Protein 4FS7 (pdb70)

Sequence (379 aa):
YDFVIDEITYNFTKEHGTVEEVSGLREEFLNPLVVNIPPVVTYKDDNKKYDVVSIGYAAFQGCCRKVTEIKKIPSTVREEIGEFAFEENCSKLEIIINIIPDSSVKIGRRCTFSGCYALKSILLPLLKSSIGVEAFKGCDFKEITIIPEEGVTVVIGDEAFATCESLEYVSLPDSETLHNNGLFSSGCGKKLKSIKLPRRNNLKKIIRDYCFAEECILLEENEFPNSLYYLGDFALSKTGVKNIIIPDSFTELGKSVFYGCTDLESISIQNNKKLRRIGGSLFYNCSGLKKKKVIYGSSVIVPEKTFYGCSSLTEVKLLDSVKFIGEEAFESCTSLVSIDLPYLVEEEIGKRSSFRGCTTSLSSNINFPLSLRKIGANAFQGCINLKKVVELPKRLEQYRYDFEDTTKFKWIK

B-factor: mean 18.38, std 8.74, range [7.23, 72.6]

CATH classification: 3.80.10.10

Radius of gyration: 28.49 Å; Cα contacts (8 Å, |Δi|>4): 1359; chains: 1; bounding box: 46×100×39 Å

Secondary structure (DSSP, 8-state):
--EEETTEEEEE-SSTTEEEEEEE------EEEE--SEEEETTEEEEEEEE-TTTTTT-TTEEEEE--TT--EE-TTTTTT-TT--EE---TT----TTTTTT-TT----------EE-TTTTTT---SEEE--TT--EE-TTTTTT-TT--EEE-----EEPTTTTTT-TT-------TT--EE-TTTTTT-TT------TT--EE-TTTTTT----EEEE-TT--EE-SSTTTT-SS--EEEE--TT-EE-S-TTTT-TT--EEEE-SSEE-TTTTTT-TT--EEEE-TT--EE-TTTTTT-TT--EE---TT--EE-TTTTTT-TT--EE---TT--EE-TTTBTT-TT--EEEEEGGGGGGGGGB-TT-EEEEE-

Solvent-accessible surface area: 18037 Å² total

Foldseek 3Di:
DPDDDDFWDWDDDDPPQAIATQETDDDPVCAEAEDDQWDDDPHGIHGHAAHDALRHQQVCNHAEYEDDQNHQYYHANPNAQNQNHAYYADHQNHLFEHRVQQNNQNHADYADHCHAEAYALRNHNYQYQEYEDRQNHDYHYACVHELNQNHAYYHDRLPEEQYHLPHANNQNHQEYDHRQQYAYYEHRPHHLVQNHAYDDHLNHAEYYHCRCANYQHAEDEDDPSHAEYYEQPHPQNARHAEYEDAHQRHHYYYQPHANNCNHAEYHHHHQELEANPCAQNCNHAYYHYDLSHAYQYHCSQANNQNYAEDEDHQQHAEAEALSHAQNQNHAYYADHPNYDYYYALVAHNPNNPAEYEEEPNHVVCVNSHPPNHDYDYDD

Structure (mmCIF, N/CA/C/O backbone):
data_4FS7
#
_entry.id   4FS7
#
_cell.length_a   36.199
_cell.length_b   84.416
_cell.length_c   121.937
_cell.angle_alpha   90.00
_cell.angle_beta   90.00
_cell.angle_gamma   90.00
#
_symmetry.space_group_name_H-M   'P 21 21 21'
#
loop_
_entity.id
_entity.type
_entity.pdbx_description
1 polymer 'Uncharacterized protein'
2 non-polymer 1,2-ETHANEDIOL
3 water water
#
loop_
_atom_site.group_PDB
_atom_site.id
_atom_site.type_symbol
_atom_site.label_atom_id
_atom_site.label_alt_id
_atom_site.label_comp_id
_atom_site.label_asym_id
_atom_site.label_entity_id
_atom_site.label_seq_id
_atom_site.pdbx_PDB_ins_code
_atom_site.Cartn_x
_atom_site.Cartn_y
_atom_site.Cartn_z
_atom_site.occupancy
_atom_site.B_iso_or_equiv
_atom_site.auth_seq_id
_atom_site.auth_comp_id
_atom_site.auth_asym_id
_atom_site.auth_atom_id
_atom_site.pdbx_PDB_model_num
ATOM 1 N N . TYR A 1 2 ? 0.695 -38.270 6.668 1.00 26.63 22 TYR A N 1
ATOM 2 C CA . TYR A 1 2 ? 0.784 -38.841 8.072 1.00 24.99 22 TYR A CA 1
ATOM 3 C C . TYR A 1 2 ? 1.053 -40.348 8.094 1.00 23.73 22 TYR A C 1
ATOM 4 O O . TYR A 1 2 ? 0.904 -41.026 7.077 1.00 26.32 22 TYR A O 1
ATOM 13 N N . ASP A 1 3 ? 1.455 -40.876 9.252 1.00 23.46 23 ASP A N 1
ATOM 14 C CA . ASP A 1 3 ? 1.719 -42.321 9.419 1.00 21.66 23 ASP A CA 1
ATOM 15 C C . ASP A 1 3 ? 0.489 -43.103 9.890 1.00 22.04 23 ASP A C 1
ATOM 16 O O . ASP A 1 3 ? 0.226 -44.221 9.396 1.00 26.30 23 ASP A O 1
ATOM 21 N N . PHE A 1 4 ? -0.265 -42.566 10.840 1.00 20.63 24 PHE A N 1
ATOM 22 C CA . PHE A 1 4 ? -1.539 -43.170 11.251 1.00 19.69 24 PHE A CA 1
ATOM 23 C C . PHE A 1 4 ? -2.451 -42.147 11.906 1.00 18.22 24 PHE A C 1
ATOM 24 O O . PHE A 1 4 ? -2.018 -41.019 12.162 1.00 19.85 24 PHE A O 1
ATOM 32 N N . VAL A 1 5 ? -3.703 -42.548 12.143 1.00 17.79 25 VAL A N 1
ATOM 33 C CA . VAL A 1 5 ? -4.779 -41.719 12.693 1.00 19.33 25 VAL A CA 1
ATOM 34 C C . VAL A 1 5 ? -5.373 -42.422 13.901 1.00 20.61 25 VAL A C 1
ATOM 35 O O . VAL A 1 5 ? -5.583 -43.642 13.863 1.00 23.68 25 VAL A O 1
ATOM 39 N N . ILE A 1 6 ? -5.606 -41.676 14.979 1.00 18.83 26 ILE A N 1
ATOM 40 C CA . ILE A 1 6 ? -6.376 -42.156 16.135 1.00 18.09 26 ILE A CA 1
ATOM 41 C C . ILE A 1 6 ? -7.449 -41.114 16.431 1.00 19.85 26 ILE A C 1
ATOM 42 O O . ILE A 1 6 ? -7.107 -39.942 16.616 1.00 19.29 26 ILE A O 1
ATOM 47 N N . ASP A 1 7 ? -8.719 -41.522 16.453 1.00 20.86 27 ASP A N 1
ATOM 48 C CA . ASP A 1 7 ? -9.838 -40.604 16.599 1.00 23.55 27 ASP A CA 1
ATOM 49 C C . ASP A 1 7 ? -9.681 -39.471 15.564 1.00 24.09 27 ASP A C 1
ATOM 50 O O . ASP A 1 7 ? -9.567 -39.750 14.348 1.00 24.83 27 ASP A O 1
ATOM 55 N N . GLU A 1 8 ? -9.670 -38.215 16.011 1.00 23.19 28 GLU A N 1
ATOM 56 C CA . GLU A 1 8 ? -9.656 -37.088 15.083 1.00 22.70 28 GLU A CA 1
ATOM 57 C C . GLU A 1 8 ? -8.252 -36.611 14.706 1.00 20.64 28 GLU A C 1
ATOM 58 O O . GLU A 1 8 ? -8.119 -35.662 13.950 1.00 22.66 28 GLU A O 1
ATOM 64 N N . ILE A 1 9 ? -7.204 -37.282 15.169 1.00 19.45 29 ILE A N 1
ATOM 65 C CA . ILE A 1 9 ? -5.839 -36.727 15.122 1.00 18.47 29 ILE A CA 1
ATOM 66 C C . ILE A 1 9 ? -4.903 -37.625 14.328 1.00 16.24 29 ILE A C 1
ATOM 67 O O . ILE A 1 9 ? -4.986 -38.868 14.427 1.00 17.56 29 ILE A O 1
ATOM 72 N N . THR A 1 10 ? -4.027 -37.020 13.531 1.00 16.04 30 THR A N 1
ATOM 73 C CA . THR A 1 10 ? -3.027 -37.751 12.778 1.00 15.82 30 THR A CA 1
ATOM 74 C C . THR A 1 10 ? -1.644 -37.620 13.423 1.00 16.70 30 THR A C 1
ATOM 75 O O . THR A 1 10 ? -1.340 -36.598 14.048 1.00 15.26 30 THR A O 1
ATOM 79 N N . TYR A 1 11 ? -0.818 -38.652 13.242 1.00 14.93 31 TYR A N 1
ATOM 80 C CA . TYR A 1 11 ? 0.454 -38.816 13.898 1.00 14.63 31 TYR A CA 1
ATOM 81 C C . TYR A 1 11 ? 1.512 -39.224 12.913 1.00 15.40 31 TYR A C 1
ATOM 82 O O . TYR A 1 11 ? 1.238 -39.996 11.962 1.00 18.03 31 TYR A O 1
ATOM 91 N N . ASN A 1 12 ? 2.722 -38.764 13.174 1.00 16.05 32 ASN A N 1
ATOM 92 C CA . ASN A 1 12 ? 3.917 -39.222 12.502 1.00 16.74 32 ASN A CA 1
ATOM 93 C C . ASN A 1 12 ? 4.906 -39.807 13.515 1.00 17.13 32 ASN A C 1
ATOM 94 O O . ASN A 1 12 ? 5.094 -39.252 14.593 1.00 17.33 32 ASN A O 1
ATOM 99 N N . PHE A 1 13 ? 5.545 -40.912 13.165 1.00 19.74 33 PHE A N 1
ATOM 100 C CA . PHE A 1 13 ? 6.637 -41.426 13.987 1.00 20.59 33 PHE A CA 1
ATOM 101 C C . PHE A 1 13 ? 7.801 -40.439 14.017 1.00 22.90 33 PHE A C 1
ATOM 102 O O . PHE A 1 13 ? 8.112 -39.782 12.995 1.00 25.52 33 PHE A O 1
ATOM 110 N N . THR A 1 14 ? 8.406 -40.308 15.192 1.00 23.28 34 THR A N 1
ATOM 111 C CA . THR A 1 14 ? 9.587 -39.467 15.412 1.00 24.06 34 THR A CA 1
ATOM 112 C C . THR A 1 14 ? 10.782 -40.326 15.825 1.00 28.82 34 THR A C 1
ATOM 113 O O . THR A 1 14 ? 10.621 -41.505 16.179 1.00 30.83 34 THR A O 1
ATOM 117 N N . LYS A 1 15 ? 11.986 -39.760 15.733 1.00 30.63 35 LYS A N 1
ATOM 118 C CA . LYS A 1 15 ? 13.212 -40.563 15.829 1.00 34.63 35 LYS A CA 1
ATOM 119 C C . LYS A 1 15 ? 13.375 -41.246 17.191 1.00 34.53 35 LYS A C 1
ATOM 120 O O . LYS A 1 15 ? 13.885 -42.371 17.261 1.00 39.44 35 LYS A O 1
ATOM 123 N N . GLU A 1 16 ? 12.983 -40.571 18.269 1.00 33.79 36 GLU A N 1
ATOM 124 C CA . GLU A 1 16 ? 13.098 -41.143 19.602 1.00 32.54 36 GLU A CA 1
ATOM 125 C C . GLU A 1 16 ? 12.237 -42.404 19.725 1.00 31.46 36 GLU A C 1
ATOM 126 O O . GLU A 1 16 ? 11.050 -42.419 19.328 1.00 30.70 36 GLU A O 1
ATOM 132 N N . HIS A 1 17 ? 12.843 -43.463 20.278 1.00 30.50 37 HIS A N 1
ATOM 133 C CA . HIS A 1 17 ? 12.173 -44.749 20.439 1.00 29.13 37 HIS A CA 1
ATOM 134 C C . HIS A 1 17 ? 10.855 -44.587 21.163 1.00 25.83 37 HIS A C 1
ATOM 135 O O . HIS A 1 17 ? 10.777 -43.966 22.264 1.00 25.47 37 HIS A O 1
ATOM 142 N N . GLY A 1 18 ? 9.825 -45.141 20.538 1.00 22.69 38 GLY A N 1
ATOM 143 C CA . GLY A 1 18 ? 8.483 -45.192 21.112 1.00 21.86 38 GLY A CA 1
ATOM 144 C C . GLY A 1 18 ? 7.760 -43.872 21.196 1.00 19.77 38 GLY A C 1
ATOM 145 O O . GLY A 1 18 ? 6.920 -43.714 22.063 1.00 19.49 38 GLY A O 1
ATOM 146 N N . THR A 1 19 ? 8.049 -42.958 20.266 1.00 18.90 39 THR A N 1
ATOM 147 C CA . THR A 1 19 ? 7.439 -41.618 20.259 1.00 17.82 39 THR A CA 1
ATOM 148 C C . THR A 1 19 ? 6.781 -41.259 18.927 1.00 16.17 39 THR A C 1
ATOM 149 O O . THR A 1 19 ? 7.144 -41.759 17.843 1.00 18.98 39 THR A O 1
ATOM 153 N N . VAL A 1 20 ? 5.798 -40.378 19.023 1.00 15.55 40 VAL A N 1
ATOM 154 C CA . VAL A 1 20 ? 5.137 -39.790 17.875 1.00 14.58 40 VAL A CA 1
ATOM 155 C C . VAL A 1 20 ? 4.958 -38.287 18.071 1.00 14.29 40 VAL A C 1
ATOM 156 O O . VAL A 1 20 ? 5.001 -37.768 19.215 1.00 13.98 40 VAL A O 1
ATOM 160 N N . GLU A 1 21 ? 4.788 -37.627 16.934 1.00 14.79 41 GLU A N 1
ATOM 161 C CA A GLU A 1 21 ? 4.407 -36.207 16.878 0.50 13.52 41 GLU A CA 1
ATOM 162 C CA B GLU A 1 21 ? 4.429 -36.225 16.836 0.50 14.95 41 GLU A CA 1
ATOM 163 C C . GLU A 1 21 ? 2.991 -36.117 16.325 1.00 13.52 41 GLU A C 1
ATOM 164 O O . GLU A 1 21 ? 2.583 -36.870 15.434 1.00 15.53 41 GLU A O 1
ATOM 175 N N . VAL A 1 22 ? 2.212 -35.178 16.833 1.00 12.98 42 VAL A N 1
ATOM 176 C CA . VAL A 1 22 ? 0.942 -34.817 16.218 1.00 13.17 42 VAL A CA 1
ATOM 177 C C . VAL A 1 22 ? 1.232 -34.119 14.897 1.00 14.33 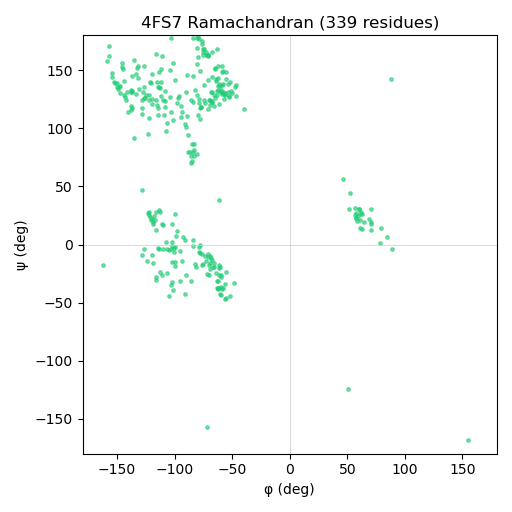42 VAL A C 1
ATOM 178 O O . VAL A 1 22 ? 1.991 -33.159 14.842 1.00 15.31 42 VAL A O 1
ATOM 182 N N . SER A 1 23 ? 0.673 -34.641 13.818 1.00 15.03 43 SER A N 1
ATOM 183 C CA . SER A 1 23 ? 0.921 -34.093 12.502 1.00 15.99 43 SER A CA 1
ATOM 184 C C . SER A 1 23 ? -0.273 -33.383 11.894 1.00 16.41 43 SER A C 1
ATOM 185 O O . SER A 1 23 ? -0.125 -32.762 10.833 1.00 22.12 43 SER A O 1
ATOM 188 N N . GLY A 1 24 ? -1.418 -33.390 12.542 1.00 16.96 44 GLY A N 1
ATOM 189 C CA . GLY A 1 24 ? -2.586 -32.731 11.986 1.00 20.72 44 GLY A CA 1
ATOM 190 C C . GLY A 1 24 ? -3.874 -33.317 12.509 1.00 17.76 44 GLY A C 1
ATOM 191 O O . GLY A 1 24 ? -3.887 -34.111 13.458 1.00 18.13 44 GLY A O 1
ATOM 192 N N . LEU A 1 25 ? -4.962 -32.923 11.861 1.00 19.85 45 LEU A N 1
ATOM 193 C CA . LEU A 1 25 ? -6.290 -33.443 12.098 1.00 20.95 45 LEU A CA 1
ATOM 194 C C . LEU A 1 25 ? -6.761 -34.251 10.906 1.00 22.90 45 LEU A C 1
ATOM 195 O O . LEU A 1 25 ? -6.359 -34.013 9.785 1.00 24.22 45 LEU A O 1
ATOM 200 N N . ARG A 1 26 ? -7.615 -35.219 11.203 1.00 25.48 46 ARG A N 1
ATOM 201 C CA . ARG A 1 26 ? -8.401 -35.904 10.202 1.00 28.18 46 ARG A CA 1
ATOM 202 C C . ARG A 1 26 ? -9.128 -34.874 9.321 1.00 29.26 46 ARG A C 1
ATOM 203 O O . ARG A 1 26 ? -9.752 -33.932 9.823 1.00 29.15 46 ARG A O 1
ATOM 211 N N . GLU A 1 27 ? -9.025 -35.072 8.014 1.00 29.89 47 GLU A N 1
ATOM 212 C CA A GLU A 1 27 ? -9.620 -34.165 7.045 0.50 29.15 47 GLU A CA 1
ATOM 213 C CA B GLU A 1 27 ? -9.581 -34.158 7.003 0.50 29.45 47 GLU A CA 1
ATOM 214 C C . GLU A 1 27 ? -10.579 -34.908 6.133 1.00 30.43 47 GLU A C 1
ATOM 215 O O . GLU A 1 27 ? -10.268 -35.997 5.649 1.00 30.93 47 GLU A O 1
ATOM 226 N N . PHE A 1 28 ? -11.755 -34.326 5.933 1.00 29.31 48 PHE A N 1
ATOM 227 C CA . PHE A 1 28 ? -12.669 -34.844 4.895 1.00 31.07 48 PHE A CA 1
ATOM 228 C C . PHE A 1 28 ? -12.387 -34.149 3.555 1.00 34.04 48 PHE A C 1
ATOM 229 O O . PHE A 1 28 ? -12.243 -32.902 3.494 1.00 35.88 48 PHE A O 1
ATOM 244 N N . LEU A 1 29 ? -12.258 -34.948 2.492 1.00 34.89 49 LEU A N 1
ATOM 245 C CA . LEU A 1 29 ? -11.968 -34.426 1.148 1.00 37.55 49 LEU A CA 1
ATOM 246 C C . LEU A 1 29 ? -13.163 -33.700 0.556 1.00 40.06 49 LEU A C 1
ATOM 247 O O . LEU A 1 29 ? -12.999 -32.804 -0.285 1.00 42.80 49 LEU A O 1
ATOM 252 N N . ASN A 1 30 ? -14.355 -34.069 1.010 1.00 41.51 50 ASN A N 1
ATOM 253 C CA . ASN A 1 30 ? -15.588 -33.430 0.576 1.00 42.92 50 ASN A CA 1
ATOM 254 C C . ASN A 1 30 ? -16.389 -33.008 1.802 1.00 44.75 50 ASN A C 1
ATOM 255 O O . ASN A 1 30 ? -17.586 -32.728 1.707 1.00 48.13 50 ASN A O 1
ATOM 260 N N . PRO A 1 41 ? -18.418 -25.468 17.852 1.00 38.31 61 PRO A N 1
ATOM 261 C CA . PRO A 1 41 ? -17.190 -25.530 18.678 1.00 38.56 61 PRO A CA 1
ATOM 262 C C . PRO A 1 41 ? -16.457 -26.849 18.539 1.00 37.99 61 PRO A C 1
ATOM 263 O O . PRO A 1 41 ? -16.968 -27.908 18.922 1.00 40.48 61 PRO A O 1
ATOM 267 N N . LEU A 1 42 ? -15.245 -26.765 18.023 1.00 32.54 62 LEU A N 1
ATOM 268 C CA . LEU A 1 42 ? -14.500 -27.927 17.656 1.00 26.80 62 LEU A CA 1
ATOM 269 C C . LEU A 1 42 ? -13.298 -28.010 18.557 1.00 22.44 62 LEU A C 1
ATOM 270 O O . LEU A 1 42 ? -12.409 -27.156 18.501 1.00 22.80 62 LEU A O 1
ATOM 275 N N . VAL A 1 43 ? -13.295 -29.008 19.428 1.00 22.16 63 VAL A N 1
ATOM 276 C CA . VAL A 1 43 ? -12.253 -29.215 20.407 1.00 21.67 63 VAL A CA 1
ATOM 277 C C . VAL A 1 43 ? -11.335 -30.365 19.991 1.00 20.75 63 VAL A C 1
ATOM 278 O O . VAL A 1 43 ? -11.791 -31.490 19.702 1.00 25.04 63 VAL A O 1
ATOM 282 N N . VAL A 1 44 ? -10.036 -30.085 19.972 1.00 19.66 64 VAL A N 1
ATOM 283 C CA . VAL A 1 44 ? -9.028 -31.097 19.648 1.00 18.22 64 VAL A CA 1
ATOM 284 C C . VAL A 1 44 ? -8.383 -31.522 20.943 1.00 18.10 64 VAL A C 1
ATOM 285 O O . VAL A 1 44 ? -7.708 -30.739 21.613 1.00 18.24 64 VAL A O 1
ATOM 289 N N . ASN A 1 45 ? -8.601 -32.779 21.319 1.00 18.62 65 ASN A N 1
ATOM 290 C CA . ASN A 1 45 ? -8.146 -33.289 22.576 1.00 16.44 65 ASN A CA 1
ATOM 291 C C . ASN A 1 45 ? -6.962 -34.233 22.364 1.00 15.26 65 ASN A C 1
ATOM 292 O O . ASN A 1 45 ? -7.168 -35.405 22.002 1.00 18.18 65 ASN A O 1
ATOM 297 N N . ILE A 1 46 ? -5.724 -33.754 22.520 1.00 13.88 66 ILE A N 1
ATOM 298 C CA . ILE A 1 46 ? -4.577 -34.552 22.169 1.00 12.68 66 ILE A CA 1
ATOM 299 C C . ILE A 1 46 ? -4.223 -35.474 23.353 1.00 12.73 66 ILE A C 1
ATOM 300 O O . ILE A 1 46 ? -3.950 -34.992 24.449 1.00 13.65 66 ILE A O 1
ATOM 305 N N . PRO A 1 47 ? -4.191 -36.793 23.129 1.00 12.79 67 PRO A N 1
ATOM 306 C CA . PRO A 1 47 ? -3.855 -37.703 24.234 1.00 12.40 67 PRO A CA 1
ATOM 307 C C . PRO A 1 47 ? -2.340 -37.758 24.463 1.00 12.63 67 PRO A C 1
ATOM 308 O O . PRO A 1 47 ? -1.534 -37.462 23.553 1.00 12.75 67 PRO A O 1
ATOM 312 N N . PRO A 1 48 ? -1.915 -38.224 25.651 1.00 12.14 68 PRO A N 1
ATOM 313 C CA . PRO A 1 48 ? -0.484 -38.354 25.946 1.00 12.32 68 PRO A CA 1
ATOM 314 C C . PRO A 1 48 ? 0.154 -39.617 25.383 1.00 12.62 68 PRO A C 1
ATOM 315 O O . PRO A 1 48 ? 1.388 -39.690 25.250 1.00 13.13 68 PRO A O 1
ATOM 319 N N . VAL A 1 49 ? -0.694 -40.601 25.075 1.00 13.36 69 VAL A N 1
ATOM 320 C CA . VAL A 1 49 ? -0.282 -41.935 24.601 1.00 13.23 69 VAL A CA 1
ATOM 321 C C . VAL A 1 49 ? -1.301 -42.409 23.588 1.00 13.29 69 VAL A C 1
ATOM 322 O O . VAL A 1 49 ? -2.507 -42.189 23.770 1.00 15.04 69 VAL A O 1
ATOM 326 N N . VAL A 1 50 ? -0.799 -43.059 22.528 1.00 13.06 70 VAL A N 1
ATOM 327 C CA . VAL A 1 50 ? -1.654 -43.737 21.598 1.00 14.00 70 VAL A CA 1
ATOM 328 C C . VAL A 1 50 ? -1.075 -45.154 21.366 1.00 13.08 70 VAL A C 1
ATOM 329 O O . VAL A 1 50 ? 0.136 -45.394 21.515 1.00 14.93 70 VAL A O 1
ATOM 333 N N . THR A 1 51 ? -1.969 -46.057 21.003 1.00 15.71 71 THR A N 1
ATOM 334 C CA . THR A 1 51 ? -1.535 -47.414 20.660 1.00 15.30 71 THR A CA 1
ATOM 335 C C . THR A 1 51 ? -1.795 -47.625 19.184 1.00 15.48 71 THR A C 1
ATOM 336 O O . THR A 1 51 ? -2.844 -47.247 18.658 1.00 15.37 71 THR A O 1
ATOM 340 N N . TYR A 1 52 ? -0.816 -48.211 18.509 1.00 14.15 72 TYR A N 1
ATOM 341 C CA . TYR A 1 52 ? -0.957 -48.517 17.094 1.00 14.30 72 TYR A CA 1
ATOM 342 C C . TYR A 1 52 ? -0.276 -49.851 16.871 1.00 13.22 72 TYR A C 1
ATOM 343 O O . TYR A 1 52 ? 0.907 -50.017 17.210 1.00 14.34 72 TYR A O 1
ATOM 360 N N . LYS A 1 53 ? -1.034 -50.796 16.309 1.00 14.82 73 LYS A N 1
ATOM 361 C CA . LYS A 1 53 ? -0.518 -52.138 16.011 1.00 15.00 73 LYS A CA 1
ATOM 362 C C . LYS A 1 53 ? 0.277 -52.717 17.189 1.00 14.34 73 LYS A C 1
ATOM 363 O O . LYS A 1 53 ? 1.435 -53.121 17.068 1.00 15.17 73 LYS A O 1
ATOM 374 N N . ASP A 1 54 ? -0.419 -52.766 18.345 1.00 15.47 74 ASP A N 1
ATOM 375 C CA A ASP A 1 54 ? 0.035 -53.397 19.579 0.50 17.11 74 ASP A CA 1
ATOM 376 C CA B ASP A 1 54 ? 0.102 -53.406 19.571 0.50 17.19 74 ASP A CA 1
ATOM 377 C C . ASP A 1 54 ? 1.165 -52.710 20.340 1.00 19.95 74 ASP A C 1
ATOM 378 O O . ASP A 1 54 ? 1.637 -53.252 21.342 1.00 27.50 74 ASP A O 1
ATOM 387 N N . ASN A 1 55 ? 1.607 -51.546 19.884 1.00 15.98 75 ASN A N 1
ATOM 388 C CA . ASN A 1 55 ? 2.628 -50.837 20.608 1.00 16.84 75 ASN A CA 1
ATOM 389 C C . ASN A 1 55 ? 2.133 -49.483 21.045 1.00 16.67 75 ASN A C 1
ATOM 390 O O . ASN A 1 55 ? 1.341 -48.882 20.357 1.00 18.14 75 ASN A O 1
ATOM 395 N N . LYS A 1 56 ? 2.617 -49.057 22.201 1.00 16.05 76 LYS A N 1
ATOM 396 C CA A LYS A 1 56 ? 2.258 -47.743 22.699 0.50 15.07 76 LYS A CA 1
ATOM 397 C CA B LYS A 1 56 ? 2.333 -47.742 22.786 0.50 16.39 76 LYS A CA 1
ATOM 398 C C . LYS A 1 56 ? 3.333 -46.739 22.305 1.00 15.91 76 LYS A C 1
ATOM 399 O O . LYS A 1 56 ? 4.522 -47.030 22.299 1.00 18.02 76 LYS A O 1
ATOM 410 N N . TYR A 1 57 ? 2.871 -45.539 21.976 1.00 14.57 77 TYR A N 1
ATOM 411 C CA . TYR A 1 57 ? 3.695 -44.439 21.564 1.00 15.87 77 TYR A CA 1
ATOM 412 C C . TYR A 1 57 ? 3.344 -43.230 22.421 1.00 12.64 77 TYR A C 1
ATOM 413 O O . TYR A 1 57 ? 2.203 -42.874 22.575 1.00 14.63 77 TYR A O 1
ATOM 422 N N . ASP A 1 58 ? 4.373 -42.600 22.943 1.00 14.70 78 ASP A N 1
ATOM 423 C CA . ASP A 1 58 ? 4.230 -41.368 23.712 1.00 13.82 78 ASP A CA 1
ATOM 424 C C . ASP A 1 58 ? 4.137 -40.191 22.755 1.00 12.85 78 ASP A C 1
ATOM 425 O O . ASP A 1 58 ? 4.938 -40.099 21.835 1.00 14.47 78 ASP A O 1
ATOM 430 N N . VAL A 1 59 ? 3.164 -39.321 23.001 1.00 12.21 79 VAL A N 1
ATOM 431 C CA . VAL A 1 59 ? 2.934 -38.137 22.188 1.00 12.16 79 VAL A CA 1
ATOM 432 C C . VAL A 1 59 ? 3.775 -36.997 22.794 1.00 12.49 79 VAL A C 1
ATOM 433 O O . VAL A 1 59 ? 3.379 -36.408 23.799 1.00 13.39 79 VAL A O 1
ATOM 437 N N . VAL A 1 60 ? 4.922 -36.714 22.174 1.00 12.32 80 VAL A N 1
ATOM 438 C CA . VAL A 1 60 ? 5.919 -35.846 22.766 1.00 13.20 80 VAL A CA 1
ATOM 439 C C . VAL A 1 60 ? 6.146 -34.524 22.051 1.00 12.97 80 VAL A C 1
ATOM 440 O O . VAL A 1 60 ? 6.885 -33.690 22.544 1.00 13.54 80 VAL A O 1
ATOM 444 N N . SER A 1 61 ? 5.487 -34.319 20.918 1.00 13.02 81 SER A N 1
ATOM 445 C CA . SER A 1 61 ? 5.680 -33.088 20.172 1.00 12.25 81 SER A CA 1
ATOM 446 C C . SER A 1 61 ? 4.469 -32.838 19.289 1.00 12.05 81 SER A C 1
ATOM 447 O O . SER A 1 61 ? 3.686 -33.742 18.965 1.00 12.94 81 SER A O 1
ATOM 450 N N . ILE A 1 62 ? 4.358 -31.578 18.860 1.00 12.40 82 ILE A N 1
ATOM 451 C CA . ILE A 1 62 ? 3.438 -31.161 17.805 1.00 12.37 82 ILE A CA 1
ATOM 452 C C . ILE A 1 62 ? 4.307 -30.758 16.632 1.00 12.87 82 ILE A C 1
ATOM 453 O O . ILE A 1 62 ? 5.249 -29.971 16.781 1.00 13.67 82 ILE A O 1
ATOM 458 N N . GLY A 1 63 ? 4.008 -31.329 15.473 1.00 14.12 83 GLY A N 1
ATOM 459 C CA . GLY A 1 63 ? 4.848 -31.135 14.317 1.00 14.83 83 GLY A CA 1
ATOM 460 C C . GLY A 1 63 ? 4.772 -29.750 13.673 1.00 14.90 83 GLY A C 1
ATOM 461 O O . GLY A 1 63 ? 3.833 -28.995 13.873 1.00 15.43 83 GLY A O 1
ATOM 462 N N . TYR A 1 64 ? 5.782 -29.495 12.859 1.00 15.91 84 TYR A N 1
ATOM 463 C CA . TYR A 1 64 ? 5.811 -28.341 11.988 1.00 15.65 84 TYR A CA 1
ATOM 464 C C . TYR A 1 64 ? 4.483 -28.177 11.233 1.00 15.98 84 TYR A C 1
ATOM 465 O O . TYR A 1 64 ? 4.013 -29.105 10.567 1.00 17.04 84 TYR A O 1
ATOM 474 N N . ALA A 1 65 ? 3.905 -26.984 11.321 1.00 14.73 85 ALA A N 1
ATOM 475 C CA . ALA A 1 65 ? 2.672 -26.652 10.622 1.00 15.74 85 ALA A CA 1
ATOM 476 C C . ALA A 1 65 ? 1.527 -27.652 10.838 1.00 16.48 85 ALA A C 1
ATOM 477 O O . ALA A 1 65 ? 0.634 -27.748 10.011 1.00 17.00 85 ALA A O 1
ATOM 479 N N . ALA A 1 66 ? 1.484 -28.306 12.006 1.00 15.01 86 ALA A N 1
ATOM 480 C CA . ALA A 1 66 ? 0.540 -29.409 12.163 1.00 14.79 86 ALA A CA 1
ATOM 481 C C . ALA A 1 66 ? -0.916 -28.972 11.997 1.00 15.61 86 ALA A C 1
ATOM 482 O O . ALA A 1 66 ? -1.710 -29.639 11.304 1.00 17.59 86 ALA A O 1
ATOM 484 N N . PHE A 1 67 ? -1.264 -27.819 12.577 1.00 15.43 87 PHE A N 1
ATOM 485 C CA . PHE A 1 67 ? -2.632 -27.304 12.520 1.00 15.56 87 PHE A CA 1
ATOM 486 C C . PHE A 1 67 ? -2.750 -26.032 11.651 1.00 16.04 87 PHE A C 1
ATOM 487 O O . PHE A 1 67 ? -3.733 -25.301 11.742 1.00 18.02 87 PHE A O 1
ATOM 495 N N . GLN A 1 68 ? -1.754 -25.795 10.810 1.00 16.08 88 GLN A N 1
ATOM 496 C CA . GLN A 1 68 ? -1.730 -24.596 9.965 1.00 17.53 88 GLN A CA 1
ATOM 497 C C . GLN A 1 68 ? -2.990 -24.527 9.098 1.00 17.28 88 GLN A C 1
ATOM 498 O O . GLN A 1 68 ? -3.341 -25.503 8.397 1.00 20.43 88 GLN A O 1
ATOM 504 N N . GLY A 1 69 ? -3.705 -23.403 9.180 1.00 18.47 89 GLY A N 1
ATOM 505 C CA . GLY A 1 69 ? -4.910 -23.191 8.387 1.00 19.71 89 GLY A CA 1
ATOM 506 C C . GLY A 1 69 ? -6.155 -23.894 8.868 1.00 21.20 89 GLY A C 1
ATOM 507 O O . GLY A 1 69 ? -7.141 -23.927 8.148 1.00 23.05 89 GLY A O 1
ATOM 508 N N A CYS A 1 70 ? -6.133 -24.449 10.071 0.80 19.67 90 CYS A N 1
ATOM 509 N N B CYS A 1 70 ? -6.123 -24.465 10.069 0.20 21.60 90 CYS A N 1
ATOM 510 C CA A CYS A 1 70 ? -7.304 -25.135 10.632 0.80 20.90 90 CYS A CA 1
ATOM 511 C CA B CYS A 1 70 ? -7.300 -25.126 10.620 0.20 22.50 90 CYS A CA 1
ATOM 512 C C A CYS A 1 70 ? -8.248 -24.109 11.242 0.80 22.90 90 CYS A C 1
ATOM 513 C C B CYS A 1 70 ? -8.219 -24.083 11.232 0.20 22.80 90 CYS A C 1
ATOM 514 O O A CYS A 1 70 ? -8.351 -23.970 12.452 0.80 22.86 90 CYS A O 1
ATOM 515 O O B CYS A 1 70 ? -8.250 -23.892 12.445 0.20 23.29 90 CYS A O 1
ATOM 520 N N . ARG A 1 71 ? -8.981 -23.422 10.367 1.00 22.58 91 ARG A N 1
ATOM 521 C CA . ARG A 1 71 ? -9.780 -22.271 10.750 1.00 24.25 91 ARG A CA 1
ATOM 522 C C . ARG A 1 71 ? -11.065 -22.577 11.481 1.00 23.58 91 ARG A C 1
ATOM 523 O O . ARG A 1 71 ? -11.753 -21.643 11.900 1.00 26.06 91 ARG A O 1
ATOM 531 N N . LYS A 1 72 ? -11.399 -23.859 11.668 1.00 24.29 92 LYS A N 1
ATOM 532 C CA . LYS A 1 72 ? -12.587 -24.217 12.424 1.00 25.88 92 LYS A CA 1
ATOM 533 C C . LYS A 1 72 ? -12.317 -24.631 13.875 1.00 22.95 92 LYS A C 1
ATOM 534 O O . LYS A 1 72 ? -13.232 -24.638 14.692 1.00 23.01 92 LYS A O 1
ATOM 537 N N . VAL A 1 73 ? -11.059 -24.915 14.221 1.00 21.14 93 VAL A N 1
ATOM 538 C CA . VAL A 1 73 ? -10.741 -25.368 15.584 1.00 17.46 93 VAL A CA 1
ATOM 539 C C . VAL A 1 73 ? -10.938 -24.242 16.621 1.00 16.31 93 VAL A C 1
ATOM 540 O O . VAL A 1 73 ? -10.425 -23.138 16.413 1.00 17.51 93 VAL A O 1
ATOM 544 N N . THR A 1 74 ? -11.641 -24.516 17.732 1.00 16.28 94 THR A N 1
ATOM 545 C CA . THR A 1 74 ? -11.854 -23.510 18.746 1.00 17.88 94 THR A CA 1
ATOM 546 C C . THR A 1 74 ? -11.042 -23.722 20.021 1.00 16.96 94 THR A C 1
ATOM 547 O O . THR A 1 74 ? -10.799 -22.775 20.752 1.00 17.43 94 THR A O 1
ATOM 551 N N . GLU A 1 75 ? -10.654 -24.964 20.293 1.00 17.00 95 GLU A N 1
ATOM 552 C CA . GLU A 1 75 ? -9.888 -25.300 21.491 1.00 16.32 95 GLU A CA 1
ATOM 553 C C . GLU A 1 75 ? -8.941 -26.455 21.172 1.00 15.34 95 GLU A C 1
ATOM 554 O O . GLU A 1 75 ? -9.372 -27.425 20.520 1.00 15.95 95 GLU A O 1
ATOM 560 N N . ILE A 1 76 ? -7.688 -26.359 21.642 1.00 14.50 96 ILE A N 1
ATOM 561 C CA . ILE A 1 76 ? -6.758 -27.482 21.593 1.00 14.00 96 ILE A CA 1
ATOM 562 C C . ILE A 1 76 ? -6.262 -27.722 23.008 1.00 12.85 96 ILE A C 1
ATOM 563 O O . ILE A 1 76 ? -5.867 -26.793 23.716 1.00 13.79 96 ILE A O 1
ATOM 568 N N . LYS A 1 77 ? -6.364 -28.979 23.422 1.00 13.84 97 LYS A N 1
ATOM 569 C CA A LYS A 1 77 ? -5.895 -29.451 24.712 0.50 13.44 97 LYS A CA 1
ATOM 570 C CA B LYS A 1 77 ? -5.885 -29.431 24.713 0.50 14.83 97 LYS A CA 1
ATOM 571 C C . LYS A 1 77 ? -4.605 -30.232 24.487 1.00 13.14 97 LYS A C 1
ATOM 572 O O . LYS A 1 77 ? -4.610 -31.263 23.797 1.00 13.49 97 LYS A O 1
ATOM 583 N N . ILE A 1 78 ? -3.516 -29.761 25.066 1.00 12.79 98 ILE A N 1
ATOM 584 C CA . ILE A 1 78 ? -2.213 -30.340 24.865 1.00 11.74 98 ILE A CA 1
ATOM 585 C C . ILE A 1 78 ? -1.755 -31.043 26.146 1.00 11.94 98 ILE A C 1
ATOM 586 O O . ILE A 1 78 ? -1.726 -30.424 27.192 1.00 12.99 98 ILE A O 1
ATOM 591 N N . PRO A 1 79 ? -1.409 -32.338 26.079 1.00 11.84 99 PRO A N 1
ATOM 592 C CA . PRO A 1 79 ? -1.030 -33.051 27.284 1.00 11.98 99 PRO A CA 1
ATOM 593 C C . PRO A 1 79 ? 0.381 -32.675 27.752 1.00 11.25 99 PRO A C 1
ATOM 594 O O . PRO A 1 79 ? 1.186 -32.158 26.988 1.00 11.83 99 PRO A O 1
ATOM 598 N N . SER A 1 80 ? 0.699 -32.984 29.003 1.00 11.90 100 SER A N 1
ATOM 599 C CA . SER A 1 80 ? 1.957 -32.584 29.613 1.00 12.40 100 SER A CA 1
ATOM 600 C C . SER A 1 80 ? 3.172 -33.217 28.992 1.00 12.54 100 SER A C 1
ATOM 601 O O . SER A 1 80 ? 4.305 -32.782 29.215 1.00 14.06 100 SER A O 1
ATOM 604 N N . THR A 1 81 ? 2.929 -34.279 28.227 1.00 12.48 101 THR A N 1
ATOM 605 C CA . THR A 1 81 ? 3.978 -35.016 27.574 1.00 12.56 101 THR A CA 1
ATOM 606 C C . THR A 1 81 ? 4.571 -34.320 26.353 1.00 12.50 101 THR A C 1
ATOM 607 O O . THR A 1 81 ? 5.675 -34.669 25.916 1.00 13.43 101 THR A O 1
ATOM 611 N N . VAL A 1 82 ? 3.856 -33.324 25.827 1.00 11.27 102 VAL A N 1
ATOM 612 C CA . VAL A 1 82 ? 4.350 -32.560 24.699 1.00 12.77 102 VAL A CA 1
ATOM 613 C C . VAL A 1 82 ? 5.390 -31.580 25.189 1.00 12.91 102 VAL A C 1
ATOM 614 O O . VAL A 1 82 ? 5.104 -30.699 25.981 1.00 16.06 102 VAL A O 1
ATOM 618 N N . ARG A 1 83 ? 6.606 -31.737 24.681 1.00 12.07 103 ARG A N 1
ATOM 619 C CA . ARG A 1 83 ? 7.755 -30.925 25.095 1.00 14.61 103 ARG A CA 1
ATOM 620 C C . ARG A 1 83 ? 8.309 -30.030 24.009 1.00 14.01 103 ARG A C 1
ATOM 621 O O . ARG A 1 83 ? 9.181 -29.194 24.304 1.00 14.71 103 ARG A O 1
ATOM 629 N N . GLU A 1 84 ? 7.752 -30.120 22.810 1.00 13.17 104 GLU A N 1
ATOM 630 C CA A GLU A 1 84 ? 8.210 -29.331 21.669 0.50 14.09 104 GLU A CA 1
ATOM 631 C CA B GLU A 1 84 ? 8.221 -29.339 21.651 0.50 13.57 104 GLU A CA 1
ATOM 632 C C . GLU A 1 84 ? 7.026 -29.069 20.766 1.00 13.04 104 GLU A C 1
ATOM 633 O O . GLU A 1 84 ? 6.209 -29.948 20.544 1.00 13.35 104 GLU A O 1
ATOM 644 N N . ILE A 1 85 ? 6.920 -27.843 20.261 1.00 12.02 105 ILE A N 1
ATOM 645 C CA . ILE A 1 85 ? 5.846 -27.424 19.356 1.00 12.00 105 ILE A CA 1
ATOM 646 C C . ILE A 1 85 ? 6.553 -26.821 18.131 1.00 13.18 105 ILE A C 1
ATOM 647 O O . ILE A 1 85 ? 7.377 -25.920 18.264 1.00 13.67 105 ILE A O 1
ATOM 652 N N . GLY A 1 86 ? 6.227 -27.321 16.952 1.00 14.72 106 GLY A N 1
ATOM 653 C CA . GLY A 1 86 ? 6.925 -26.897 15.729 1.00 13.89 106 GLY A CA 1
ATOM 654 C C . GLY A 1 86 ? 6.566 -25.472 15.334 1.00 13.12 106 GLY A C 1
ATOM 655 O O . GLY A 1 86 ? 5.521 -24.939 15.720 1.00 12.92 106 GLY A O 1
ATOM 656 N N . GLU A 1 87 ? 7.417 -24.938 14.472 1.00 14.86 107 GLU A N 1
ATOM 657 C CA . GLU A 1 87 ? 7.112 -23.645 13.820 1.00 13.23 107 GLU A CA 1
ATOM 658 C C . GLU A 1 87 ? 5.785 -23.763 13.067 1.00 13.70 107 GLU A C 1
ATOM 659 O O . GLU A 1 87 ? 5.424 -24.857 12.569 1.00 14.32 107 GLU A O 1
ATOM 670 N N . PHE A 1 88 ? 5.069 -22.655 12.970 1.00 13.21 108 PHE A N 1
ATOM 671 C CA . PHE A 1 88 ? 3.810 -22.599 12.236 1.00 14.30 108 PHE A CA 1
ATOM 672 C C . PHE A 1 88 ? 2.702 -23.529 12.770 1.00 13.18 108 PHE A C 1
ATOM 673 O O . PHE A 1 88 ? 1.691 -23.692 12.105 1.00 13.76 108 PHE A O 1
ATOM 688 N N . ALA A 1 89 ? 2.858 -24.073 13.985 1.00 12.95 109 ALA A N 1
ATOM 689 C CA . ALA A 1 89 ? 1.963 -25.169 14.370 1.00 13.16 109 ALA A CA 1
ATOM 690 C C . ALA A 1 89 ? 0.476 -24.804 14.366 1.00 13.09 109 ALA A C 1
ATOM 691 O O . ALA A 1 89 ? -0.361 -25.643 14.024 1.00 14.41 109 ALA A O 1
ATOM 693 N N . PHE A 1 90 ? 0.132 -23.572 14.759 1.00 12.54 110 PHE A N 1
ATOM 694 C CA . PHE A 1 90 ? -1.252 -23.139 14.830 1.00 13.52 110 PHE A CA 1
ATOM 695 C C . PHE A 1 90 ? -1.448 -21.896 13.947 1.00 13.79 110 PHE A C 1
ATOM 696 O O . PHE A 1 90 ? -2.359 -21.127 14.180 1.00 15.19 110 PHE A O 1
ATOM 704 N N . GLU A 1 91 ? -0.607 -21.727 12.926 1.00 14.52 111 GLU A N 1
ATOM 705 C CA A GLU A 1 91 ? -0.677 -20.543 12.077 0.50 14.72 111 GLU A CA 1
ATOM 706 C CA B GLU A 1 91 ? -0.698 -20.531 12.098 0.50 14.67 111 GLU A CA 1
ATOM 707 C C . GLU A 1 91 ? -2.058 -20.484 11.424 1.00 15.44 111 GLU A C 1
ATOM 708 O O . GLU A 1 91 ? -2.534 -21.489 10.869 1.00 17.21 111 GLU A O 1
ATOM 719 N N . ASN A 1 92 ? -2.685 -19.316 11.476 1.00 15.65 112 ASN A N 1
ATOM 720 C CA . ASN A 1 92 ? -3.986 -19.121 10.845 1.00 16.77 112 ASN A CA 1
ATOM 721 C C . ASN A 1 92 ? -5.114 -19.998 11.363 1.00 16.93 112 ASN A C 1
ATOM 722 O O . ASN A 1 92 ? -6.081 -20.239 10.657 1.00 19.10 112 ASN A O 1
ATOM 727 N N . CYS A 1 93 ? -4.998 -20.434 12.605 1.00 16.81 113 CYS A N 1
ATOM 728 C CA . CYS A 1 93 ? -6.131 -21.008 13.323 1.00 16.92 113 CYS A CA 1
ATOM 729 C C . CYS A 1 93 ? -6.989 -19.876 13.852 1.00 17.92 113 CYS A C 1
ATOM 730 O O . CYS A 1 93 ? -6.975 -19.546 15.039 1.00 17.07 113 CYS A O 1
ATOM 733 N N . SER A 1 94 ? -7.778 -19.296 12.938 1.00 18.56 114 SER A N 1
ATOM 734 C CA . SER A 1 94 ? -8.464 -18.026 13.220 1.00 19.71 114 SER A CA 1
ATOM 735 C C . SER A 1 94 ? -9.669 -18.088 14.115 1.00 18.14 114 SER A C 1
ATOM 736 O O . SER A 1 94 ? -10.164 -17.040 14.516 1.00 21.51 114 SER A O 1
ATOM 739 N N . LYS A 1 95 ? -10.135 -19.293 14.466 1.00 18.24 115 LYS A N 1
ATOM 740 C CA . LYS A 1 95 ? -11.182 -19.448 15.454 1.00 19.49 115 LYS A CA 1
ATOM 741 C C . LYS A 1 95 ? -10.672 -20.013 16.783 1.00 16.22 115 LYS A C 1
ATOM 742 O O . LYS A 1 95 ? -11.447 -20.153 17.718 1.00 18.28 115 LYS A O 1
ATOM 753 N N . LEU A 1 96 ? -9.363 -20.247 16.889 1.00 16.83 116 LEU A N 1
ATOM 754 C CA . LEU A 1 96 ? -8.792 -20.831 18.098 1.00 14.68 116 LEU A CA 1
ATOM 755 C C . LEU A 1 96 ? -8.925 -19.833 19.269 1.00 16.09 116 LEU A C 1
ATOM 756 O O . LEU A 1 96 ? -8.388 -18.726 19.178 1.00 17.29 116 LEU A O 1
ATOM 761 N N . GLU A 1 97 ? -9.587 -20.246 20.362 1.00 15.86 117 GLU A N 1
ATOM 762 C CA . GLU A 1 97 ? -9.849 -19.395 21.516 1.00 17.24 117 GLU A CA 1
ATOM 763 C C . GLU A 1 97 ? -9.159 -19.883 22.791 1.00 18.03 117 GLU A C 1
ATOM 764 O O . GLU A 1 97 ? -8.805 -19.091 23.633 1.00 21.43 117 GLU A O 1
ATOM 770 N N . ILE A 1 98 ? -8.976 -21.198 22.897 1.00 18.24 118 ILE A N 1
ATOM 771 C CA A ILE A 1 98 ? -8.534 -21.879 24.114 0.50 18.04 118 ILE A CA 1
ATOM 772 C CA B ILE A 1 98 ? -8.464 -21.796 24.113 0.50 18.40 118 ILE A CA 1
ATOM 773 C C . ILE A 1 98 ? -7.337 -22.798 23.774 1.00 16.59 118 ILE A C 1
ATOM 774 O O . ILE A 1 98 ? -7.518 -23.742 22.980 1.00 16.59 118 ILE A O 1
ATOM 783 N N . ILE A 1 99 ? -6.155 -22.567 24.360 1.00 14.95 119 ILE A N 1
ATOM 784 C CA . ILE A 1 99 ? -5.003 -23.484 24.192 1.00 13.58 119 ILE A CA 1
ATOM 785 C C . ILE A 1 99 ? -4.094 -23.339 25.381 1.00 12.78 119 ILE A C 1
ATOM 786 O O . ILE A 1 99 ? -3.987 -22.256 25.954 1.00 15.15 119 ILE A O 1
ATOM 791 N N . ASN A 1 100 ? -3.503 -24.451 25.801 1.00 11.76 120 ASN A N 1
ATOM 792 C CA . ASN A 1 100 ? -2.499 -24.465 26.858 1.00 11.88 120 ASN A CA 1
ATOM 793 C C . ASN A 1 100 ? -1.136 -24.869 26.307 1.00 11.47 120 ASN A C 1
ATOM 794 O O . ASN A 1 100 ? -1.052 -25.680 25.383 1.00 14.58 120 ASN A O 1
ATOM 799 N N . ILE A 1 101 ? -0.082 -24.341 26.899 1.00 11.74 121 ILE A N 1
ATOM 800 C CA A ILE A 1 101 ? 1.282 -24.711 26.538 0.50 12.33 121 ILE A CA 1
ATOM 801 C CA B ILE A 1 101 ? 1.288 -24.689 26.535 0.50 11.99 121 ILE A CA 1
ATOM 802 C C . ILE A 1 101 ? 1.893 -25.436 27.725 1.00 12.02 121 ILE A C 1
ATOM 803 O O . ILE A 1 101 ? 2.063 -24.872 28.795 1.00 13.13 121 ILE A O 1
ATOM 812 N N . PRO A 1 102 ? 2.240 -26.725 27.560 1.00 12.16 122 PRO A N 1
ATOM 813 C CA . PRO A 1 102 ? 2.825 -27.472 28.669 1.00 12.74 122 PRO A CA 1
ATOM 814 C C . PRO A 1 102 ? 4.114 -26.871 29.218 1.00 11.58 122 PRO A C 1
ATOM 815 O O . PRO A 1 102 ? 4.884 -26.223 28.502 1.00 11.81 122 PRO A O 1
ATOM 819 N N . ASP A 1 103 ? 4.360 -27.168 30.485 1.00 12.89 123 ASP A N 1
ATOM 820 C CA . ASP A 1 103 ? 5.482 -26.640 31.243 1.00 13.26 123 ASP A CA 1
ATOM 821 C C . ASP A 1 103 ? 6.820 -26.986 30.663 1.00 13.38 123 ASP A C 1
ATOM 822 O O . ASP A 1 103 ? 7.794 -26.261 30.896 1.00 15.31 123 ASP A O 1
ATOM 827 N N . SER A 1 104 ? 6.931 -28.105 29.945 1.00 12.15 124 SER A N 1
ATOM 828 C CA A SER A 1 104 ? 8.194 -28.559 29.374 0.50 12.89 124 SER A CA 1
ATOM 829 C CA B SER A 1 104 ? 8.236 -28.492 29.413 0.50 13.33 124 SER A CA 1
ATOM 830 C C . SER A 1 104 ? 8.588 -27.860 28.067 1.00 12.75 124 SER A C 1
ATOM 831 O O . SER A 1 104 ? 9.697 -28.055 27.570 1.00 15.08 124 SER A O 1
ATOM 836 N N . VAL A 1 105 ? 7.664 -27.074 27.476 1.00 11.42 125 VAL A N 1
ATOM 837 C CA . VAL A 1 105 ? 7.967 -26.394 26.206 1.00 11.63 125 VAL A CA 1
ATOM 838 C C . VAL A 1 105 ? 8.911 -25.204 26.477 1.00 11.53 125 VAL A C 1
ATOM 839 O O . VAL A 1 105 ? 8.591 -24.341 27.299 1.00 12.66 125 VAL A O 1
ATOM 843 N N . LYS A 1 106 ? 10.071 -25.190 25.795 1.00 12.31 126 LYS A N 1
ATOM 844 C CA . LYS A 1 106 ? 11.112 -24.198 26.032 1.00 13.83 126 LYS A CA 1
ATOM 845 C C . LYS A 1 106 ? 11.148 -23.084 24.977 1.00 13.17 126 LYS A C 1
ATOM 846 O O . LYS A 1 106 ? 11.747 -22.011 25.221 1.00 15.10 126 LYS A O 1
ATOM 860 N N . ILE A 1 108 ? 8.788 -21.102 21.715 1.00 12.46 128 ILE A N 1
ATOM 861 C CA . ILE A 1 108 ? 7.690 -20.917 20.798 1.00 13.13 128 ILE A CA 1
ATOM 862 C C . ILE A 1 108 ? 8.326 -20.447 19.498 1.00 13.51 128 ILE A C 1
ATOM 863 O O . ILE A 1 108 ? 8.976 -19.414 19.443 1.00 16.79 128 ILE A O 1
ATOM 868 N N . GLY A 1 109 ? 8.232 -21.275 18.479 1.00 14.18 129 GLY A N 1
ATOM 869 C CA . GLY A 1 109 ? 8.873 -20.984 17.221 1.00 14.77 129 GLY A CA 1
ATOM 870 C C . GLY A 1 109 ? 8.190 -19.944 16.348 1.00 13.46 129 GLY A C 1
ATOM 871 O O . GLY A 1 109 ? 7.065 -19.492 16.586 1.00 12.98 129 GLY A O 1
ATOM 872 N N . ARG A 1 110 ? 8.880 -19.658 15.255 1.00 13.78 130 ARG A N 1
ATOM 873 C CA A ARG A 1 110 ? 8.389 -18.802 14.165 0.50 13.24 130 ARG A CA 1
ATOM 874 C CA B ARG A 1 110 ? 8.360 -18.746 14.233 0.50 13.25 130 ARG A CA 1
ATOM 875 C C . ARG A 1 110 ? 6.912 -19.038 13.844 1.00 12.50 130 ARG A C 1
ATOM 876 O O . ARG A 1 110 ? 6.541 -20.175 13.536 1.00 14.05 130 ARG A O 1
ATOM 891 N N . CYS A 1 111 ? 6.104 -17.976 13.861 1.00 12.62 131 CYS A N 1
ATOM 892 C CA . CYS A 1 111 ? 4.739 -17.977 13.359 1.00 13.00 131 CYS A CA 1
ATOM 893 C C . CYS A 1 111 ? 3.825 -19.028 14.020 1.00 12.74 131 CYS A C 1
ATOM 894 O O . CYS A 1 111 ? 2.766 -19.333 13.462 1.00 13.57 131 CYS A O 1
ATOM 897 N N . THR A 1 112 ? 4.148 -19.495 15.234 1.00 12.26 132 THR A N 1
ATOM 898 C CA . THR A 1 112 ? 3.361 -20.596 15.794 1.00 12.45 132 THR A CA 1
ATOM 899 C C . THR A 1 112 ? 1.895 -20.232 15.996 1.00 12.98 132 THR A C 1
ATOM 900 O O . THR A 1 112 ? 1.020 -21.077 15.773 1.00 13.46 132 THR A O 1
ATOM 904 N N . PHE A 1 113 ? 1.618 -18.984 16.419 1.00 11.64 133 PHE A N 1
ATOM 905 C CA . PHE A 1 113 ? 0.287 -18.505 16.623 1.00 13.43 133 PHE A CA 1
ATOM 906 C C . PHE A 1 113 ? -0.042 -17.318 15.731 1.00 12.76 133 PHE A C 1
ATOM 907 O O . PHE A 1 113 ? -0.983 -16.580 16.004 1.00 14.28 133 PHE A O 1
ATOM 915 N N . SER A 1 114 ? 0.748 -17.117 14.685 1.00 13.01 134 SER A N 1
ATOM 916 C CA . SER A 1 114 ? 0.490 -16.022 13.776 1.00 13.78 134 SER A CA 1
ATOM 917 C C . SER A 1 114 ? -0.907 -16.198 13.156 1.00 14.44 134 SER A C 1
ATOM 918 O O . SER A 1 114 ? -1.262 -17.288 12.672 1.00 16.44 134 SER A O 1
ATOM 921 N N . GLY A 1 115 ? -1.708 -15.150 13.164 1.00 14.51 135 GLY A N 1
ATOM 922 C CA . GLY A 1 115 ? -3.021 -15.240 12.579 1.00 14.74 135 GLY A CA 1
ATOM 923 C C . GLY A 1 115 ? -4.146 -15.795 13.438 1.00 15.71 135 GLY A C 1
ATOM 924 O O . GLY A 1 115 ? -5.262 -16.012 12.962 1.00 17.31 135 GLY A O 1
ATOM 925 N N . CYS A 1 116 ? -3.866 -16.042 14.710 1.00 15.60 136 CYS A N 1
ATOM 926 C CA . CYS A 1 116 ? -4.866 -16.566 15.646 1.00 15.75 136 CYS A CA 1
ATOM 927 C C . CYS A 1 116 ? -5.654 -15.402 16.216 1.00 16.20 136 CYS A C 1
ATOM 928 O O . CYS A 1 116 ? -5.532 -15.038 17.383 1.00 15.22 136 CYS A O 1
ATOM 931 N N . TYR A 1 117 ? -6.463 -14.811 15.340 1.00 16.69 137 TYR A N 1
ATOM 932 C CA . TYR A 1 117 ? -7.189 -13.593 15.656 1.00 17.48 137 TYR A CA 1
ATOM 933 C C . TYR A 1 117 ? -8.285 -13.701 16.714 1.00 16.70 137 TYR A C 1
ATOM 934 O O . TYR A 1 117 ? -8.783 -12.686 17.200 1.00 19.22 137 TYR A O 1
ATOM 943 N N . ALA A 1 118 ? -8.681 -14.917 17.079 1.00 16.87 138 ALA A N 1
ATOM 944 C CA . ALA A 1 118 ? -9.685 -15.138 18.094 1.00 17.65 138 ALA A CA 1
ATOM 945 C C . ALA A 1 118 ? -9.065 -15.561 19.438 1.00 17.10 138 ALA A C 1
ATOM 946 O O . ALA A 1 118 ? -9.775 -15.734 20.421 1.00 19.75 138 ALA A O 1
ATOM 948 N N . LEU A 1 119 ? -7.746 -15.691 19.490 1.00 16.11 139 LEU A N 1
ATOM 949 C CA . LEU A 1 119 ? -7.086 -16.181 20.719 1.00 16.31 139 LEU A CA 1
ATOM 950 C C . LEU A 1 119 ? -6.977 -15.029 21.722 1.00 17.01 139 LEU A C 1
ATOM 951 O O . LEU A 1 119 ? -6.255 -14.080 21.477 1.00 16.52 139 LEU A O 1
ATOM 956 N N . LYS A 1 120 ? -7.724 -15.086 22.829 1.00 17.51 140 LYS A N 1
ATOM 957 C CA . LYS A 1 120 ? -7.784 -13.924 23.719 1.00 19.96 140 LYS A CA 1
ATOM 958 C C . LYS A 1 120 ? -6.891 -14.037 24.950 1.00 17.71 140 LYS A C 1
ATOM 959 O O . LYS A 1 120 ? -6.761 -13.065 25.654 1.00 20.26 140 LYS A O 1
ATOM 963 N N . SER A 1 121 ? -6.244 -15.188 25.184 1.00 15.26 141 SER A N 1
ATOM 964 C CA . SER A 1 121 ? -5.303 -15.283 26.292 1.00 14.55 141 SER A CA 1
ATOM 965 C C . SER A 1 121 ? -4.344 -16.434 26.066 1.00 14.01 141 SER A C 1
ATOM 966 O O . SER A 1 121 ? -4.633 -17.392 25.328 1.00 16.28 141 SER A O 1
ATOM 969 N N . ILE A 1 122 ? -3.208 -16.347 26.714 1.00 14.38 142 ILE A N 1
ATOM 970 C CA . ILE A 1 122 ? -2.264 -17.454 26.795 1.00 15.38 142 ILE A CA 1
ATOM 971 C C . ILE A 1 122 ? -1.430 -17.294 28.036 1.00 14.73 142 ILE A C 1
ATOM 972 O O . ILE A 1 122 ? -1.148 -16.168 28.453 1.00 16.07 142 ILE A O 1
ATOM 977 N N . LEU A 1 123 ? -1.049 -18.425 28.616 1.00 13.36 143 LEU A N 1
ATOM 978 C CA . LEU A 1 123 ? -0.111 -18.464 29.705 1.00 13.25 143 LEU A CA 1
ATOM 979 C C . LEU A 1 123 ? 1.154 -19.193 29.250 1.00 12.67 143 LEU A C 1
ATOM 980 O O . LEU A 1 123 ? 1.132 -20.369 28.870 1.00 16.11 143 LEU A O 1
ATOM 985 N N . LEU A 1 124 ? 2.266 -18.522 29.288 1.00 11.88 144 LEU A N 1
ATOM 986 C CA . LEU A 1 124 ? 3.526 -19.084 28.845 1.00 12.29 144 LEU A CA 1
ATOM 987 C C . LEU A 1 124 ? 4.171 -19.899 29.967 1.00 13.51 144 LEU A C 1
ATOM 988 O O . LEU A 1 124 ? 4.051 -19.556 31.141 1.00 14.46 144 LEU A O 1
ATOM 993 N N . PRO A 1 125 ? 4.850 -21.001 29.610 1.00 13.38 145 PRO A N 1
ATOM 994 C CA . PRO A 1 125 ? 5.568 -21.795 30.617 1.00 13.99 145 PRO A CA 1
ATOM 995 C C . PRO A 1 125 ? 6.612 -20.985 31.338 1.00 13.20 145 PRO A C 1
ATOM 996 O O . PRO A 1 125 ? 7.346 -20.232 30.706 1.00 14.01 145 PRO A O 1
ATOM 1000 N N . LEU A 1 126 ? 6.695 -21.151 32.657 1.00 14.22 146 LEU A N 1
ATOM 1001 C CA . LEU A 1 126 ? 7.646 -20.361 33.421 1.00 14.68 146 LEU A CA 1
ATOM 1002 C C . LEU A 1 126 ? 9.077 -20.583 33.025 1.00 14.24 146 LEU A C 1
ATOM 1003 O O . LEU A 1 126 ? 9.894 -19.688 33.256 1.00 17.28 146 LEU A O 1
ATOM 1016 N N . LEU A 1 128 ? 10.151 -21.046 29.924 1.00 13.81 148 LEU A N 1
ATOM 1017 C CA . LEU A 1 128 ? 10.347 -20.664 28.510 1.00 13.11 148 LEU A CA 1
ATOM 1018 C C . LEU A 1 128 ? 11.625 -19.861 28.305 1.00 13.11 148 LEU A C 1
ATOM 1019 O O . LEU A 1 128 ? 11.957 -19.000 29.124 1.00 13.96 148 LEU A O 1
ATOM 1024 N N . LYS A 1 129 ? 12.297 -20.113 27.189 1.00 12.28 149 LYS A N 1
ATOM 1025 C CA . LYS A 1 129 ? 13.578 -19.493 26.882 1.00 12.21 149 LYS A CA 1
ATOM 1026 C C . LYS A 1 129 ? 13.557 -18.594 25.643 1.00 12.46 149 LYS A C 1
ATOM 1027 O O . LYS A 1 129 ? 14.328 -17.659 25.574 1.00 13.47 149 LYS A O 1
ATOM 1033 N N . SER A 1 130 ? 12.682 -18.852 24.686 1.00 12.70 150 SER A N 1
ATOM 1034 C CA A SER A 1 130 ? 12.661 -18.022 23.484 0.50 11.11 150 SER A CA 1
ATOM 1035 C CA B SER A 1 130 ? 12.706 -18.137 23.406 0.50 12.07 150 SER A CA 1
ATOM 1036 C C . SER A 1 130 ? 11.313 -17.997 22.817 1.00 11.37 150 SER A C 1
ATOM 1037 O O . SER A 1 130 ? 10.512 -18.932 22.910 1.00 11.83 150 SER A O 1
ATOM 1042 N N . ILE A 1 131 ? 11.060 -16.867 22.168 1.00 11.03 151 ILE A N 1
ATOM 1043 C CA . ILE A 1 131 ? 9.855 -16.620 21.385 1.00 10.57 151 ILE A CA 1
ATOM 1044 C C . ILE A 1 131 ? 10.305 -16.198 19.992 1.00 10.82 151 ILE A C 1
ATOM 1045 O O . ILE A 1 131 ? 11.101 -15.268 19.862 1.00 12.23 151 ILE A O 1
ATOM 1050 N N . GLY A 1 132 ? 9.809 -16.872 18.956 1.00 11.80 152 GLY A N 1
ATOM 1051 C CA . GLY A 1 132 ? 10.308 -16.667 17.616 1.00 12.10 152 GLY A CA 1
ATOM 1052 C C . GLY A 1 132 ? 9.696 -15.499 16.875 1.00 10.95 152 GLY A C 1
ATOM 1053 O O . GLY A 1 132 ? 8.792 -14.836 17.356 1.00 11.67 152 GLY A O 1
ATOM 1054 N N . VAL A 1 133 ? 10.207 -15.316 15.660 1.00 11.67 153 VAL A N 1
ATOM 1055 C CA . VAL A 1 133 ? 9.725 -14.282 14.740 1.00 11.30 153 VAL A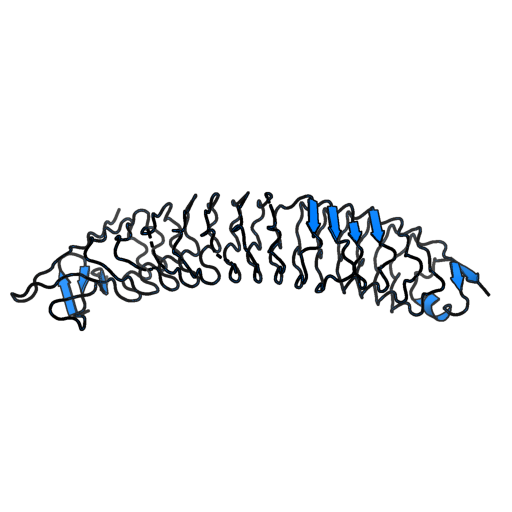 CA 1
ATOM 1056 C C . VAL A 1 133 ? 8.217 -14.453 14.504 1.00 10.90 153 VAL A C 1
ATOM 1057 O O . VAL A 1 133 ? 7.733 -15.552 14.207 1.00 12.27 153 VAL A O 1
ATOM 1061 N N . GLU A 1 134 ? 7.460 -13.380 14.685 1.00 11.28 154 GLU A N 1
ATOM 1062 C CA . GLU A 1 134 ? 6.050 -13.376 14.378 1.00 10.94 154 GLU A CA 1
ATOM 1063 C C . GLU A 1 134 ? 5.266 -14.428 15.168 1.00 11.57 154 GLU A C 1
ATOM 1064 O O . GLU A 1 134 ? 4.205 -14.854 14.768 1.00 12.29 154 GLU A O 1
ATOM 1070 N N . ALA A 1 135 ? 5.780 -14.836 16.327 1.00 10.85 155 ALA A N 1
ATOM 1071 C CA . ALA A 1 135 ? 5.180 -15.978 17.039 1.00 10.94 155 ALA A CA 1
ATOM 1072 C C . ALA A 1 135 ? 3.721 -15.780 17.401 1.00 10.99 155 ALA A C 1
ATOM 1073 O O . ALA A 1 135 ? 2.947 -16.734 17.406 1.00 12.06 155 ALA A O 1
ATOM 1075 N N . PHE A 1 136 ? 3.365 -14.548 17.792 1.00 10.63 156 PHE A N 1
ATOM 1076 C CA . PHE A 1 136 ? 2.017 -14.229 18.248 1.00 11.60 156 PHE A CA 1
ATOM 1077 C C . PHE A 1 136 ? 1.369 -13.126 17.388 1.00 11.80 156 PHE A C 1
ATOM 1078 O O . PHE A 1 136 ? 0.444 -12.467 17.837 1.00 12.84 156 PHE A O 1
ATOM 1086 N N . LYS A 1 137 ? 1.833 -12.980 16.151 1.00 11.97 157 LYS A N 1
ATOM 1087 C CA . LYS A 1 137 ? 1.375 -11.880 15.311 1.00 11.79 157 LYS A CA 1
ATOM 1088 C C . LYS A 1 137 ? -0.131 -11.981 15.074 1.00 12.43 157 LYS A C 1
ATOM 1089 O O . LYS A 1 137 ? -0.650 -12.994 14.563 1.00 15.64 157 LYS A O 1
ATOM 1095 N N . GLY A 1 138 ? -0.872 -10.965 15.470 1.00 13.58 158 GLY A N 1
ATOM 1096 C CA . GLY A 1 138 ? -2.317 -10.949 15.265 1.00 13.99 158 GLY A CA 1
ATOM 1097 C C . GLY A 1 138 ? -3.136 -11.569 16.360 1.00 14.62 158 GLY A C 1
ATOM 1098 O O . GLY A 1 138 ? -4.351 -11.505 16.312 1.00 18.46 158 GLY A O 1
ATOM 1099 N N . CYS A 1 139 ? -2.519 -12.137 17.371 1.00 13.16 159 CYS A N 1
ATOM 1100 C CA . CYS A 1 139 ? -3.308 -12.705 18.468 1.00 14.02 159 CYS A CA 1
ATOM 1101 C C . CYS A 1 139 ? -4.075 -11.632 19.206 1.00 14.30 159 CYS A C 1
ATOM 1102 O O . CYS A 1 139 ? -3.658 -10.489 19.254 1.00 17.39 159 CYS A O 1
ATOM 1105 N N . ASP A 1 140 ? -5.218 -12.004 19.775 1.00 14.13 160 ASP A N 1
ATOM 1106 C CA . ASP A 1 140 ? -6.164 -11.048 20.370 1.00 15.39 160 ASP A CA 1
ATOM 1107 C C . ASP A 1 140 ? -6.064 -10.936 21.903 1.00 14.41 160 ASP A C 1
ATOM 1108 O O . ASP A 1 140 ? -7.019 -10.533 22.554 1.00 17.49 160 ASP A O 1
ATOM 1113 N N . PHE A 1 141 ? -4.878 -11.231 22.453 1.00 14.62 161 PHE A N 1
ATOM 1114 C CA . PHE A 1 141 ? -4.552 -11.044 23.872 1.00 16.15 161 PHE A CA 1
ATOM 1115 C C . PHE A 1 141 ? -4.820 -9.640 24.368 1.00 13.84 161 PHE A C 1
ATOM 1116 O O . PHE A 1 141 ? -4.397 -8.686 23.705 1.00 14.96 161 PHE A O 1
ATOM 1124 N N . LYS A 1 142 ? -5.376 -9.511 25.561 1.00 13.06 162 LYS A N 1
ATOM 1125 C CA . LYS A 1 142 ? -5.376 -8.231 26.272 1.00 12.96 162 LYS A CA 1
ATOM 1126 C C . LYS A 1 142 ? -4.087 -8.029 27.080 1.00 13.25 162 LYS A C 1
ATOM 1127 O O . LYS A 1 142 ? -3.685 -6.887 27.309 1.00 14.00 162 LYS A O 1
ATOM 1133 N N . GLU A 1 143 ? -3.499 -9.121 27.567 1.00 12.96 163 GLU A N 1
ATOM 1134 C CA . GLU A 1 143 ? -2.331 -9.029 28.391 1.00 13.79 163 GLU A CA 1
ATOM 1135 C C . GLU A 1 143 ? -1.473 -10.209 28.095 1.00 13.02 163 GLU A C 1
ATOM 1136 O O . GLU A 1 143 ? -1.943 -11.276 27.686 1.00 14.59 163 GLU A O 1
ATOM 1142 N N . ILE A 1 144 ? -0.191 -10.038 28.295 1.00 12.21 164 ILE A N 1
ATOM 1143 C CA . ILE A 1 144 ? 0.752 -11.164 28.294 1.00 13.88 164 ILE A CA 1
ATOM 1144 C C . ILE A 1 144 ? 1.943 -10.878 29.216 1.00 12.65 164 ILE A C 1
ATOM 1145 O O . ILE A 1 144 ? 2.464 -9.742 29.252 1.00 13.42 164 ILE A O 1
ATOM 1150 N N . THR A 1 145 ? 2.300 -11.892 30.007 1.00 13.15 165 THR A N 1
ATOM 1151 C CA . THR A 1 145 ? 3.498 -11.845 30.828 1.00 14.53 165 THR A CA 1
ATOM 1152 C C . THR A 1 145 ? 4.560 -12.777 30.280 1.00 13.82 165 THR A C 1
ATOM 1153 O O . THR A 1 145 ? 4.306 -13.982 30.037 1.00 15.40 165 THR A O 1
ATOM 1160 N N . ILE A 1 146 ? 5.721 -12.214 30.001 1.00 13.25 166 ILE A N 1
ATOM 1161 C CA A ILE A 1 146 ? 6.856 -12.972 29.438 0.50 12.40 166 ILE A CA 1
ATOM 1162 C CA B ILE A 1 146 ? 6.803 -13.011 29.454 0.50 12.95 166 ILE A CA 1
ATOM 1163 C C . ILE A 1 146 ? 7.733 -13.438 30.583 1.00 13.22 166 ILE A C 1
ATOM 1164 O O . ILE A 1 146 ? 8.205 -12.623 31.345 1.00 14.37 166 ILE A O 1
ATOM 1173 N N . PRO A 1 147 ? 7.939 -14.764 30.731 1.00 13.45 167 PRO A N 1
ATOM 1174 C CA . PRO A 1 147 ? 8.753 -15.288 31.813 1.00 14.68 167 PRO A CA 1
ATOM 1175 C C . PRO A 1 147 ? 10.171 -14.690 31.855 1.00 13.80 167 PRO A C 1
ATOM 1176 O O . PRO A 1 147 ? 10.753 -14.355 30.802 1.00 13.78 167 PRO A O 1
ATOM 1180 N N . GLU A 1 148 ? 10.720 -14.581 33.060 1.00 15.32 168 GLU A N 1
ATOM 1181 C CA A GLU A 1 148 ? 11.993 -13.896 33.305 0.67 15.42 168 GLU A CA 1
ATOM 1182 C CA B GLU A 1 148 ? 11.938 -13.803 33.166 0.33 16.01 168 GLU A CA 1
ATOM 1183 C C . GLU A 1 148 ? 13.151 -14.478 32.531 1.00 14.88 168 GLU A C 1
ATOM 1184 O O . GLU A 1 148 ? 14.110 -13.801 32.236 1.00 16.75 168 GLU A O 1
ATOM 1195 N N . GLY A 1 149 ? 13.088 -15.780 32.260 1.00 13.09 169 GLY A N 1
ATOM 1196 C CA . GLY A 1 149 ? 14.142 -16.459 31.561 1.00 14.26 169 GLY A CA 1
ATOM 1197 C C . GLY A 1 149 ? 14.137 -16.410 30.062 1.00 12.87 169 GLY A C 1
ATOM 1198 O O . GLY A 1 149 ? 15.014 -17.006 29.454 1.00 14.45 169 GLY A O 1
ATOM 1199 N N . VAL A 1 150 ? 13.137 -15.751 29.470 1.00 12.43 170 VAL A N 1
ATOM 1200 C CA . VAL A 1 150 ? 13.119 -15.600 28.032 1.00 11.72 170 VAL A CA 1
ATOM 1201 C C . VAL A 1 150 ? 14.240 -14.663 27.626 1.00 12.06 170 VAL A C 1
ATOM 1202 O O . VAL A 1 150 ? 14.261 -13.504 28.090 1.00 14.93 170 VAL A O 1
ATOM 1206 N N . THR A 1 151 ? 15.172 -15.128 26.796 1.00 12.41 171 THR A N 1
ATOM 1207 C CA . THR A 1 151 ? 16.344 -14.363 26.397 1.00 13.97 171 THR A CA 1
ATOM 1208 C C . THR A 1 151 ? 16.251 -13.763 25.003 1.00 13.82 171 THR A C 1
ATOM 1209 O O . THR A 1 151 ? 17.055 -12.896 24.661 1.00 16.15 171 THR A O 1
ATOM 1213 N N . VAL A 1 152 ? 15.308 -14.233 24.198 1.00 13.29 172 VAL A N 1
ATOM 1214 C CA A VAL A 1 152 ? 15.096 -13.741 22.830 0.50 14.75 172 VAL A CA 1
ATOM 1215 C CA B VAL A 1 152 ? 15.088 -13.617 22.906 0.50 15.27 172 VAL A CA 1
ATOM 1216 C C . VAL A 1 152 ? 13.619 -13.651 22.533 1.00 13.26 172 VAL A C 1
ATOM 1217 O O . VAL A 1 152 ? 12.895 -14.622 22.784 1.00 12.26 172 VAL A O 1
ATOM 1224 N N . ILE A 1 153 ? 13.192 -12.526 21.956 1.00 11.39 173 ILE A N 1
ATOM 1225 C CA . ILE A 1 153 ? 11.882 -12.379 21.399 1.00 10.77 173 ILE A CA 1
ATOM 1226 C C . ILE A 1 153 ? 12.060 -11.860 20.003 1.00 10.79 173 ILE A C 1
ATOM 1227 O O . ILE A 1 153 ? 12.627 -10.772 19.803 1.00 12.08 173 ILE A O 1
ATOM 1232 N N . GLY A 1 154 ? 11.633 -12.624 19.003 1.00 10.35 174 GLY A N 1
ATOM 1233 C CA . GLY A 1 154 ? 11.925 -12.295 17.626 1.00 11.14 174 GLY A CA 1
ATOM 1234 C C . GLY A 1 154 ? 11.130 -11.131 17.050 1.00 10.11 174 GLY A C 1
ATOM 1235 O O . GLY A 1 154 ? 10.123 -10.679 17.587 1.00 10.38 174 GLY A O 1
ATOM 1236 N N . ASP A 1 155 ? 11.589 -10.683 15.874 1.00 10.53 175 ASP A N 1
ATOM 1237 C CA . ASP A 1 155 ? 10.962 -9.613 15.142 1.00 10.79 175 ASP A CA 1
ATOM 1238 C C . ASP A 1 155 ? 9.461 -9.816 15.053 1.00 10.44 175 ASP A C 1
ATOM 1239 O O . ASP A 1 155 ? 8.980 -10.925 14.751 1.00 10.64 175 ASP A O 1
ATOM 1244 N N . GLU A 1 156 ? 8.708 -8.740 15.283 1.00 10.33 176 GLU A N 1
ATOM 1245 C CA . GLU A 1 156 ? 7.267 -8.737 15.038 1.00 10.41 176 GLU A CA 1
ATOM 1246 C C . GLU A 1 156 ? 6.523 -9.830 15.829 1.00 9.70 176 GLU A C 1
ATOM 1247 O O . GLU A 1 156 ? 5.393 -10.190 15.466 1.00 10.08 176 GLU A O 1
ATOM 1253 N N . ALA A 1 157 ? 7.058 -10.244 16.973 1.00 9.71 177 ALA A N 1
ATOM 1254 C CA . ALA A 1 157 ? 6.415 -11.338 17.717 1.00 10.87 177 ALA A CA 1
ATOM 1255 C C . ALA A 1 157 ? 5.012 -10.996 18.189 1.00 10.33 177 ALA A C 1
ATOM 1256 O O . ALA A 1 157 ? 4.175 -11.889 18.276 1.00 11.18 177 ALA A O 1
ATOM 1258 N N . PHE A 1 158 ? 4.750 -9.712 18.483 1.00 9.34 178 PHE A N 1
ATOM 1259 C CA . PHE A 1 158 ? 3.459 -9.242 18.945 1.00 10.41 178 PHE A CA 1
ATOM 1260 C C . PHE A 1 158 ? 2.886 -8.201 17.995 1.00 10.76 178 PHE A C 1
ATOM 1261 O O . PHE A 1 158 ? 2.038 -7.390 18.377 1.00 13.19 178 PHE A O 1
ATOM 1269 N N . ALA A 1 159 ? 3.345 -8.186 16.753 1.00 10.61 179 ALA A N 1
ATOM 1270 C CA . ALA A 1 159 ? 2.811 -7.194 15.799 1.00 10.08 179 ALA A CA 1
ATOM 1271 C C . ALA A 1 159 ? 1.321 -7.440 15.554 1.00 11.83 179 ALA A C 1
ATOM 1272 O O . ALA A 1 159 ? 0.875 -8.608 15.496 1.00 12.95 179 ALA A O 1
ATOM 1274 N N . THR A 1 160 ? 0.553 -6.355 15.408 1.00 12.02 180 THR A N 1
ATOM 1275 C CA . THR A 1 160 ? -0.870 -6.400 15.089 1.00 13.25 180 THR A CA 1
ATOM 1276 C C . THR A 1 160 ? -1.653 -7.115 16.167 1.00 12.21 180 THR A C 1
ATOM 1277 O O . THR A 1 160 ? -2.756 -7.585 15.899 1.00 14.09 180 THR A O 1
ATOM 1281 N N . CYS A 1 161 ? -1.185 -7.104 17.405 1.00 11.71 181 CYS A N 1
ATOM 1282 C CA . CYS A 1 161 ? -1.971 -7.573 18.539 1.00 12.57 181 CYS A CA 1
ATOM 1283 C C . CYS A 1 161 ? -2.842 -6.386 18.993 1.00 12.54 181 CYS A C 1
ATOM 1284 O O . CYS A 1 161 ? -2.469 -5.572 19.856 1.00 12.85 181 CYS A O 1
ATOM 1287 N N . GLU A 1 162 ? -4.006 -6.277 18.351 1.00 14.02 182 GLU A N 1
ATOM 1288 C CA . GLU A 1 162 ? -4.803 -5.045 18.401 1.00 14.88 182 GLU A CA 1
ATOM 1289 C C . GLU A 1 162 ? -5.621 -4.862 19.674 1.00 14.00 182 GLU A C 1
ATOM 1290 O O . GLU A 1 162 ? -6.169 -3.783 19.878 1.00 17.25 182 GLU A O 1
ATOM 1296 N N . SER A 1 163 ? -5.643 -5.876 20.549 1.00 13.86 183 SER A N 1
ATOM 1297 C CA . SER A 1 163 ? -6.300 -5.761 21.842 1.00 14.01 183 SER A CA 1
ATOM 1298 C C . SER A 1 163 ? -5.292 -5.655 22.990 1.00 11.95 183 SER A C 1
ATOM 1299 O O . SER A 1 163 ? -5.713 -5.519 24.139 1.00 13.87 183 SER A O 1
ATOM 1302 N N . LEU A 1 164 ? -3.991 -5.750 22.706 1.00 11.27 184 LEU A N 1
ATOM 1303 C CA . LEU A 1 164 ? -2.983 -5.810 23.773 1.00 11.49 184 LEU A CA 1
ATOM 1304 C C . LEU A 1 164 ? -2.897 -4.480 24.534 1.00 11.97 184 LEU A C 1
ATOM 1305 O O . LEU A 1 164 ? -2.650 -3.425 23.926 1.00 12.44 184 LEU A O 1
ATOM 1310 N N . GLU A 1 165 ? -3.113 -4.539 25.843 1.00 11.47 185 GLU A N 1
ATOM 1311 C CA . GLU A 1 165 ? -3.067 -3.413 26.730 1.00 12.45 185 GLU A CA 1
ATOM 1312 C C . GLU A 1 165 ? -2.016 -3.521 27.809 1.00 11.98 185 GLU A C 1
ATOM 1313 O O . GLU A 1 165 ? -1.687 -2.528 28.455 1.00 15.44 185 GLU A O 1
ATOM 1319 N N . TYR A 1 166 ? -1.477 -4.716 28.042 1.00 12.50 186 TYR A N 1
ATOM 1320 C CA . TYR A 1 166 ? -0.495 -4.890 29.088 1.00 12.02 186 TYR A CA 1
ATOM 1321 C C . TYR A 1 166 ? 0.508 -5.909 28.610 1.00 12.43 186 TYR A C 1
ATOM 1322 O O . TYR A 1 166 ? 0.118 -7.020 28.205 1.00 13.03 186 TYR A O 1
ATOM 1331 N N . VAL A 1 167 ? 1.801 -5.584 28.675 1.00 11.50 187 VAL A N 1
ATOM 1332 C CA . VAL A 1 167 ? 2.863 -6.566 28.439 1.00 12.20 187 VAL A CA 1
ATOM 1333 C C . VAL A 1 167 ? 3.977 -6.406 29.455 1.00 12.20 187 VAL A C 1
ATOM 1334 O O . VAL A 1 167 ? 4.401 -5.299 29.713 1.00 14.38 187 VAL A O 1
ATOM 1338 N N . SER A 1 168 ? 4.390 -7.512 30.066 1.00 11.46 188 SER A N 1
ATOM 1339 C CA . SER A 1 168 ? 5.533 -7.560 30.959 1.00 11.81 188 SER A CA 1
ATOM 1340 C C . SER A 1 168 ? 6.690 -8.263 30.273 1.00 11.40 188 SER A C 1
ATOM 1341 O O . SER A 1 168 ? 6.666 -9.485 30.133 1.00 12.91 188 SER A O 1
ATOM 1344 N N . LEU A 1 169 ? 7.687 -7.516 29.833 1.00 12.69 189 LEU A N 1
ATOM 1345 C CA . LEU A 1 169 ? 8.896 -8.013 29.189 1.00 11.96 189 LEU A CA 1
ATOM 1346 C C . LEU A 1 169 ? 9.871 -8.517 30.239 1.00 13.22 189 LEU A C 1
ATOM 1347 O O . LEU A 1 169 ? 9.828 -8.070 31.374 1.00 15.66 189 LEU A O 1
ATOM 1352 N N . PRO A 1 170 ? 10.779 -9.441 29.882 1.00 12.55 190 PRO A N 1
ATOM 1353 C CA . PRO A 1 170 ? 11.786 -9.868 30.846 1.00 14.03 190 PRO A CA 1
ATOM 1354 C C . PRO A 1 170 ? 12.668 -8.678 31.211 1.00 13.15 190 PRO A C 1
ATOM 1355 O O . PRO A 1 170 ? 13.175 -7.960 30.338 1.00 14.00 190 PRO A O 1
ATOM 1359 N N . ASP A 1 171 ? 12.867 -8.492 32.504 1.00 13.66 191 ASP A N 1
ATOM 1360 C CA . ASP A 1 171 ? 13.632 -7.356 32.954 1.00 14.80 191 ASP A CA 1
ATOM 1361 C C . ASP A 1 171 ? 15.094 -7.360 32.556 1.00 14.37 191 ASP A C 1
ATOM 1362 O O . ASP A 1 171 ? 15.724 -6.298 32.537 1.00 17.16 191 ASP A O 1
ATOM 1367 N N . SER A 1 172 ? 15.651 -8.508 32.205 1.00 13.96 192 SER A N 1
ATOM 1368 C CA . SER A 1 172 ? 17.016 -8.596 31.769 1.00 14.20 192 SER A CA 1
ATOM 1369 C C . SER A 1 172 ? 17.236 -8.276 30.309 1.00 14.37 192 SER A C 1
ATOM 1370 O O . SER A 1 172 ? 18.389 -8.215 29.843 1.00 15.23 192 SER A O 1
ATOM 1381 N N . GLU A 1 174 ? 17.865 -6.624 26.790 1.00 12.60 194 GLU A N 1
ATOM 1382 C CA . GLU A 1 174 ? 18.609 -5.414 26.441 1.00 12.55 194 GLU A CA 1
ATOM 1383 C C . GLU A 1 174 ? 18.299 -4.859 25.058 1.00 11.56 194 GLU A C 1
ATOM 1384 O O . GLU A 1 174 ? 18.645 -3.722 24.802 1.00 12.03 194 GLU A O 1
ATOM 1390 N N . THR A 1 175 ? 17.699 -5.658 24.192 1.00 11.32 195 THR A N 1
ATOM 1391 C CA . THR A 1 175 ? 17.361 -5.229 22.837 1.00 10.95 195 THR A CA 1
ATOM 1392 C C . THR A 1 175 ? 15.921 -5.637 22.503 1.00 11.87 195 THR A C 1
ATOM 1393 O O . THR A 1 175 ? 15.540 -6.790 22.723 1.00 12.81 195 THR A O 1
ATOM 1397 N N . LEU A 1 176 ? 15.119 -4.694 22.022 1.00 9.88 196 LEU A N 1
ATOM 1398 C CA . LEU A 1 176 ? 13.795 -4.977 21.482 1.00 9.66 196 LEU A CA 1
ATOM 1399 C C . LEU A 1 176 ? 13.891 -5.063 19.965 1.00 10.35 196 LEU A C 1
ATOM 1400 O O . LEU A 1 176 ? 14.359 -4.126 19.310 1.00 10.93 196 LEU A O 1
ATOM 1405 N N . HIS A 1 177 ? 13.498 -6.203 19.424 1.00 10.01 197 HIS A N 1
ATOM 1406 C CA . HIS A 1 177 ? 13.644 -6.489 18.008 1.00 10.75 197 HIS A CA 1
ATOM 1407 C C . HIS A 1 177 ? 12.707 -5.698 17.111 1.00 10.29 197 HIS A C 1
ATOM 1408 O O . HIS A 1 177 ? 11.706 -5.129 17.553 1.00 10.79 197 HIS A O 1
ATOM 1415 N N . ASN A 1 178 ? 13.069 -5.687 15.844 1.00 9.55 198 ASN A N 1
ATOM 1416 C CA A ASN A 1 178 ? 12.333 -4.922 14.848 0.50 8.98 198 ASN A CA 1
ATOM 1417 C CA B ASN A 1 178 ? 12.304 -4.981 14.799 0.50 10.64 198 ASN A CA 1
ATOM 1418 C C . ASN A 1 178 ? 10.817 -5.242 14.879 1.00 9.60 198 ASN A C 1
ATOM 1419 O O . ASN A 1 178 ? 10.400 -6.399 14.886 1.00 10.51 198 ASN A O 1
ATOM 1428 N N . GLY A 1 179 ? 10.001 -4.190 14.940 1.00 9.62 199 GLY A N 1
ATOM 1429 C CA . GLY A 1 179 ? 8.570 -4.335 14.790 1.00 9.57 199 GLY A CA 1
ATOM 1430 C C . GLY A 1 179 ? 7.896 -5.136 15.877 1.00 9.44 199 GLY A C 1
ATOM 1431 O O . GLY A 1 179 ? 6.739 -5.514 15.691 1.00 9.69 199 GLY A O 1
ATOM 1432 N N . LEU A 1 180 ? 8.531 -5.289 17.036 1.00 9.38 200 LEU A N 1
ATOM 1433 C CA . LEU A 1 180 ? 8.009 -6.181 18.075 1.00 9.22 200 LEU A CA 1
ATOM 1434 C C . LEU A 1 180 ? 6.570 -5.944 18.435 1.00 9.71 200 LEU A C 1
ATOM 1435 O O . LEU A 1 180 ? 5.784 -6.906 18.590 1.00 10.38 200 LEU A O 1
ATOM 1440 N N . PHE A 1 181 ? 6.181 -4.668 18.596 1.00 8.90 201 PHE A N 1
ATOM 1441 C CA . PHE A 1 181 ? 4.825 -4.289 18.940 1.00 9.43 201 PHE A CA 1
ATOM 1442 C C . PHE A 1 181 ? 4.154 -3.430 17.847 1.00 10.69 201 PHE A C 1
ATOM 1443 O O . PHE A 1 181 ? 3.220 -2.660 18.114 1.00 12.58 201 PHE A O 1
ATOM 1451 N N . SER A 1 182 ? 4.618 -3.555 16.613 1.00 10.46 202 SER A N 1
ATOM 1452 C CA A SER A 1 182 ? 4.093 -2.747 15.510 0.50 10.68 202 SER A CA 1
ATOM 1453 C CA B SER A 1 182 ? 4.085 -2.669 15.605 0.50 11.62 202 SER A CA 1
ATOM 1454 C C . SER A 1 182 ? 2.590 -2.975 15.395 1.00 11.14 202 SER A C 1
ATOM 1455 O O . SER A 1 182 ? 2.158 -4.106 15.316 1.00 13.48 202 SER A O 1
ATOM 1460 N N . GLY A 1 183 ? 1.816 -1.928 15.364 1.00 10.45 203 GLY A N 1
ATOM 1461 C CA . GLY A 1 183 ? 0.401 -2.074 15.196 1.00 11.93 203 GLY A CA 1
ATOM 1462 C C . GLY A 1 183 ? -0.444 -2.463 16.405 1.00 11.41 203 GLY A C 1
ATOM 1463 O O . GLY A 1 183 ? -1.624 -2.840 16.268 1.00 12.82 203 GLY A O 1
ATOM 1464 N N . CYS A 1 184 ? 0.130 -2.355 17.598 1.00 10.68 204 CYS A N 1
ATOM 1465 C CA . CYS A 1 184 ? -0.586 -2.631 18.837 1.00 10.63 204 CYS A CA 1
ATOM 1466 C C . CYS A 1 184 ? -1.310 -1.360 19.276 1.00 10.73 204 CYS A C 1
ATOM 1467 O O . CYS A 1 184 ? -0.886 -0.623 20.159 1.00 11.57 204 CYS A O 1
ATOM 1470 N N . GLY A 1 185 ? -2.452 -1.108 18.635 1.00 11.81 205 GLY A N 1
ATOM 1471 C CA . GLY A 1 185 ? -3.118 0.174 18.743 1.00 12.45 205 GLY A CA 1
ATOM 1472 C C . GLY A 1 185 ? -3.916 0.427 20.003 1.00 13.30 205 GLY A C 1
ATOM 1473 O O . GLY A 1 185 ? -4.463 1.521 20.149 1.00 14.58 205 GLY A O 1
ATOM 1474 N N . LYS A 1 186 ? -3.957 -0.531 20.922 1.00 12.55 206 LYS A N 1
ATOM 1475 C CA A LYS A 1 186 ? -4.581 -0.368 22.243 0.50 12.73 206 LYS A CA 1
ATOM 1476 C CA B LYS A 1 186 ? -4.571 -0.277 22.234 0.50 13.62 206 LYS A CA 1
ATOM 1477 C C . LYS A 1 186 ? -3.573 -0.285 23.390 1.00 12.05 206 LYS A C 1
ATOM 1478 O O . LYS A 1 186 ? -3.937 -0.113 24.551 1.00 15.17 206 LYS A O 1
ATOM 1488 N N . LEU A 1 187 ? -2.287 -0.407 23.080 1.00 10.80 207 LEU A N 1
ATOM 1489 C CA . LEU A 1 187 ? -1.234 -0.392 24.092 1.00 11.49 207 LEU A CA 1
ATOM 1490 C C . LEU A 1 187 ? -0.995 1.071 24.517 1.00 11.99 207 LEU A C 1
ATOM 1491 O O . LEU A 1 187 ? -0.458 1.851 23.759 1.00 12.90 207 LEU A O 1
ATOM 1496 N N . LYS A 1 188 ? -1.411 1.435 25.721 1.00 11.24 208 LYS A N 1
ATOM 1497 C CA . LYS A 1 188 ? -1.256 2.813 26.226 1.00 11.39 208 LYS A CA 1
ATOM 1498 C C . LYS A 1 188 ? 0.040 3.058 26.964 1.00 10.64 208 LYS A C 1
ATOM 1499 O O . LYS A 1 188 ? 0.505 4.196 27.039 1.00 11.07 208 LYS A O 1
ATOM 1505 N N . SER A 1 189 ? 0.595 1.991 27.540 1.00 11.14 209 SER A N 1
ATOM 1506 C CA . SER A 1 189 ? 1.766 2.081 28.382 1.00 11.00 209 SER A CA 1
ATOM 1507 C C . SER A 1 189 ? 2.644 0.849 28.208 1.00 11.44 209 SER A C 1
ATOM 1508 O O . SER A 1 189 ? 2.143 -0.229 27.902 1.00 12.94 209 SER A O 1
ATOM 1511 N N . ILE A 1 190 ? 3.919 1.004 28.505 1.00 10.65 210 ILE A N 1
ATOM 1512 C CA . ILE A 1 190 ? 4.802 -0.136 28.650 1.00 11.70 210 ILE A CA 1
ATOM 1513 C C . ILE A 1 190 ? 5.912 0.231 29.599 1.00 11.52 210 ILE A C 1
ATOM 1514 O O . ILE A 1 190 ? 6.466 1.344 29.539 1.00 12.88 210 ILE A O 1
ATOM 1519 N N . LYS A 1 191 ? 6.269 -0.712 30.464 1.00 11.15 211 LYS A N 1
ATOM 1520 C CA . LYS A 1 191 ? 7.443 -0.625 31.317 1.00 11.61 211 LYS A CA 1
ATOM 1521 C C . LYS A 1 191 ? 8.606 -1.306 30.627 1.00 11.04 211 LYS A C 1
ATOM 1522 O O . LYS A 1 191 ? 8.598 -2.503 30.418 1.00 13.02 211 LYS A O 1
ATOM 1528 N N . LEU A 1 192 ? 9.617 -0.541 30.269 1.00 11.23 212 LEU A N 1
ATOM 1529 C CA . LEU A 1 192 ? 10.743 -1.073 29.562 1.00 10.90 212 LEU A CA 1
ATOM 1530 C C . LEU A 1 192 ? 11.660 -1.813 30.525 1.00 11.86 212 LEU A C 1
ATOM 1531 O O . LEU A 1 192 ? 11.787 -1.431 31.686 1.00 13.23 212 LEU A O 1
ATOM 1536 N N . PRO A 1 193 ? 12.364 -2.866 30.040 1.00 12.44 213 PRO A N 1
ATOM 1537 C CA . PRO A 1 193 ? 13.361 -3.527 30.877 1.00 12.55 213 PRO A CA 1
ATOM 1538 C C . PRO A 1 193 ? 14.325 -2.499 31.441 1.00 13.28 213 PRO A C 1
ATOM 1539 O O . PRO A 1 193 ? 14.736 -1.576 30.741 1.00 12.47 213 PRO A O 1
ATOM 1543 N N . ARG A 1 194 ? 14.704 -2.662 32.700 1.00 13.28 214 ARG A N 1
ATOM 1544 C CA A ARG A 1 194 ? 15.411 -1.625 33.455 0.50 14.85 214 ARG A CA 1
ATOM 1545 C CA B ARG A 1 194 ? 15.374 -1.563 33.389 0.50 14.82 214 ARG A CA 1
ATOM 1546 C C . ARG A 1 194 ? 16.806 -1.292 32.931 1.00 13.64 214 ARG A C 1
ATOM 1547 O O . ARG A 1 194 ? 17.317 -0.219 33.212 1.00 17.16 214 ARG A O 1
ATOM 1562 N N . ASN A 1 195 ? 17.410 -2.224 32.203 1.00 13.40 215 ASN A N 1
ATOM 1563 C CA A ASN A 1 195 ? 18.726 -2.049 31.597 0.50 13.38 215 ASN A CA 1
ATOM 1564 C CA B ASN A 1 195 ? 18.708 -1.958 31.587 0.50 13.62 215 ASN A CA 1
ATOM 1565 C C . ASN A 1 195 ? 18.673 -2.116 30.061 1.00 11.90 215 ASN A C 1
ATOM 1566 O O . ASN A 1 195 ? 19.646 -2.446 29.415 1.00 13.60 215 ASN A O 1
ATOM 1575 N N . LEU A 1 196 ? 17.524 -1.795 29.478 1.00 12.22 216 LEU A N 1
ATOM 1576 C CA . LEU A 1 196 ? 17.368 -1.815 28.022 1.00 11.57 216 LEU A CA 1
ATOM 1577 C C . LEU A 1 196 ? 18.397 -0.886 27.384 1.00 10.97 216 LEU A C 1
ATOM 1578 O O . LEU A 1 196 ? 18.604 0.230 27.863 1.00 12.61 216 LEU A O 1
ATOM 1583 N N . LYS A 1 197 ? 18.993 -1.355 26.292 1.00 11.75 217 LYS A N 1
ATOM 1584 C CA A LYS A 1 197 ? 20.037 -0.633 25.536 0.50 10.54 217 LYS A CA 1
ATOM 1585 C CA B LYS A 1 197 ? 19.994 -0.570 25.564 0.50 11.69 217 LYS A CA 1
ATOM 1586 C C . LYS A 1 197 ? 19.562 -0.095 24.196 1.00 11.08 217 LYS A C 1
ATOM 1587 O O . LYS A 1 197 ? 19.888 1.017 23.797 1.00 11.60 217 LYS A O 1
ATOM 1598 N N . ILE A 1 198 ? 18.779 -0.919 23.500 1.00 9.91 218 ILE A 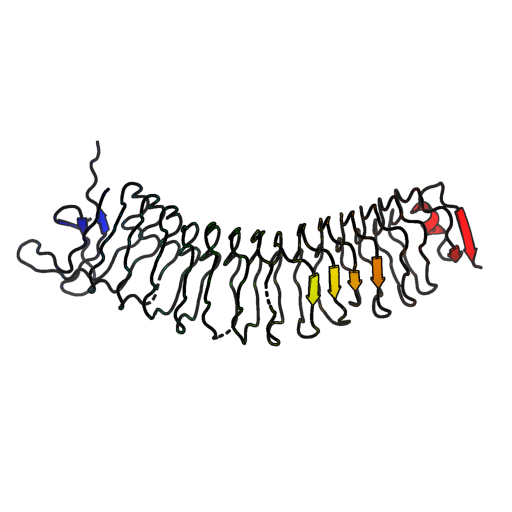N 1
ATOM 1599 C CA . ILE A 1 198 ? 18.426 -0.692 22.082 1.00 10.83 218 ILE A CA 1
ATOM 1600 C C . ILE A 1 198 ? 16.968 -0.989 21.812 1.00 9.85 218 ILE A C 1
ATOM 1601 O O . ILE A 1 198 ? 16.490 -2.058 22.208 1.00 10.88 218 ILE A O 1
ATOM 1606 N N . ILE A 1 199 ? 16.293 -0.084 21.114 1.00 9.55 219 ILE A N 1
ATOM 1607 C CA . ILE A 1 199 ? 14.967 -0.330 20.526 1.00 9.64 219 ILE A CA 1
ATOM 1608 C C . ILE A 1 199 ? 15.178 -0.275 19.022 1.00 10.23 219 ILE A C 1
ATOM 1609 O O . ILE A 1 199 ? 15.580 0.768 18.480 1.00 10.85 219 ILE A O 1
ATOM 1614 N N . ARG A 1 200 ? 14.924 -1.388 18.342 1.00 9.54 220 ARG A N 1
ATOM 1615 C CA . ARG A 1 200 ? 15.150 -1.491 16.911 1.00 10.54 220 ARG A CA 1
ATOM 1616 C C . ARG A 1 200 ? 14.031 -0.883 16.085 1.00 10.30 220 ARG A C 1
ATOM 1617 O O . ARG A 1 200 ? 13.015 -0.419 16.600 1.00 11.52 220 ARG A O 1
ATOM 1625 N N . ASP A 1 201 ? 14.228 -0.913 14.774 1.00 10.32 221 ASP A N 1
ATOM 1626 C CA . ASP A 1 201 ? 13.325 -0.239 13.836 1.00 9.93 221 ASP A CA 1
ATOM 1627 C C . ASP A 1 201 ? 11.893 -0.674 14.008 1.00 8.49 221 ASP A C 1
ATOM 1628 O O . ASP A 1 201 ? 11.629 -1.865 14.211 1.00 9.89 221 ASP A O 1
ATOM 1633 N N . TYR A 1 202 ? 10.923 0.238 13.869 1.00 8.90 222 TYR A N 1
ATOM 1634 C CA . TYR A 1 202 ? 9.510 -0.037 13.848 1.00 9.29 222 TYR A CA 1
ATOM 1635 C C . TYR A 1 202 ? 8.975 -0.643 15.132 1.00 8.74 222 TYR A C 1
ATOM 1636 O O . TYR A 1 202 ? 7.821 -1.039 15.125 1.00 9.71 222 TYR A O 1
ATOM 1645 N N . CYS A 1 203 ? 9.722 -0.633 16.232 1.00 8.76 223 CYS A N 1
ATOM 1646 C CA . CYS A 1 203 ? 9.300 -1.431 17.396 1.00 9.10 223 CYS A CA 1
ATOM 1647 C C . CYS A 1 203 ? 7.877 -1.114 17.869 1.00 9.28 223 CYS A C 1
ATOM 1648 O O . CYS A 1 203 ? 7.113 -2.032 18.178 1.00 10.45 223 CYS A O 1
ATOM 1651 N N . PHE A 1 204 ? 7.565 0.191 17.972 1.00 8.76 224 PHE A N 1
ATOM 1652 C CA . PHE A 1 204 ? 6.275 0.648 18.455 1.00 8.87 224 PHE A CA 1
ATOM 1653 C C . PHE A 1 204 ? 5.529 1.416 17.368 1.00 9.12 224 PHE A C 1
ATOM 1654 O O . PHE A 1 204 ? 4.570 2.121 17.662 1.00 10.02 224 PHE A O 1
ATOM 1662 N N . ALA A 1 205 ? 5.883 1.205 16.093 1.00 9.61 225 ALA A N 1
ATOM 1663 C CA . ALA A 1 205 ? 5.170 1.899 15.023 1.00 9.50 225 ALA A CA 1
ATOM 1664 C C . ALA A 1 205 ? 3.698 1.576 15.025 1.00 10.60 225 ALA A C 1
ATOM 1665 O O . ALA A 1 205 ? 3.339 0.419 15.146 1.00 12.18 225 ALA A O 1
ATOM 1667 N N . GLU A 1 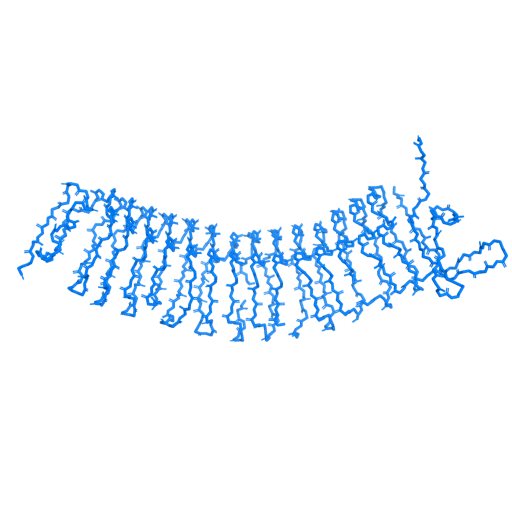206 ? 2.853 2.606 14.921 1.00 9.54 226 GLU A N 1
ATOM 1668 C CA A GLU A 1 206 ? 1.410 2.442 14.860 0.50 10.35 226 GLU A CA 1
ATOM 1669 C CA B GLU A 1 206 ? 1.406 2.513 14.896 0.50 10.88 226 GLU A CA 1
ATOM 1670 C C . GLU A 1 206 ? 0.807 2.029 16.198 1.00 9.79 226 GLU A C 1
ATOM 1671 O O . GLU A 1 206 ? -0.337 1.642 16.225 1.00 12.12 226 GLU A O 1
ATOM 1682 N N . CYS A 1 207 ? 1.564 2.158 17.280 1.00 10.05 227 CYS A N 1
ATOM 1683 C CA . CYS A 1 207 ? 0.962 2.023 18.621 1.00 10.80 227 CYS A CA 1
ATOM 1684 C C . CYS A 1 207 ? 0.353 3.390 18.949 1.00 10.27 227 CYS A C 1
ATOM 1685 O O . CYS A 1 207 ? 0.886 4.186 19.716 1.00 10.48 227 CYS A O 1
ATOM 1688 N N . ILE A 1 208 ? -0.795 3.642 18.325 1.00 10.69 228 ILE A N 1
ATOM 1689 C CA . ILE A 1 208 ? -1.379 4.994 18.263 1.00 12.30 228 ILE A CA 1
ATOM 1690 C C . ILE A 1 208 ? -1.835 5.530 19.603 1.00 12.56 228 ILE A C 1
ATOM 1691 O O . ILE A 1 208 ? -2.055 6.744 19.761 1.00 14.58 228 ILE A O 1
ATOM 1696 N N . LEU A 1 209 ? -2.043 4.652 20.582 1.00 11.84 229 LEU A N 1
ATOM 1697 C CA . LEU A 1 209 ? -2.447 5.080 21.942 1.00 12.32 229 LEU A CA 1
ATOM 1698 C C . LEU A 1 209 ? -1.278 5.114 22.913 1.00 11.77 229 LEU A C 1
ATOM 1699 O O . LEU A 1 209 ? -1.465 5.444 24.092 1.00 13.22 229 LEU A O 1
ATOM 1704 N N . LEU A 1 210 ? -0.083 4.741 22.497 1.00 10.72 230 LEU A N 1
ATOM 1705 C CA . LEU A 1 210 ? 1.033 4.611 23.428 1.00 10.30 230 LEU A CA 1
ATOM 1706 C C . LEU A 1 210 ? 1.464 6.011 23.884 1.00 11.35 230 LEU A C 1
ATOM 1707 O O . LEU A 1 210 ? 1.901 6.817 23.073 1.00 12.96 230 LEU A O 1
ATOM 1712 N N . GLU A 1 211 ? 1.314 6.233 25.188 1.00 12.23 231 GLU A N 1
ATOM 1713 C CA A GLU A 1 211 ? 1.573 7.517 25.837 0.50 12.77 231 GLU A CA 1
ATOM 1714 C CA B GLU A 1 211 ? 1.569 7.516 25.851 0.50 13.19 231 GLU A CA 1
ATOM 1715 C C . GLU A 1 211 ? 2.604 7.427 26.953 1.00 12.28 231 GLU A C 1
ATOM 1716 O O . GLU A 1 211 ? 3.337 8.388 27.206 1.00 15.04 231 GLU A O 1
ATOM 1727 N N . ASN A 1 212 ? 2.626 6.314 27.700 1.00 10.96 232 ASN A N 1
ATOM 1728 C CA . ASN A 1 212 ? 3.444 6.218 28.917 1.00 10.57 232 ASN A CA 1
ATOM 1729 C C . ASN A 1 212 ? 4.569 5.227 28.701 1.00 11.48 232 ASN A C 1
ATOM 1730 O O . ASN A 1 212 ? 4.344 4.014 28.582 1.00 13.73 232 ASN A O 1
ATOM 1748 N N . GLU A 1 214 ? 8.772 5.412 29.946 1.00 13.90 234 GLU A N 1
ATOM 1749 C CA . GLU A 1 214 ? 9.949 6.102 30.463 1.00 14.48 234 GLU A CA 1
ATOM 1750 C C . GLU A 1 214 ? 11.172 5.429 29.916 1.00 13.62 234 GLU A C 1
ATOM 1751 O O . GLU A 1 214 ? 11.230 4.204 29.836 1.00 16.11 234 GLU A O 1
ATOM 1757 N N . PHE A 1 215 ? 12.166 6.203 29.524 1.00 13.38 235 PHE A N 1
ATOM 1758 C CA . PHE A 1 215 ? 13.413 5.670 29.019 1.00 12.91 235 PHE A CA 1
ATOM 1759 C C . PHE A 1 215 ? 14.376 5.357 30.153 1.00 13.96 235 PHE A C 1
ATOM 1760 O O . PHE A 1 215 ? 14.711 6.241 30.927 1.00 14.83 235 PHE A O 1
ATOM 1768 N N . PRO A 1 216 ? 14.856 4.117 30.235 1.00 13.75 236 PRO A N 1
ATOM 1769 C CA . PRO A 1 216 ? 15.906 3.820 31.192 1.00 14.06 236 PRO A CA 1
ATOM 1770 C C . PRO A 1 216 ? 17.164 4.612 30.873 1.00 13.01 236 PRO A C 1
ATOM 1771 O O . PRO A 1 216 ? 17.416 4.916 29.718 1.00 13.54 236 PRO A O 1
ATOM 1775 N N . ASN A 1 217 ? 17.991 4.880 31.875 1.00 15.33 237 ASN A N 1
ATOM 1776 C CA . ASN A 1 217 ? 19.254 5.573 31.665 1.00 15.16 237 ASN A CA 1
ATOM 1777 C C . ASN A 1 217 ? 20.199 4.848 30.727 1.00 14.01 237 ASN A C 1
ATOM 1778 O O . ASN A 1 217 ? 21.036 5.478 30.060 1.00 17.27 237 ASN A O 1
ATOM 1783 N N . SER A 1 218 ? 20.047 3.529 30.652 1.00 13.94 238 SER A N 1
ATOM 1784 C CA . SER A 1 218 ? 20.877 2.677 29.805 1.00 13.65 238 SER A CA 1
ATOM 1785 C C . SER A 1 218 ? 20.521 2.729 28.286 1.00 11.74 238 SER A C 1
ATOM 1786 O O . SER A 1 218 ? 21.294 2.274 27.471 1.00 13.94 238 SER A O 1
ATOM 1789 N N . LEU A 1 219 ? 19.330 3.211 27.956 1.00 11.69 239 LEU A N 1
ATOM 1790 C CA . LEU A 1 219 ? 18.833 3.165 26.607 1.00 10.74 239 LEU A CA 1
ATOM 1791 C C . LEU A 1 219 ? 19.489 4.241 25.762 1.00 11.60 239 LEU A C 1
ATOM 1792 O O . LEU A 1 219 ? 19.374 5.427 26.053 1.00 13.12 239 LEU A O 1
ATOM 1797 N N . TYR A 1 220 ? 20.217 3.812 24.728 1.00 12.16 240 TYR A N 1
ATOM 1798 C CA . TYR A 1 220 ? 20.999 4.789 23.957 1.00 12.42 240 TYR A CA 1
ATOM 1799 C C . TYR A 1 220 ? 20.628 4.896 22.498 1.00 12.12 240 TYR A C 1
ATOM 1800 O O . TYR A 1 220 ? 21.118 5.791 21.817 1.00 12.38 240 TYR A O 1
ATOM 1809 N N . TYR A 1 221 ? 19.771 3.992 22.008 1.00 12.01 241 TYR A N 1
ATOM 1810 C CA . TYR A 1 221 ? 19.444 3.909 20.594 1.00 11.93 241 TYR A CA 1
ATOM 1811 C C . TYR A 1 221 ? 17.993 3.690 20.337 1.00 10.78 241 TYR A C 1
ATOM 1812 O O . TYR A 1 221 ? 17.401 2.768 20.889 1.00 12.05 241 TYR A O 1
ATOM 1821 N N . LEU A 1 222 ? 17.426 4.491 19.445 1.00 10.55 242 LEU A N 1
ATOM 1822 C CA . LEU A 1 222 ? 16.065 4.259 18.886 1.00 9.89 242 LEU A CA 1
ATOM 1823 C C . LEU A 1 222 ? 16.168 4.158 17.379 1.00 9.89 242 LEU A C 1
ATOM 1824 O O . LEU A 1 222 ? 16.660 5.065 16.727 1.00 11.35 242 LEU A O 1
ATOM 1829 N N . GLY A 1 223 ? 15.671 3.054 16.818 1.00 9.87 243 GLY A N 1
ATOM 1830 C CA . GLY A 1 223 ? 15.774 2.769 15.405 1.00 9.94 243 GLY A CA 1
ATOM 1831 C C . GLY A 1 223 ? 14.756 3.512 14.540 1.00 9.94 243 GLY A C 1
ATOM 1832 O O . GLY A 1 223 ? 13.883 4.274 15.009 1.00 9.91 243 GLY A O 1
ATOM 1833 N N . ASP A 1 224 ? 14.876 3.279 13.251 1.00 9.41 244 ASP A N 1
ATOM 1834 C CA . ASP A 1 224 ? 14.062 3.944 12.273 1.00 9.06 244 ASP A CA 1
ATOM 1835 C C . ASP A 1 224 ? 12.575 3.692 12.530 1.00 8.80 244 ASP A C 1
ATOM 1836 O O . ASP A 1 224 ? 12.182 2.549 12.771 1.00 9.74 244 ASP A O 1
ATOM 1841 N N . PHE A 1 225 ? 11.747 4.733 12.530 1.00 8.22 245 PHE A N 1
ATOM 1842 C CA . PHE A 1 225 ? 10.325 4.630 12.741 1.00 8.31 245 PHE A CA 1
ATOM 1843 C C . PHE A 1 225 ? 9.939 3.982 14.084 1.00 8.67 245 PHE A C 1
ATOM 1844 O O . PHE A 1 225 ? 8.818 3.554 14.268 1.00 9.12 245 PHE A O 1
ATOM 1852 N N . ALA A 1 226 ? 10.844 3.965 15.079 1.00 8.81 246 ALA A N 1
ATOM 1853 C CA . ALA A 1 226 ? 10.566 3.183 16.294 1.00 8.74 246 ALA A CA 1
ATOM 1854 C C . ALA A 1 226 ? 9.376 3.631 17.079 1.00 8.46 246 ALA A C 1
ATOM 1855 O O . ALA A 1 226 ? 8.716 2.801 17.729 1.00 9.68 246 ALA A O 1
ATOM 1857 N N . LEU A 1 227 ? 9.108 4.940 17.044 1.00 8.67 247 LEU A N 1
ATOM 1858 C CA . LEU A 1 227 ? 7.981 5.523 17.764 1.00 8.92 247 LEU A CA 1
ATOM 1859 C C . LEU A 1 227 ? 7.063 6.244 16.781 1.00 9.44 247 LEU A C 1
ATOM 1860 O O . LEU A 1 227 ? 6.357 7.167 17.167 1.00 10.16 247 LEU A O 1
ATOM 1865 N N . SER A 1 228 ? 7.024 5.809 15.538 1.00 8.54 248 SER A N 1
ATOM 1866 C CA . SER A 1 228 ? 6.173 6.453 14.538 1.00 8.37 248 SER A CA 1
ATOM 1867 C C . SER A 1 228 ? 4.720 6.163 14.794 1.00 9.21 248 SER A C 1
ATOM 1868 O O . SER A 1 228 ? 4.332 5.042 15.165 1.00 10.15 248 SER A O 1
ATOM 1871 N N . LYS A 1 229 ? 3.867 7.151 14.577 1.00 9.08 249 LYS A N 1
ATOM 1872 C CA . LYS A 1 229 ? 2.425 6.990 14.761 1.00 10.00 249 LYS A CA 1
ATOM 1873 C C . LYS A 1 229 ? 2.103 6.433 16.138 1.00 10.70 249 LYS A C 1
ATOM 1874 O O . LYS A 1 229 ? 1.320 5.486 16.283 1.00 12.64 249 LYS A O 1
ATOM 1880 N N . THR A 1 230 ? 2.763 6.982 17.149 1.00 9.70 250 THR A N 1
ATOM 1881 C CA . THR A 1 230 ? 2.432 6.715 18.525 1.00 10.51 250 THR A CA 1
ATOM 1882 C C . THR A 1 230 ? 1.660 7.872 19.141 1.00 10.83 250 THR A C 1
ATOM 1883 O O . THR A 1 230 ? 1.428 8.896 18.488 1.00 12.58 250 THR A O 1
ATOM 1887 N N . GLY A 1 231 ? 1.261 7.711 20.402 1.00 10.92 251 GLY A N 1
ATOM 1888 C CA . GLY A 1 231 ? 0.413 8.673 21.079 1.00 11.47 251 GLY A CA 1
ATOM 1889 C C . GLY A 1 231 ? 1.184 9.637 21.969 1.00 11.39 251 GLY A C 1
ATOM 1890 O O . GLY A 1 231 ? 0.561 10.348 22.768 1.00 13.32 251 GLY A O 1
ATOM 1891 N N . VAL A 1 232 ? 2.513 9.679 21.865 1.00 10.98 252 VAL A N 1
ATOM 1892 C CA . VAL A 1 232 ? 3.299 10.491 22.780 1.00 12.11 252 VAL A CA 1
ATOM 1893 C C . VAL A 1 232 ? 2.965 11.976 22.646 1.00 11.55 252 VAL A C 1
ATOM 1894 O O . VAL A 1 232 ? 2.714 12.488 21.551 1.00 13.17 252 VAL A O 1
ATOM 1898 N N . LYS A 1 233 ? 2.966 12.677 23.782 1.00 12.47 253 LYS A N 1
ATOM 1899 C CA . LYS A 1 233 ? 2.565 14.102 23.823 1.00 12.24 253 LYS A CA 1
ATOM 1900 C C . LYS A 1 233 ? 3.728 15.062 23.971 1.00 11.41 253 LYS A C 1
ATOM 1901 O O . LYS A 1 233 ? 3.769 16.086 23.298 1.00 12.19 253 LYS A O 1
ATOM 1907 N N . ASN A 1 234 ? 4.680 14.764 24.864 1.00 12.14 254 ASN A N 1
ATOM 1908 C CA . ASN A 1 234 ? 5.827 15.627 25.123 1.00 13.00 254 ASN A CA 1
ATOM 1909 C C . ASN A 1 234 ? 7.047 14.749 25.242 1.00 13.92 254 ASN A C 1
ATOM 1910 O O . ASN A 1 234 ? 7.113 13.889 26.120 1.00 18.94 254 ASN A O 1
ATOM 1915 N N . ILE A 1 235 ? 7.994 14.898 24.332 1.00 13.39 255 ILE A N 1
ATOM 1916 C CA . ILE A 1 235 ? 9.177 14.092 24.318 1.00 13.01 255 ILE A CA 1
ATOM 1917 C C . ILE A 1 235 ? 10.373 14.924 24.752 1.00 12.70 255 ILE A C 1
ATOM 1918 O O . ILE A 1 235 ? 10.627 16.030 24.251 1.00 13.95 255 ILE A O 1
ATOM 1923 N N . ILE A 1 236 ? 11.144 14.373 25.655 1.00 12.79 256 ILE A N 1
ATOM 1924 C CA . ILE A 1 236 ? 12.476 14.843 25.986 1.00 13.65 256 ILE A CA 1
ATOM 1925 C C . ILE A 1 236 ? 13.426 13.721 25.695 1.00 13.85 256 ILE A C 1
ATOM 1926 O O . ILE A 1 236 ? 13.296 12.610 26.260 1.00 17.36 256 ILE A O 1
ATOM 1931 N N . ILE A 1 237 ? 14.375 13.963 24.811 1.00 12.33 257 ILE A N 1
ATOM 1932 C CA . ILE A 1 237 ? 15.443 13.023 24.569 1.00 11.91 257 ILE A CA 1
ATOM 1933 C C . ILE A 1 237 ? 16.576 13.338 25.516 1.00 11.77 257 ILE A C 1
ATOM 1934 O O . ILE A 1 237 ? 17.193 14.388 25.405 1.00 13.41 257 ILE A O 1
ATOM 1939 N N . PRO A 1 238 ? 16.831 12.467 26.493 1.00 13.12 258 PRO A N 1
ATOM 1940 C CA . PRO A 1 238 ? 17.862 12.775 27.487 1.00 15.05 258 PRO A CA 1
ATOM 1941 C C . PRO A 1 238 ? 19.252 12.596 26.912 1.00 13.57 258 PRO A C 1
ATOM 1942 O O . PRO A 1 238 ? 19.474 12.007 25.834 1.00 13.93 258 PRO A O 1
ATOM 1946 N N . ASP A 1 239 ? 20.215 13.138 27.644 1.00 14.89 259 ASP A N 1
ATOM 1947 C CA . ASP A 1 239 ? 21.605 13.116 27.223 1.00 15.41 259 ASP A CA 1
ATOM 1948 C C . ASP A 1 239 ? 22.170 11.700 27.082 1.00 14.49 259 ASP A C 1
ATOM 1949 O O . ASP A 1 239 ? 23.241 11.502 26.473 1.00 17.16 259 ASP A O 1
ATOM 1954 N N . SER A 1 240 ? 21.505 10.713 27.670 1.00 14.60 260 SER A N 1
ATOM 1955 C CA . SER A 1 240 ? 21.912 9.312 27.601 1.00 14.73 260 SER A CA 1
ATOM 1956 C C . SER A 1 240 ? 21.729 8.676 26.218 1.00 14.03 260 SER A C 1
ATOM 1957 O O . SER A 1 240 ? 22.365 7.659 25.913 1.00 14.92 260 SER A O 1
ATOM 1960 N N . PHE A 1 241 ? 20.926 9.286 25.348 1.00 13.39 261 PHE A N 1
ATOM 1961 C CA . PHE A 1 241 ? 20.839 8.798 23.974 1.00 13.31 261 PHE A CA 1
ATOM 1962 C C . PHE A 1 241 ? 22.078 9.195 23.213 1.00 14.93 261 PHE A C 1
ATOM 1963 O O . PHE A 1 241 ? 22.536 10.330 23.329 1.00 15.83 261 PHE A O 1
ATOM 1971 N N . THR A 1 242 ? 22.593 8.256 22.416 1.00 12.33 262 THR A N 1
ATOM 1972 C CA . THR A 1 242 ? 23.688 8.538 21.510 1.00 13.79 262 THR A CA 1
ATOM 1973 C C . THR A 1 242 ? 23.320 8.472 20.026 1.00 14.17 262 THR A C 1
ATOM 1974 O O . THR A 1 242 ? 24.008 9.112 19.216 1.00 14.77 262 THR A O 1
ATOM 1978 N N . GLU A 1 243 ? 22.265 7.745 19.659 1.00 13.11 263 GLU A N 1
ATOM 1979 C CA . GLU A 1 243 ? 21.813 7.740 18.291 1.00 12.82 263 GLU A CA 1
ATOM 1980 C C . GLU A 1 243 ? 20.313 7.535 18.178 1.00 11.34 263 GLU A C 1
ATOM 1981 O O . GLU A 1 243 ? 19.752 6.646 18.806 1.00 12.79 263 GLU A O 1
ATOM 1987 N N . LEU A 1 244 ? 19.714 8.381 17.340 1.00 11.29 264 LEU A N 1
ATOM 1988 C CA . LEU A 1 244 ? 18.353 8.222 16.841 1.00 10.63 264 LEU A CA 1
ATOM 1989 C C . LEU A 1 244 ? 18.457 7.947 15.351 1.00 10.55 264 LEU A C 1
ATOM 1990 O O . LEU A 1 244 ? 19.247 8.602 14.666 1.00 11.53 264 LEU A O 1
ATOM 1995 N N . GLY A 1 245 ? 17.692 6.961 14.882 1.00 10.45 265 GLY A N 1
ATOM 1996 C CA . GLY A 1 245 ? 17.578 6.631 13.478 1.00 9.90 265 GLY A CA 1
ATOM 1997 C C . GLY A 1 245 ? 16.798 7.658 12.676 1.00 9.71 265 GLY A C 1
ATOM 1998 O O . GLY A 1 245 ? 16.688 8.810 13.071 1.00 11.84 265 GLY A O 1
ATOM 1999 N N . LYS A 1 246 ? 16.264 7.212 11.542 1.00 9.15 266 LYS A N 1
ATOM 2000 C CA . LYS A 1 246 ? 15.449 8.063 10.677 1.00 9.21 266 LYS A CA 1
ATOM 2001 C C . LYS A 1 246 ? 13.981 7.992 11.083 1.00 8.69 266 LYS A C 1
ATOM 2002 O O . LYS A 1 246 ? 13.482 6.925 11.466 1.00 9.12 266 LYS A O 1
ATOM 2008 N N . SER A 1 247 ? 13.248 9.094 10.949 1.00 8.58 267 SER A N 1
ATOM 2009 C CA . SER A 1 247 ? 11.801 9.009 10.969 1.00 8.63 267 SER A CA 1
ATOM 2010 C C . SER A 1 247 ? 11.262 8.421 12.290 1.00 7.92 267 SER A C 1
ATOM 2011 O O . SER A 1 247 ? 10.189 7.846 12.310 1.00 8.32 267 SER A O 1
ATOM 2014 N N . VAL A 1 248 ? 11.968 8.643 13.400 1.00 8.00 268 VAL A N 1
ATOM 2015 C CA . VAL A 1 248 ? 11.652 7.959 14.619 1.00 8.23 268 VAL A CA 1
ATOM 2016 C C . VAL A 1 248 ? 10.255 8.286 15.110 1.00 8.52 268 VAL A C 1
ATOM 2017 O O . VAL A 1 248 ? 9.607 7.418 15.668 1.00 9.00 268 VAL A O 1
ATOM 2021 N N . PHE A 1 249 ? 9.832 9.548 14.942 1.00 8.16 269 PHE A N 1
ATOM 2022 C CA . PHE A 1 249 ? 8.562 9.990 15.374 1.00 7.88 269 PHE A CA 1
ATOM 2023 C C . PHE A 1 249 ? 7.642 10.348 14.196 1.00 9.43 269 PHE A C 1
ATOM 2024 O O . PHE A 1 249 ? 6.700 11.150 14.305 1.00 10.22 269 PHE A O 1
ATOM 2032 N N . TYR A 1 250 ? 7.859 9.702 13.067 1.00 8.46 270 TYR A N 1
ATOM 2033 C CA . TYR A 1 250 ? 7.111 10.043 11.862 1.00 8.75 270 TYR A CA 1
ATOM 2034 C C . TYR A 1 250 ? 5.623 10.035 12.084 1.00 8.30 270 TYR A C 1
ATOM 2035 O O . TYR A 1 250 ? 5.053 9.051 12.543 1.00 9.35 270 TYR A O 1
ATOM 2044 N N . GLY A 1 251 ? 4.946 11.133 11.732 1.00 7.93 271 GLY A N 1
ATOM 2045 C CA . GLY A 1 251 ? 3.525 11.165 11.706 1.00 8.68 271 GLY A CA 1
ATOM 2046 C C . GLY A 1 251 ? 2.798 11.137 13.031 1.00 10.58 271 GLY A C 1
ATOM 2047 O O . GLY A 1 251 ? 1.602 10.871 13.063 1.00 13.48 271 GLY A O 1
ATOM 2048 N N . CYS A 1 252 ? 3.514 11.343 14.143 1.00 9.28 272 CYS A N 1
ATOM 2049 C CA . CYS A 1 252 ? 2.862 11.369 15.461 1.00 10.35 272 CYS A CA 1
ATOM 2050 C C . CYS A 1 252 ? 1.933 12.569 15.506 1.00 11.17 272 CYS A C 1
ATOM 2051 O O . CYS A 1 252 ? 2.380 13.667 15.372 1.00 18.47 272 CYS A O 1
ATOM 2054 N N . THR A 1 253 ? 0.651 12.368 15.682 1.00 11.82 273 THR A N 1
ATOM 2055 C CA . THR A 1 253 ? -0.311 13.468 15.594 1.00 14.23 273 THR A CA 1
ATOM 2056 C C . THR A 1 253 ? -0.649 14.135 16.933 1.00 13.24 273 THR A C 1
ATOM 2057 O O . THR A 1 253 ? -1.212 15.234 16.952 1.00 16.95 273 THR A O 1
ATOM 2061 N N . ASP A 1 254 ? -0.292 13.490 18.038 1.00 11.95 274 ASP A N 1
ATOM 2062 C CA . ASP A 1 254 ? -0.572 13.993 19.366 1.00 12.52 274 ASP A CA 1
ATOM 2063 C C . ASP A 1 254 ? 0.632 14.650 20.013 1.00 11.50 274 ASP A C 1
ATOM 2064 O O . ASP A 1 254 ? 0.554 15.224 21.101 1.00 12.85 274 ASP A O 1
ATOM 2069 N N . LEU A 1 255 ? 1.768 14.636 19.334 1.00 9.95 275 LEU A N 1
ATOM 2070 C CA . LEU A 1 255 ? 3.025 15.125 19.857 1.00 9.45 275 LEU A CA 1
ATOM 2071 C C . LEU A 1 255 ? 3.009 16.637 19.786 1.00 10.75 275 LEU A C 1
ATOM 2072 O O . LEU A 1 255 ? 2.941 17.211 18.681 1.00 13.31 275 LEU A O 1
ATOM 2077 N N . GLU A 1 256 ? 3.085 17.282 20.944 1.00 10.28 276 GLU A N 1
ATOM 2078 C CA . GLU A 1 256 ? 2.983 18.729 21.076 1.00 10.55 276 GLU A CA 1
ATOM 2079 C C . GLU A 1 256 ? 4.290 19.462 21.284 1.00 10.51 276 GLU A C 1
ATOM 2080 O O . GLU A 1 256 ? 4.408 20.637 20.927 1.00 10.45 276 GLU A O 1
ATOM 2086 N N . SER A 1 257 ? 5.241 18.842 21.945 1.00 10.60 277 SER A N 1
ATOM 2087 C CA . SER A 1 257 ? 6.537 19.436 22.163 1.00 11.67 277 SER A CA 1
ATOM 2088 C C . SER A 1 257 ? 7.628 18.397 22.125 1.00 10.25 277 SER A C 1
ATOM 2089 O O . SER A 1 257 ? 7.428 17.241 22.525 1.00 11.84 277 SER A O 1
ATOM 2092 N N . ILE A 1 258 ? 8.816 18.822 21.720 1.00 10.60 278 ILE A N 1
ATOM 2093 C CA . ILE A 1 258 ? 10.036 18.054 21.719 1.00 11.65 278 ILE A CA 1
ATOM 2094 C C . ILE A 1 258 ? 11.217 18.860 22.215 1.00 11.41 278 ILE A C 1
ATOM 2095 O O . ILE A 1 258 ? 11.323 20.063 21.945 1.00 12.28 278 ILE A O 1
ATOM 2100 N N . SER A 1 259 ? 12.112 18.172 22.901 1.00 12.38 279 SER A N 1
ATOM 2101 C CA . SER A 1 259 ? 13.340 18.737 23.380 1.00 13.81 279 SER A CA 1
ATOM 2102 C C . SER A 1 259 ? 14.463 17.770 23.139 1.00 13.72 279 SER A C 1
ATOM 2103 O O . SER A 1 259 ? 14.431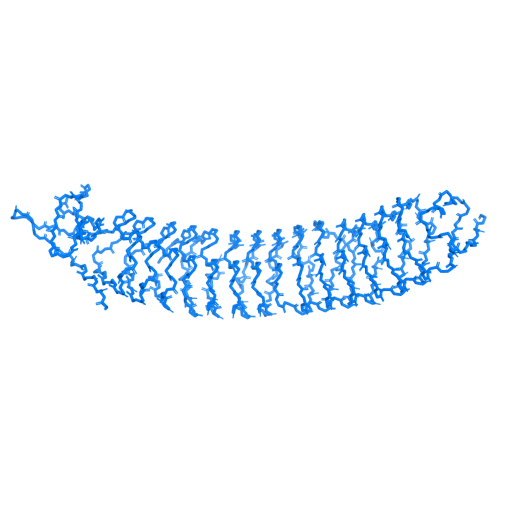 16.633 23.662 1.00 15.89 279 SER A O 1
ATOM 2106 N N . ILE A 1 260 ? 15.415 18.172 22.323 1.00 13.44 280 ILE A N 1
ATOM 2107 C CA . ILE A 1 260 ? 16.568 17.377 21.990 1.00 13.98 280 ILE A CA 1
ATOM 2108 C C . ILE A 1 260 ? 17.714 18.316 22.091 1.00 13.66 280 ILE A C 1
ATOM 2109 O O . ILE A 1 260 ? 18.052 18.984 21.125 1.00 15.80 280 ILE A O 1
ATOM 2114 N N . GLN A 1 261 ? 18.336 18.390 23.264 1.00 13.63 281 GLN A N 1
ATOM 2115 C CA . GLN A 1 261 ? 19.261 19.463 23.527 1.00 14.69 281 GLN A CA 1
ATOM 2116 C C . GLN A 1 261 ? 20.705 19.082 23.352 1.00 14.10 281 GLN A C 1
ATOM 2117 O O . GLN A 1 261 ? 21.568 19.953 23.225 1.00 16.35 281 GLN A O 1
ATOM 2123 N N . ASN A 1 262 ? 20.986 17.790 23.369 1.00 14.36 282 ASN A N 1
ATOM 2124 C CA . ASN A 1 262 ? 22.321 17.311 23.386 1.00 15.21 282 ASN A CA 1
ATOM 2125 C C . ASN A 1 262 ? 23.071 17.676 22.108 1.00 15.03 282 ASN A C 1
ATOM 2126 O O . ASN A 1 262 ? 22.639 17.376 20.976 1.00 18.06 282 ASN A O 1
ATOM 2131 N N . ASN A 1 263 ? 24.210 18.308 22.281 1.00 16.91 283 ASN A N 1
ATOM 2132 C CA . ASN A 1 263 ? 24.981 18.805 21.155 1.00 18.78 283 ASN A CA 1
ATOM 2133 C C . ASN A 1 263 ? 25.626 17.683 20.321 1.00 20.20 283 ASN A C 1
ATOM 2134 O O . ASN A 1 263 ? 25.857 17.897 19.116 1.00 26.15 283 ASN A O 1
ATOM 2139 N N . LYS A 1 264 ? 25.883 16.520 20.955 1.00 19.02 284 LYS A N 1
ATOM 2140 C CA A LYS A 1 264 ? 26.588 15.418 20.261 0.50 20.05 284 LYS A CA 1
ATOM 2141 C CA B LYS A 1 264 ? 26.608 15.343 20.405 0.50 19.24 284 LYS A CA 1
ATOM 2142 C C . LYS A 1 264 ? 25.714 14.246 19.801 1.00 20.06 284 LYS A C 1
ATOM 2143 O O . LYS A 1 264 ? 26.219 13.266 19.221 1.00 21.87 284 LYS A O 1
ATOM 2154 N N . LEU A 1 265 ? 24.403 14.319 19.998 1.00 18.46 285 LEU A N 1
ATOM 2155 C CA . LEU A 1 265 ? 23.500 13.240 19.536 1.00 17.55 285 LEU A CA 1
ATOM 2156 C C . LEU A 1 265 ? 23.502 13.070 18.023 1.00 18.00 285 LEU A C 1
ATOM 2157 O O . LEU A 1 265 ? 23.360 14.066 17.310 1.00 21.11 285 LEU A O 1
ATOM 2162 N N . ARG A 1 266 ? 23.716 11.820 17.549 1.00 16.96 286 ARG A N 1
ATOM 2163 C CA A ARG A 1 266 ? 23.557 11.460 16.127 0.50 16.95 286 ARG A CA 1
ATOM 2164 C CA B ARG A 1 266 ? 23.564 11.456 16.122 0.50 16.58 286 ARG A CA 1
ATOM 2165 C C . ARG A 1 266 ? 22.081 11.219 15.803 1.00 14.24 286 ARG A C 1
ATOM 2166 O O . ARG A 1 266 ? 21.395 10.500 16.526 1.00 14.02 286 ARG A O 1
ATOM 2181 N N . ILE A 1 267 ? 21.591 11.808 14.706 1.00 13.24 287 ILE A N 1
ATOM 2182 C CA . ILE A 1 267 ? 20.164 11.821 14.389 1.00 11.32 287 ILE A CA 1
ATOM 2183 C C . ILE A 1 267 ? 19.991 11.644 12.879 1.00 11.00 287 ILE A C 1
ATOM 2184 O O . ILE A 1 267 ? 20.622 12.355 12.100 1.00 12.69 287 ILE A O 1
ATOM 2189 N N . GLY A 1 268 ? 19.123 10.729 12.478 1.00 10.27 288 GLY A N 1
ATOM 2190 C CA . GLY A 1 268 ? 18.764 10.590 11.082 1.00 10.48 288 GLY A CA 1
ATOM 2191 C C . GLY A 1 268 ? 17.764 11.644 10.622 1.00 9.46 288 GLY A C 1
ATOM 2192 O O . GLY A 1 268 ? 17.300 12.477 11.399 1.00 10.65 288 GLY A O 1
ATOM 2193 N N . GLY A 1 269 ? 17.443 11.600 9.338 1.00 10.24 289 GLY A N 1
ATOM 2194 C CA . GLY A 1 269 ? 16.501 12.508 8.746 1.00 9.05 289 GLY A CA 1
ATOM 2195 C C . GLY A 1 269 ? 15.059 12.248 9.121 1.00 8.65 289 GLY A C 1
ATOM 2196 O O . GLY A 1 269 ? 14.697 11.192 9.632 1.00 9.07 289 GLY A O 1
ATOM 2197 N N . SER A 1 270 ? 14.221 13.236 8.827 1.00 8.61 290 SER A N 1
ATOM 2198 C CA . SER A 1 270 ? 12.761 13.102 8.882 1.00 8.83 290 SER A CA 1
ATOM 2199 C C . SER A 1 270 ? 12.199 12.737 10.254 1.00 8.29 290 SER A C 1
ATOM 2200 O O . SER A 1 270 ? 11.135 12.144 10.342 1.00 8.73 290 SER A O 1
ATOM 2203 N N . LEU A 1 271 ? 12.854 13.159 11.339 1.00 8.48 291 LEU A N 1
ATOM 2204 C CA . LEU A 1 271 ? 12.474 12.677 12.654 1.00 9.11 291 LEU A CA 1
ATOM 2205 C C . LEU A 1 271 ? 11.044 12.987 13.020 1.00 8.71 291 LEU A C 1
ATOM 2206 O O . LEU A 1 271 ? 10.358 12.147 13.591 1.00 9.37 291 LEU A O 1
ATOM 2211 N N . PHE A 1 272 ? 10.595 14.217 12.730 1.00 8.43 292 PHE A N 1
ATOM 2212 C CA . PHE A 1 272 ? 9.270 14.695 13.073 1.00 8.43 292 PHE A CA 1
ATOM 2213 C C . PHE A 1 272 ? 8.451 15.017 11.849 1.00 8.38 292 PHE A C 1
ATOM 2214 O O . PHE A 1 272 ? 7.514 15.824 11.886 1.00 9.47 292 PHE A O 1
ATOM 2222 N N . TYR A 1 273 ? 8.749 14.324 10.748 1.00 8.40 293 TYR A N 1
ATOM 2223 C CA . TYR A 1 273 ? 8.017 14.531 9.508 1.00 7.95 293 TYR A CA 1
ATOM 2224 C C . TYR A 1 273 ? 6.528 14.284 9.736 1.00 8.42 293 TYR A C 1
ATOM 2225 O O . TYR A 1 273 ? 6.141 13.246 10.292 1.00 10.01 293 TYR A O 1
ATOM 2234 N N . ASN A 1 274 ? 5.688 15.226 9.314 1.00 8.30 294 ASN A N 1
ATOM 2235 C CA . ASN A 1 274 ? 4.254 15.116 9.435 1.00 8.82 294 ASN A CA 1
ATOM 2236 C C . ASN A 1 274 ? 3.748 15.048 10.871 1.00 9.30 294 ASN A C 1
ATOM 2237 O O . ASN A 1 274 ? 2.644 14.568 11.123 1.00 10.63 294 ASN A O 1
ATOM 2242 N N . CYS A 1 275 ? 4.510 15.614 11.821 1.00 9.28 295 CYS A N 1
ATOM 2243 C CA . CYS A 1 275 ? 4.023 15.780 13.195 1.00 8.79 295 CYS A CA 1
ATOM 2244 C C . CYS A 1 275 ? 3.192 17.067 13.233 1.00 8.71 295 CYS A C 1
ATOM 2245 O O . CYS A 1 275 ? 3.626 18.106 13.681 1.00 10.13 295 CYS A O 1
ATOM 2248 N N . SER A 1 276 ? 1.945 16.938 12.793 1.00 9.76 296 SER A N 1
ATOM 2249 C CA . SER A 1 276 ? 1.073 18.075 12.530 1.00 11.15 296 SER A CA 1
ATOM 2250 C C . SER A 1 276 ? 0.434 18.704 13.759 1.00 11.39 296 SER A C 1
ATOM 2251 O O . SER A 1 276 ? -0.177 19.763 13.639 1.00 13.32 296 SER A O 1
ATOM 2254 N N . GLY A 1 277 ? 0.696 18.125 14.927 1.00 11.73 297 GLY A N 1
ATOM 2255 C CA . GLY A 1 277 ? 0.321 18.733 16.213 1.00 10.64 297 GLY A CA 1
A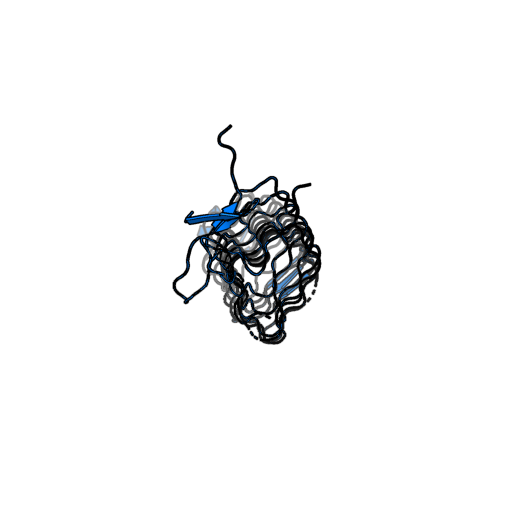TOM 2256 C C . GLY A 1 277 ? 1.454 19.381 16.968 1.00 9.52 297 GLY A C 1
ATOM 2257 O O . GLY A 1 277 ? 1.250 19.998 18.026 1.00 11.97 297 GLY A O 1
ATOM 2258 N N . LEU A 1 278 ? 2.674 19.294 16.472 1.00 9.17 298 LEU A N 1
ATOM 2259 C CA . LEU A 1 278 ? 3.875 19.735 17.180 1.00 8.74 298 LEU A CA 1
ATOM 2260 C C . LEU A 1 278 ? 3.823 21.278 17.222 1.00 9.64 298 LEU A C 1
ATOM 2261 O O . LEU A 1 278 ? 3.760 21.923 16.185 1.00 10.50 298 LEU A O 1
ATOM 2266 N N . LYS A 1 279 ? 3.901 21.830 18.434 1.00 9.32 299 LYS A N 1
ATOM 2267 C CA A LYS A 1 279 ? 3.800 23.269 18.651 0.33 10.06 299 LYS A CA 1
ATOM 2268 C CA B LYS A 1 279 ? 3.866 23.282 18.662 0.67 9.24 299 LYS A CA 1
ATOM 2269 C C . LYS A 1 279 ? 5.164 23.912 19.013 1.00 9.73 299 LYS A C 1
ATOM 2270 O O . LYS A 1 279 ? 5.429 25.068 18.639 1.00 10.37 299 LYS A O 1
ATOM 2281 N N . LYS A 1 280 ? 5.981 23.197 19.779 1.00 9.98 300 LYS A N 1
ATOM 2282 C CA A LYS A 1 280 ? 7.185 23.748 20.378 0.50 10.27 300 LYS A CA 1
ATOM 2283 C CA B LYS A 1 280 ? 7.161 23.729 20.406 0.50 10.27 300 LYS A CA 1
ATOM 2284 C C . LYS A 1 280 ? 8.347 22.803 20.270 1.00 10.13 300 LYS A C 1
ATOM 2285 O O . LYS A 1 280 ? 8.225 21.603 20.542 1.00 10.92 300 LYS A O 1
ATOM 2296 N N . VAL A 1 281 ? 9.484 23.358 19.923 1.00 10.70 301 VAL A N 1
ATOM 2297 C CA . VAL A 1 281 ? 10.735 22.681 19.764 1.00 10.47 301 VAL A CA 1
ATOM 2298 C C . VAL A 1 281 ? 11.866 23.379 20.495 1.00 10.54 301 VAL A C 1
ATOM 2299 O O . VAL A 1 281 ? 11.978 24.593 20.423 1.00 10.92 301 VAL A O 1
ATOM 2303 N N . ILE A 1 282 ? 12.660 22.594 21.218 1.00 10.50 302 ILE A N 1
ATOM 2304 C CA . ILE A 1 282 ? 13.966 23.009 21.681 1.00 11.52 302 ILE A CA 1
ATOM 2305 C C . ILE A 1 282 ? 14.962 22.031 21.075 1.00 10.90 302 ILE A C 1
ATOM 2306 O O . ILE A 1 282 ? 14.824 20.818 21.251 1.00 12.59 302 ILE A O 1
ATOM 2311 N N . TYR A 1 283 ? 15.968 22.527 20.369 1.00 10.93 303 TYR A N 1
ATOM 2312 C CA . TYR A 1 283 ? 16.844 21.674 19.588 1.00 10.67 303 TYR A CA 1
ATOM 2313 C C . TYR A 1 283 ? 18.279 22.178 19.636 1.00 11.07 303 TYR A C 1
ATOM 2314 O O . TYR A 1 283 ? 18.527 23.330 19.331 1.00 12.26 303 TYR A O 1
ATOM 2323 N N . GLY A 1 284 ? 19.215 21.308 19.998 1.00 11.46 304 GLY A N 1
ATOM 2324 C CA . GLY A 1 284 ? 20.617 21.658 20.177 1.00 11.85 304 GLY A CA 1
ATOM 2325 C C . GLY A 1 284 ? 21.637 20.872 19.439 1.00 11.56 304 GLY A C 1
ATOM 2326 O O . GLY A 1 284 ? 22.827 21.159 19.533 1.00 13.43 304 GLY A O 1
ATOM 2327 N N . SER A 1 285 ? 21.247 19.831 18.695 1.00 12.50 305 SER A N 1
ATOM 2328 C CA A SER A 1 285 ? 22.252 19.072 17.977 0.50 13.59 305 SER A CA 1
ATOM 2329 C CA B SER A 1 285 ? 22.227 19.057 17.998 0.50 13.02 305 SER A CA 1
ATOM 2330 C C . SER A 1 285 ? 22.835 19.913 16.846 1.00 12.06 305 SER A C 1
ATOM 2331 O O . SER A 1 285 ? 22.168 20.786 16.278 1.00 13.57 305 SER A O 1
ATOM 2336 N N . VAL A 1 286 ? 24.094 19.661 16.515 1.00 12.90 306 VAL A N 1
ATOM 2337 C CA . VAL A 1 286 ? 24.858 20.528 15.625 1.00 12.98 306 VAL A CA 1
ATOM 2338 C C . VAL A 1 286 ? 24.214 20.716 14.230 1.00 12.06 306 VAL A C 1
ATOM 2339 O O . VAL A 1 286 ? 24.282 21.778 13.620 1.00 13.22 306 VAL A O 1
ATOM 2343 N N . ILE A 1 287 ? 23.629 19.645 13.717 1.00 11.87 307 ILE A N 1
ATOM 2344 C CA . ILE A 1 287 ? 22.930 19.646 12.439 1.00 11.14 307 ILE A CA 1
ATOM 2345 C C . ILE A 1 287 ? 21.448 19.390 12.715 1.00 10.88 307 ILE A C 1
ATOM 2346 O O . ILE A 1 287 ? 21.117 18.470 13.482 1.00 11.19 307 ILE A O 1
ATOM 2351 N N . VAL A 1 288 ? 20.572 20.158 12.071 1.00 10.92 308 VAL A N 1
ATOM 2352 C CA . VAL A 1 288 ? 19.158 19.829 11.925 1.00 10.27 308 VAL A CA 1
ATOM 2353 C C . VAL A 1 288 ? 19.060 19.036 10.607 1.00 9.69 308 VAL A C 1
ATOM 2354 O O . VAL A 1 288 ? 19.224 19.618 9.550 1.00 11.25 308 VAL A O 1
ATOM 2358 N N . PRO A 1 289 ? 18.917 17.704 10.661 1.00 9.85 309 PRO A N 1
ATOM 2359 C CA . PRO A 1 289 ? 18.980 16.926 9.402 1.00 9.47 309 PRO A CA 1
ATOM 2360 C C . PRO A 1 289 ? 17.872 17.248 8.419 1.00 8.31 309 PRO A C 1
ATOM 2361 O O . PRO A 1 289 ? 16.872 17.900 8.750 1.00 8.82 309 PRO A O 1
ATOM 2365 N N . GLU A 1 290 ? 18.031 16.752 7.206 1.00 8.73 310 GLU A N 1
ATOM 2366 C CA . GLU A 1 290 ? 16.993 16.894 6.207 1.00 8.89 310 GLU A CA 1
ATOM 2367 C C . GLU A 1 290 ? 15.613 16.548 6.747 1.00 8.20 310 GLU A C 1
ATOM 2368 O O . GLU A 1 290 ? 15.452 15.538 7.450 1.00 8.55 310 GLU A O 1
ATOM 2374 N N . LYS A 1 291 ? 14.630 17.363 6.395 1.00 8.01 311 LYS A N 1
ATOM 2375 C CA . LYS A 1 291 ? 13.235 17.073 6.568 1.00 7.30 311 LYS A CA 1
ATOM 2376 C C . LYS A 1 291 ? 12.840 16.872 8.021 1.00 8.21 311 LYS A C 1
ATOM 2377 O O . LYS A 1 291 ? 11.745 16.336 8.277 1.00 8.78 311 LYS A O 1
ATOM 2383 N N . THR A 1 292 ? 13.623 17.377 8.987 1.00 8.01 312 THR A N 1
ATOM 2384 C CA . THR A 1 292 ? 13.326 17.072 10.389 1.00 8.03 312 THR A CA 1
ATOM 2385 C C . THR A 1 292 ? 11.937 17.459 10.806 1.00 7.94 312 THR A C 1
ATOM 2386 O O . THR A 1 292 ? 11.267 16.700 11.533 1.00 9.02 312 THR A O 1
ATOM 2390 N N . PHE A 1 293 ? 11.521 18.686 10.452 1.00 7.38 313 PHE A N 1
ATOM 2391 C CA . PHE A 1 293 ? 10.227 19.200 10.818 1.00 7.39 313 PHE A CA 1
ATOM 2392 C C . PHE A 1 293 ? 9.320 19.397 9.619 1.00 7.98 313 PHE A C 1
ATOM 2393 O O . PHE A 1 293 ? 8.418 20.249 9.613 1.00 9.32 313 PHE A O 1
ATOM 2401 N N . TYR A 1 294 ? 9.519 18.580 8.587 1.00 8.07 314 TYR A N 1
ATOM 2402 C CA . TYR A 1 294 ? 8.687 18.715 7.377 1.00 8.04 314 TYR A CA 1
ATOM 2403 C C . TYR A 1 294 ? 7.216 18.593 7.722 1.00 8.18 314 TYR A C 1
ATOM 2404 O O . TYR A 1 294 ? 6.808 17.616 8.363 1.00 9.28 314 TYR A O 1
ATOM 2413 N N . GLY A 1 295 ? 6.390 19.517 7.256 1.00 8.51 315 GLY A N 1
ATOM 2414 C CA . GLY A 1 295 ? 4.954 19.376 7.436 1.00 8.92 315 GLY A CA 1
ATOM 2415 C C . GLY A 1 295 ? 4.482 19.558 8.839 1.00 8.90 315 GLY A C 1
ATOM 2416 O O . GLY A 1 295 ? 3.359 19.161 9.171 1.00 9.84 315 GLY A O 1
ATOM 2417 N N . CYS A 1 296 ? 5.270 20.190 9.691 1.00 8.80 316 CYS A N 1
ATOM 2418 C CA . CYS A 1 296 ? 4.846 20.474 11.075 1.00 8.25 316 CYS A CA 1
ATOM 2419 C C . CYS A 1 296 ? 4.066 21.790 11.049 1.00 8.57 316 CYS A C 1
ATOM 2420 O O . CYS A 1 296 ? 4.509 22.869 11.422 1.00 9.19 316 CYS A O 1
ATOM 2423 N N . SER A 1 297 ? 2.833 21.677 10.573 1.00 9.08 317 SER A N 1
ATOM 2424 C CA . SER A 1 297 ? 1.986 22.806 10.258 1.00 10.10 317 SER A CA 1
ATOM 2425 C C . SER A 1 297 ? 1.405 23.555 11.452 1.00 10.55 317 SER A C 1
ATOM 2426 O O . SER A 1 297 ? 0.831 24.633 11.240 1.00 12.17 317 SER A O 1
ATOM 2429 N N . SER A 1 298 ? 1.554 23.013 12.653 1.00 9.46 318 SER A N 1
ATOM 2430 C CA . SER A 1 298 ? 1.196 23.712 13.901 1.00 9.93 318 SER A CA 1
ATOM 2431 C C . SER A 1 298 ? 2.390 24.280 14.657 1.00 9.22 318 SER A C 1
ATOM 2432 O O . SER A 1 298 ? 2.220 24.875 15.728 1.00 10.77 318 SER A O 1
ATOM 2435 N N . LEU A 1 299 ? 3.595 24.137 14.126 1.00 8.56 319 LEU A N 1
ATOM 2436 C CA . LEU A 1 299 ? 4.821 24.524 14.863 1.00 8.11 319 LEU A CA 1
ATOM 2437 C C . LEU A 1 299 ? 4.914 26.052 14.902 1.00 9.90 319 LEU A C 1
ATOM 2438 O O . LEU A 1 299 ? 4.913 26.713 13.859 1.00 10.20 319 LEU A O 1
ATOM 2443 N N . THR A 1 300 ? 4.962 26.595 16.122 1.00 10.18 320 THR A N 1
ATOM 2444 C CA . THR A 1 300 ? 4.948 28.036 16.332 1.00 10.14 320 THR A CA 1
ATOM 2445 C C . THR A 1 300 ? 6.068 28.535 17.224 1.00 10.68 320 THR A C 1
ATOM 2446 O O . THR A 1 300 ? 6.270 29.759 17.299 1.00 14.23 320 THR A O 1
ATOM 2450 N N . GLU A 1 301 ? 6.840 27.680 17.887 1.00 10.93 321 GLU A N 1
ATOM 2451 C CA . GLU A 1 301 ? 7.978 28.099 18.681 1.00 12.12 321 GLU A CA 1
ATOM 2452 C C . GLU A 1 301 ? 9.139 27.169 18.463 1.00 11.92 321 GLU A C 1
ATOM 2453 O O . GLU A 1 301 ? 9.026 25.959 18.720 1.00 12.61 321 GLU A O 1
ATOM 2464 N N . VAL A 1 302 ? 10.236 27.710 17.972 1.00 11.18 322 VAL A N 1
ATOM 2465 C CA . VAL A 1 302 ? 11.443 26.941 17.718 1.00 11.16 322 VAL A CA 1
ATOM 2466 C C . VAL A 1 302 ? 12.633 27.605 18.362 1.00 13.08 322 VAL A C 1
ATOM 2467 O O . VAL A 1 302 ? 13.004 28.739 17.991 1.00 15.22 322 VAL A O 1
ATOM 2471 N N . LYS A 1 303 ? 13.182 26.951 19.380 1.00 10.53 323 LYS A N 1
ATOM 2472 C CA . LYS A 1 303 ? 14.414 27.371 20.019 1.00 10.39 323 LYS A CA 1
ATOM 2473 C C . LYS A 1 303 ? 15.571 26.534 19.543 1.00 10.79 323 LYS A C 1
ATOM 2474 O O . LYS A 1 303 ? 15.662 25.353 19.877 1.00 12.75 323 LYS A O 1
ATOM 2480 N N . LEU A 1 304 ? 16.427 27.126 18.725 1.00 11.72 324 LEU A N 1
ATOM 2481 C CA . LEU A 1 304 ? 17.688 26.530 18.287 1.00 11.38 324 LEU A CA 1
ATOM 2482 C C . LEU A 1 304 ? 18.799 26.998 19.204 1.00 12.29 324 LEU A C 1
ATOM 2483 O O . LEU A 1 304 ? 19.043 28.192 19.311 1.00 13.10 324 LEU A O 1
ATOM 2488 N N . LEU A 1 305 ? 19.452 26.073 19.891 1.00 11.96 325 LEU A N 1
ATOM 2489 C CA . LEU A 1 305 ? 20.547 26.416 20.779 1.00 12.46 325 LEU A CA 1
ATOM 2490 C C . LEU A 1 305 ? 21.791 26.859 19.998 1.00 12.64 325 LEU A C 1
ATOM 2491 O O . LEU A 1 305 ? 21.871 26.632 18.798 1.00 12.10 325 LEU A O 1
ATOM 2496 N N . ASP A 1 306 ? 22.724 27.540 20.677 1.00 13.48 326 ASP A N 1
ATOM 2497 C CA . ASP A 1 306 ? 23.923 28.072 20.064 1.00 13.35 326 ASP A CA 1
ATOM 2498 C C . ASP A 1 306 ? 24.783 27.001 19.447 1.00 12.95 326 ASP A C 1
ATOM 2499 O O . ASP A 1 306 ? 25.675 27.293 18.653 1.00 14.34 326 ASP A O 1
ATOM 2504 N N . SER A 1 307 ? 24.580 25.758 19.864 1.00 13.27 327 SER A N 1
ATOM 2505 C CA . SER A 1 307 ? 25.295 24.616 19.314 1.00 13.94 327 SER A CA 1
ATOM 2506 C C . SER A 1 307 ? 24.827 24.237 17.894 1.00 14.06 327 SER A C 1
ATOM 2507 O O . SER A 1 307 ? 25.494 23.455 17.247 1.00 14.35 327 SER A O 1
ATOM 2510 N N . VAL A 1 308 ? 23.689 24.742 17.414 1.00 12.86 328 VAL A N 1
ATOM 2511 C CA . VAL A 1 308 ? 23.162 24.426 16.075 1.00 11.59 328 VAL A CA 1
ATOM 2512 C C . VAL A 1 308 ? 23.893 25.243 15.017 1.00 11.97 328 VAL A C 1
ATOM 2513 O O . VAL A 1 308 ? 23.898 26.477 15.049 1.00 13.45 328 VAL A O 1
ATOM 2517 N N . LYS A 1 309 ? 24.450 24.564 14.037 1.00 11.86 329 LYS A N 1
ATOM 2518 C CA . LYS A 1 309 ? 25.210 25.214 12.984 1.00 12.30 329 LYS A CA 1
ATOM 2519 C C . LYS A 1 309 ? 24.776 24.977 11.557 1.00 12.06 329 LYS A C 1
ATOM 2520 O O . LYS A 1 309 ? 25.180 25.695 10.655 1.00 12.46 329 LYS A O 1
ATOM 2526 N N . PHE A 1 310 ? 23.928 23.983 11.333 1.00 12.25 330 PHE A N 1
ATOM 2527 C CA . PHE A 1 310 ? 23.448 23.654 9.975 1.00 11.19 330 PHE A CA 1
ATOM 2528 C C . PHE A 1 310 ? 21.974 23.362 9.991 1.00 10.41 330 PHE A C 1
ATOM 2529 O O . PHE A 1 310 ? 21.499 22.575 10.821 1.00 12.83 330 PHE A O 1
ATOM 2537 N N . ILE A 1 311 ? 21.231 23.956 9.066 1.00 9.84 331 ILE A N 1
ATOM 2538 C CA . ILE A 1 311 ? 19.809 23.678 8.888 1.00 9.32 331 ILE A CA 1
ATOM 2539 C C . ILE A 1 311 ? 19.657 22.898 7.575 1.00 9.49 331 ILE A C 1
ATOM 2540 O O . ILE A 1 311 ? 19.933 23.416 6.496 1.00 10.12 331 ILE A O 1
ATOM 2549 N N . GLY A 1 312 ? 19.284 21.621 7.675 1.00 9.36 332 GLY A N 1
ATOM 2550 C CA . GLY A 1 312 ? 19.239 20.755 6.567 1.00 9.90 332 GLY A CA 1
ATOM 2551 C C . GLY A 1 312 ? 18.196 21.050 5.531 1.00 8.78 332 GLY A C 1
ATOM 2552 O O . GLY A 1 312 ? 17.221 21.743 5.781 1.00 9.26 332 GLY A O 1
ATOM 2553 N N . GLU A 1 313 ? 18.369 20.422 4.380 1.00 9.48 333 GLU A N 1
ATOM 2554 C CA . GLU A 1 313 ? 17.428 20.483 3.289 1.00 8.31 333 GLU A CA 1
ATOM 2555 C C . GLU A 1 313 ? 16.009 20.188 3.744 1.00 7.88 333 GLU A C 1
ATOM 2556 O O . GLU A 1 313 ? 15.741 19.192 4.426 1.00 9.04 333 GLU A O 1
ATOM 2567 N N . GLU A 1 314 ? 15.040 21.044 3.382 1.00 7.89 334 GLU A N 1
ATOM 2568 C CA . GLU A 1 314 ? 13.625 20.865 3.667 1.00 7.36 334 GLU A CA 1
ATOM 2569 C C . GLU A 1 314 ? 13.330 20.723 5.168 1.00 7.93 334 GLU A C 1
ATOM 2570 O O . GLU A 1 314 ? 12.245 20.254 5.539 1.00 8.74 334 GLU A O 1
ATOM 2576 N N . ALA A 1 315 ? 14.215 21.221 6.045 1.00 7.93 335 ALA A N 1
ATOM 2577 C CA . ALA A 1 315 ? 14.009 20.971 7.484 1.00 8.10 335 ALA A CA 1
ATOM 2578 C C . ALA A 1 315 ? 12.727 21.525 8.065 1.00 7.69 335 ALA A C 1
ATOM 2579 O O . ALA A 1 315 ? 12.147 20.928 8.960 1.00 8.42 335 ALA A O 1
ATOM 2581 N N . PHE A 1 316 ? 12.337 22.699 7.586 1.00 7.29 336 PHE A N 1
ATOM 2582 C CA . PHE A 1 316 ? 11.149 23.370 8.031 1.00 7.98 336 PHE A CA 1
ATOM 2583 C C . PHE A 1 316 ? 10.140 23.587 6.893 1.00 8.73 336 PHE A C 1
ATOM 2584 O O . PHE A 1 316 ? 9.199 24.405 6.985 1.00 9.22 336 PHE A O 1
ATOM 2592 N N . GLU A 1 317 ? 10.284 22.809 5.817 1.00 7.50 337 GLU A N 1
ATOM 2593 C CA . GLU A 1 317 ? 9.357 22.991 4.694 1.00 7.79 337 GLU A CA 1
ATOM 2594 C C . GLU A 1 317 ? 7.918 22.707 5.162 1.00 8.51 337 GLU A C 1
ATOM 2595 O O . GLU A 1 317 ? 7.673 21.733 5.898 1.00 8.55 337 GLU A O 1
ATOM 2601 N N . SER A 1 318 ? 6.973 23.539 4.729 1.00 8.62 338 SER A N 1
ATOM 2602 C CA . SER A 1 318 ? 5.571 23.351 5.004 1.00 8.99 338 SER A CA 1
ATOM 2603 C C . SER A 1 318 ? 5.207 23.547 6.481 1.00 9.06 338 SER A C 1
ATOM 2604 O O . SER A 1 318 ? 4.108 23.169 6.923 1.00 9.54 338 SER A O 1
ATOM 2607 N N . CYS A 1 319 ? 6.047 24.284 7.215 1.00 8.49 339 CYS A N 1
ATOM 2608 C CA . CYS A 1 319 ? 5.708 24.713 8.594 1.00 8.47 339 CYS A CA 1
ATOM 2609 C C . CYS A 1 319 ? 4.958 26.027 8.487 1.00 8.08 339 CYS A C 1
ATOM 2610 O O . CYS A 1 319 ? 5.496 27.115 8.669 1.00 9.97 339 CYS A O 1
ATOM 2613 N N . THR A 1 320 ? 3.685 25.919 8.166 1.00 8.60 340 THR A N 1
ATOM 2614 C CA . THR A 1 320 ? 2.840 27.023 7.729 1.00 9.46 340 THR A CA 1
ATOM 2615 C C . THR A 1 320 ? 2.344 27.952 8.829 1.00 10.85 340 THR A C 1
ATOM 2616 O O . THR A 1 320 ? 1.787 29.005 8.496 1.00 12.92 340 THR A O 1
ATOM 2620 N N . SER A 1 321 ? 2.586 27.620 10.088 1.00 9.35 341 SER A N 1
ATOM 2621 C CA . SER A 1 321 ? 2.207 28.474 11.220 1.00 10.13 341 SER A CA 1
ATOM 2622 C C . SER A 1 321 ? 3.392 29.204 11.857 1.00 9.25 341 SER A C 1
ATOM 2623 O O . SER A 1 321 ? 3.189 30.029 12.750 1.00 10.88 341 SER A O 1
ATOM 2626 N N . LEU A 1 322 ? 4.613 28.929 11.416 1.00 8.82 342 LEU A N 1
ATOM 2627 C CA . LEU A 1 322 ? 5.794 29.485 12.047 1.00 9.11 342 LEU A CA 1
ATOM 2628 C C . LEU A 1 322 ? 5.988 30.938 11.591 1.00 9.81 342 LEU A C 1
ATOM 2629 O O . LEU A 1 322 ? 6.122 31.190 10.414 1.00 11.64 342 LEU A O 1
ATOM 2634 N N . VAL A 1 323 ? 6.005 31.865 12.542 1.00 10.44 343 VAL A N 1
ATOM 2635 C CA . VAL A 1 323 ? 6.063 33.302 12.256 1.00 11.18 343 VAL A CA 1
ATOM 2636 C C . VAL A 1 323 ? 7.461 33.839 12.455 1.00 10.00 343 VAL A C 1
ATOM 2637 O O . VAL A 1 323 ? 7.935 34.717 11.700 1.00 10.57 343 VAL A O 1
ATOM 2641 N N . SER A 1 324 ? 8.143 33.366 13.484 1.00 11.45 344 SER A N 1
ATOM 2642 C CA . SER A 1 324 ? 9.488 33.852 13.867 1.00 13.93 344 SER A CA 1
ATOM 2643 C C . SER A 1 324 ? 10.423 32.690 14.097 1.00 13.71 344 SER A C 1
ATOM 2644 O O . SER A 1 324 ? 10.026 31.681 14.713 1.00 16.00 344 SER A O 1
ATOM 2647 N N . ILE A 1 325 ? 11.673 32.867 13.709 1.00 12.88 345 ILE A N 1
ATOM 2648 C CA . ILE A 1 325 ? 12.726 31.982 14.145 1.00 13.31 345 ILE A CA 1
ATOM 2649 C C . ILE A 1 325 ? 14.043 32.759 14.274 1.00 14.52 345 ILE A C 1
ATOM 2650 O O . ILE A 1 325 ? 14.411 33.571 13.400 1.00 14.17 345 ILE A O 1
ATOM 2655 N N . ASP A 1 326 ? 14.661 32.572 15.429 1.00 14.83 346 ASP A N 1
ATOM 2656 C CA . ASP A 1 326 ? 15.956 33.173 15.749 1.00 14.66 346 ASP A CA 1
ATOM 2657 C C . ASP A 1 326 ? 17.012 32.162 15.411 1.00 14.82 346 ASP A C 1
ATOM 2658 O O . ASP A 1 326 ? 17.129 31.120 16.058 1.00 17.67 346 ASP A O 1
ATOM 2663 N N . LEU A 1 327 ? 17.767 32.432 14.365 1.00 14.06 347 LEU A N 1
ATOM 2664 C CA . LEU A 1 327 ? 18.890 31.573 13.963 1.00 14.23 347 LEU A CA 1
ATOM 2665 C C . LEU A 1 327 ? 20.061 31.937 14.852 1.00 15.56 347 LEU A C 1
ATOM 2666 O O . LEU A 1 327 ? 20.398 33.122 14.978 1.00 17.11 347 LEU A O 1
ATOM 2671 N N . PRO A 1 328 ? 20.689 30.946 15.476 1.00 13.44 348 PRO A N 1
ATOM 2672 C CA . PRO A 1 328 ? 21.725 31.282 16.435 1.00 14.45 348 PRO A CA 1
ATOM 267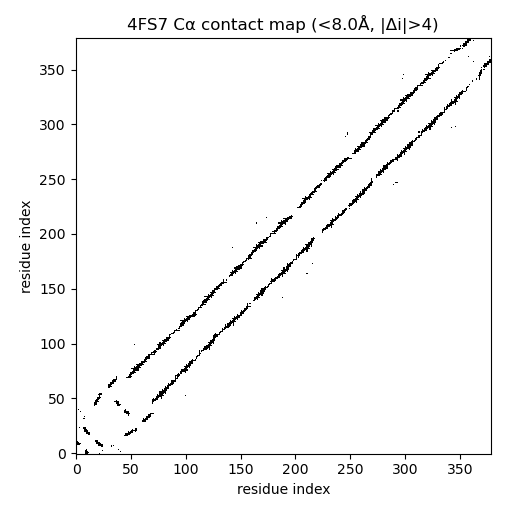3 C C . PRO A 1 328 ? 23.014 31.720 15.770 1.00 13.91 348 PRO A C 1
ATOM 2674 O O . PRO A 1 328 ? 23.242 31.557 14.547 1.00 14.01 348 PRO A O 1
ATOM 2678 N N . TYR A 1 329 ? 23.886 32.266 16.603 1.00 15.04 349 TYR A N 1
ATOM 2679 C CA . TYR A 1 329 ? 24.938 33.117 16.092 1.00 14.73 349 TYR A CA 1
ATOM 2680 C C . TYR A 1 329 ? 26.064 32.478 15.317 1.00 14.71 349 TYR A C 1
ATOM 2681 O O . TYR A 1 329 ? 26.884 33.203 14.738 1.00 18.87 349 TYR A O 1
ATOM 2690 N N . LEU A 1 330 ? 26.124 31.144 15.278 1.00 13.99 350 LEU A N 1
ATOM 2691 C CA . LEU A 1 330 ? 27.153 30.427 14.534 1.00 14.04 350 LEU A CA 1
ATOM 2692 C C . LEU A 1 330 ? 26.580 29.576 13.371 1.00 13.34 350 LEU A C 1
ATOM 2693 O O . LEU A 1 330 ? 27.291 28.742 12.803 1.00 14.99 350 LEU A O 1
ATOM 2698 N N . VAL A 1 331 ? 25.324 29.777 13.019 1.00 12.27 351 VAL A N 1
ATOM 2699 C CA . VAL A 1 331 ? 24.759 29.038 11.864 1.00 10.51 351 VAL A CA 1
ATOM 2700 C C . VAL A 1 331 ? 25.555 29.329 10.593 1.00 10.94 351 VAL A C 1
ATOM 2701 O O . VAL A 1 331 ? 25.791 30.491 10.252 1.00 12.04 351 VAL A O 1
ATOM 2705 N N . GLU A 1 332 ? 25.951 28.262 9.914 1.00 10.53 352 GLU A N 1
ATOM 2706 C CA . GLU A 1 332 ? 26.776 28.360 8.710 1.00 10.40 352 GLU A CA 1
ATOM 2707 C C . GLU A 1 332 ? 26.017 28.159 7.402 1.00 9.33 352 GLU A C 1
ATOM 2708 O O . GLU A 1 332 ? 26.408 28.728 6.386 1.00 10.57 352 GLU A O 1
ATOM 2714 N N . GLU A 1 333 ? 25.015 27.304 7.391 1.00 8.94 353 GLU A N 1
ATOM 2715 C CA A GLU A 1 333 ? 24.315 26.919 6.159 0.50 8.54 353 GLU A CA 1
ATOM 2716 C CA B GLU A 1 333 ? 24.304 27.012 6.157 0.50 8.86 353 GLU A CA 1
ATOM 2717 C C . GLU A 1 333 ? 22.840 26.740 6.425 1.00 8.54 353 GLU A C 1
ATOM 2718 O O . GLU A 1 333 ? 22.467 26.146 7.457 1.00 9.25 353 GLU A O 1
ATOM 2729 N N . ILE A 1 334 ? 22.039 27.208 5.473 1.00 8.89 354 ILE A N 1
ATOM 2730 C CA . ILE A 1 334 ? 20.622 26.929 5.381 1.00 9.88 354 ILE A CA 1
ATOM 2731 C C . ILE A 1 334 ? 20.418 26.143 4.092 1.00 9.13 354 ILE A C 1
ATOM 2732 O O . ILE A 1 334 ? 20.852 26.595 3.043 1.00 9.53 354 ILE A O 1
ATOM 2737 N N . GLY A 1 335 ? 19.816 24.965 4.171 1.00 8.82 355 GLY A N 1
ATOM 2738 C CA . GLY A 1 335 ? 19.694 24.090 3.033 1.00 8.86 355 GLY A CA 1
ATOM 2739 C C . GLY A 1 335 ? 18.658 24.430 2.000 1.00 8.93 355 GLY A C 1
ATOM 2740 O O . GLY A 1 335 ? 17.887 25.382 2.101 1.00 8.94 355 GLY A O 1
ATOM 2741 N N . LYS A 1 336 ? 18.709 23.670 0.908 1.00 8.43 356 LYS A N 1
ATOM 2742 C CA . LYS A 1 336 ? 17.718 23.777 -0.161 1.00 7.67 356 LYS A CA 1
ATOM 2743 C C . LYS A 1 336 ? 16.316 23.626 0.417 1.00 7.32 356 LYS A C 1
ATOM 2744 O O . LYS A 1 336 ? 16.067 22.698 1.201 1.00 7.38 356 LYS A O 1
ATOM 2750 N N . ARG A 1 337 ? 15.402 24.524 0.075 1.00 7.23 357 ARG A N 1
ATOM 2751 C CA . ARG A 1 337 ? 13.991 24.437 0.474 1.00 7.79 357 ARG A CA 1
ATOM 2752 C C . ARG A 1 337 ? 13.837 24.358 1.989 1.00 7.57 357 ARG A C 1
ATOM 2753 O O . ARG A 1 337 ? 12.794 23.946 2.470 1.00 7.95 357 ARG A O 1
ATOM 2761 N N . SER A 1 338 ? 14.799 24.862 2.775 1.00 7.69 358 SER A N 1
ATOM 2762 C CA A SER A 1 338 ? 14.674 24.671 4.224 0.75 7.85 358 SER A CA 1
ATOM 2763 C CA B SER A 1 338 ? 14.708 24.676 4.224 0.25 8.22 358 SER A CA 1
ATOM 2764 C C . SER A 1 338 ? 13.484 25.320 4.875 1.00 7.57 358 SER A C 1
ATOM 2765 O O . SER A 1 338 ? 13.000 24.805 5.880 1.00 8.40 358 SER A O 1
ATOM 2770 N N . PHE A 1 339 ? 13.016 26.457 4.323 1.00 7.98 359 PHE A N 1
ATOM 2771 C CA . PHE A 1 339 ? 11.815 27.131 4.810 1.00 7.98 359 PHE A CA 1
ATOM 2772 C C . PHE A 1 339 ? 10.793 27.280 3.684 1.00 8.10 359 PHE A C 1
ATOM 2773 O O . PHE A 1 339 ? 9.929 28.134 3.751 1.00 8.97 359 PHE A O 1
ATOM 2781 N N . ARG A 1 340 ? 10.822 26.391 2.701 1.00 7.98 360 ARG A N 1
ATOM 2782 C CA . ARG A 1 340 ? 9.895 26.493 1.610 1.00 7.40 360 ARG A CA 1
ATOM 2783 C C . ARG A 1 340 ? 8.482 26.354 2.148 1.00 8.82 360 ARG A C 1
ATOM 2784 O O . ARG A 1 340 ? 8.157 25.464 2.946 1.00 8.93 360 ARG A O 1
ATOM 2792 N N . GLY A 1 341 ? 7.582 27.203 1.660 1.00 8.81 361 GLY A N 1
ATOM 2793 C CA . GLY A 1 341 ? 6.196 27.095 2.015 1.00 8.60 361 GLY A CA 1
ATOM 2794 C C . GLY A 1 341 ? 5.872 27.478 3.444 1.00 9.42 361 GLY A C 1
ATOM 2795 O O . GLY A 1 341 ? 4.779 27.176 3.936 1.00 10.28 361 GLY A O 1
ATOM 2796 N N . CYS A 1 342 ? 6.764 28.202 4.114 1.00 9.27 362 CYS A N 1
ATOM 2797 C CA . CYS A 1 342 ? 6.465 28.721 5.455 1.00 8.82 362 CYS A CA 1
ATOM 2798 C C . CYS A 1 342 ? 5.702 30.029 5.276 1.00 9.51 362 CYS A C 1
ATOM 2799 O O . CYS A 1 342 ? 6.270 31.144 5.356 1.00 9.74 362 CYS A O 1
ATOM 2802 N N . THR A 1 343 ? 4.411 29.881 5.005 1.00 10.17 363 THR A N 1
ATOM 2803 C CA A THR A 1 343 ? 3.514 30.971 4.618 0.50 12.22 363 THR A CA 1
ATOM 2804 C CA B THR A 1 343 ? 3.629 31.019 4.553 0.50 10.88 363 THR A CA 1
ATOM 2805 C C . THR A 1 343 ? 3.393 32.093 5.626 1.00 11.54 363 THR A C 1
ATOM 2806 O O . THR A 1 343 ? 3.089 33.230 5.256 1.00 14.29 363 THR A O 1
ATOM 2813 N N . SER A 1 344 ? 3.592 31.773 6.893 1.00 10.37 364 SER A N 1
ATOM 2814 C CA . SER A 1 344 ? 3.472 32.759 7.967 1.00 11.28 364 SER A CA 1
ATOM 2815 C C . SER A 1 344 ? 4.783 33.399 8.384 1.00 9.88 364 SER A C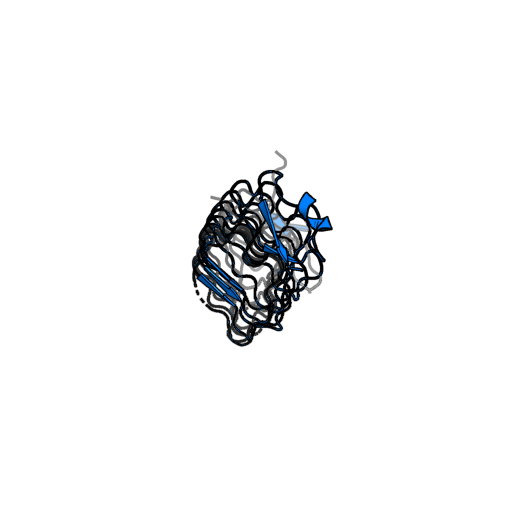 1
ATOM 2816 O O . SER A 1 344 ? 4.782 34.310 9.199 1.00 11.43 364 SER A O 1
ATOM 2819 N N . LEU A 1 345 ? 5.913 32.960 7.844 1.00 9.55 365 LEU A N 1
ATOM 2820 C CA . LEU A 1 345 ? 7.224 33.358 8.335 1.00 9.51 365 LEU A CA 1
ATOM 2821 C C . LEU A 1 345 ? 7.431 34.839 8.014 1.00 10.27 365 LEU A C 1
ATOM 2822 O O . LEU A 1 345 ? 7.419 35.230 6.859 1.00 11.71 365 LEU A O 1
ATOM 2827 N N . SER A 1 346 ? 7.706 35.628 9.051 1.00 11.12 366 SER A N 1
ATOM 2828 C CA A SER A 1 346 ? 7.863 37.076 8.936 0.50 11.72 366 SER A CA 1
ATOM 2829 C CA B SER A 1 346 ? 7.847 37.078 8.955 0.50 11.48 366 SER A CA 1
ATOM 2830 C C . SER A 1 346 ? 9.179 37.565 9.505 1.00 12.10 366 SER A C 1
ATOM 2831 O O . SER A 1 346 ? 9.719 38.553 9.027 1.00 13.95 366 SER A O 1
ATOM 2836 N N . ASN A 1 347 ? 9.666 36.928 10.545 1.00 12.00 367 ASN A N 1
ATOM 2837 C CA . ASN A 1 347 ? 10.831 37.364 11.308 1.00 13.43 367 ASN A CA 1
ATOM 2838 C C . ASN A 1 347 ? 11.897 36.299 11.326 1.00 13.40 367 ASN A C 1
ATOM 2839 O O . ASN A 1 347 ? 11.720 35.281 11.986 1.00 15.10 367 ASN A O 1
ATOM 2844 N N . ILE A 1 348 ? 12.988 36.535 10.617 1.00 13.50 368 ILE A N 1
ATOM 2845 C CA . ILE A 1 348 ? 14.135 35.654 10.601 1.00 13.18 368 ILE A CA 1
ATOM 2846 C C . ILE A 1 348 ? 15.365 36.511 10.409 1.00 13.32 368 ILE A C 1
ATOM 2847 O O . ILE A 1 348 ? 15.374 37.416 9.577 1.00 14.62 368 ILE A O 1
ATOM 2852 N N . ASN A 1 349 ? 16.384 36.206 11.192 1.00 13.47 369 ASN A N 1
ATOM 2853 C CA . ASN A 1 349 ? 17.681 36.838 11.088 1.00 13.25 369 ASN A CA 1
ATOM 2854 C C . ASN A 1 349 ? 18.695 35.980 10.364 1.00 14.29 369 ASN A C 1
ATOM 2855 O O . ASN A 1 349 ? 18.570 34.744 10.346 1.00 15.65 369 ASN A O 1
ATOM 2860 N N . PHE A 1 350 ? 19.707 36.631 9.806 1.00 12.58 370 PHE A N 1
ATOM 2861 C CA . PHE A 1 350 ? 20.749 35.981 9.052 1.00 14.12 370 PHE A CA 1
ATOM 2862 C C . PHE A 1 350 ? 22.092 36.313 9.663 1.00 16.49 370 PHE A C 1
ATOM 2863 O O . PHE A 1 350 ? 22.699 37.354 9.356 1.00 17.29 370 PHE A O 1
ATOM 2871 N N . PRO A 1 351 ? 22.585 35.437 10.527 1.00 14.26 371 PRO A N 1
ATOM 2872 C CA . PRO A 1 351 ? 23.829 35.765 11.187 1.00 15.60 371 PRO A CA 1
ATOM 2873 C C . PRO A 1 351 ? 25.021 35.856 10.234 1.00 16.44 371 PRO A C 1
ATOM 2874 O O . PRO A 1 351 ? 25.019 35.222 9.212 1.00 15.95 371 PRO A O 1
ATOM 2881 N N . LEU A 1 352 ? 26.025 36.660 10.582 1.00 20.40 372 LEU A N 1
ATOM 2882 C CA . LEU A 1 352 ? 27.167 36.871 9.702 1.00 21.26 372 LEU A CA 1
ATOM 2883 C C . LEU A 1 352 ? 28.054 35.636 9.542 1.00 18.59 372 LEU A C 1
ATOM 2884 O O . LEU A 1 352 ? 28.869 35.607 8.646 1.00 20.23 372 LEU A O 1
ATOM 2886 N N . SER A 1 353 ? 27.861 34.597 10.365 1.00 14.73 373 SER A N 1
ATOM 2887 C CA . SER A 1 353 ? 28.496 33.285 10.150 1.00 14.17 373 SER A CA 1
ATOM 2888 C C . SER A 1 353 ? 27.948 32.540 8.927 1.00 11.78 373 SER A C 1
ATOM 2889 O O . SER A 1 353 ? 28.552 31.583 8.463 1.00 11.91 373 SER A O 1
ATOM 2892 N N . LEU A 1 354 ? 26.791 32.974 8.432 1.00 12.14 374 LEU A N 1
ATOM 2893 C CA . LEU A 1 354 ? 26.133 32.279 7.331 1.00 11.63 374 LEU A CA 1
ATOM 2894 C C . LEU A 1 354 ? 26.958 32.365 6.078 1.00 12.06 374 LEU A C 1
ATOM 2895 O O . LEU A 1 354 ? 27.336 33.470 5.648 1.00 15.55 374 LEU A O 1
ATOM 2900 N N . ARG A 1 355 ? 27.198 31.214 5.474 1.00 11.91 375 ARG A N 1
ATOM 2901 C CA . ARG A 1 355 ? 27.996 31.092 4.268 1.00 13.21 375 ARG A CA 1
ATOM 2902 C C . ARG A 1 355 ? 27.191 30.712 3.043 1.00 13.29 375 ARG A C 1
ATOM 2903 O O . ARG A 1 355 ? 27.611 30.988 1.926 1.00 17.32 375 ARG A O 1
ATOM 2911 N N . LYS A 1 356 ? 26.074 30.046 3.236 1.00 11.24 376 LYS A N 1
ATOM 2912 C CA . LYS A 1 356 ? 25.329 29.438 2.109 1.00 10.34 376 LYS A CA 1
ATOM 2913 C C . LYS A 1 356 ? 23.839 29.408 2.438 1.00 8.55 376 LYS A C 1
ATOM 2914 O O . LYS A 1 356 ? 23.467 29.049 3.539 1.00 10.17 376 LYS A O 1
ATOM 2920 N N . ILE A 1 357 ? 23.020 29.727 1.440 1.00 8.93 377 ILE A N 1
ATOM 2921 C CA . ILE A 1 357 ? 21.592 29.525 1.454 1.00 8.36 377 ILE A CA 1
ATOM 2922 C C . ILE A 1 357 ? 21.259 28.647 0.247 1.00 9.27 377 ILE A C 1
ATOM 2923 O O . ILE A 1 357 ? 21.709 28.922 -0.854 1.00 10.43 377 ILE A O 1
ATOM 2928 N N . GLY A 1 358 ? 20.517 27.569 0.479 1.00 8.90 378 GLY A N 1
ATOM 2929 C CA . GLY A 1 358 ? 20.217 26.627 -0.586 1.00 8.44 378 GLY A CA 1
ATOM 2930 C C . GLY A 1 358 ? 19.087 27.073 -1.491 1.00 8.88 378 GLY A C 1
ATOM 2931 O O . GLY A 1 358 ? 18.345 28.011 -1.201 1.00 8.87 378 GLY A O 1
ATOM 2932 N N . ALA A 1 359 ? 18.934 26.367 -2.603 1.00 8.34 379 ALA A N 1
ATOM 2933 C CA . ALA A 1 359 ? 18.001 26.755 -3.638 1.00 7.77 379 ALA A CA 1
ATOM 2934 C C . ALA A 1 359 ? 16.599 26.805 -3.068 1.00 9.33 379 ALA A C 1
ATOM 2935 O O . ALA A 1 359 ? 16.118 25.865 -2.411 1.00 8.84 379 ALA A O 1
ATOM 2937 N N . ASN A 1 360 ? 15.897 27.896 -3.341 1.00 8.14 380 ASN A N 1
ATOM 2938 C CA . ASN A 1 360 ? 14.513 28.019 -2.971 1.00 8.11 380 ASN A CA 1
ATOM 2939 C C . ASN A 1 360 ? 14.257 27.831 -1.472 1.00 7.47 380 ASN A C 1
ATOM 2940 O O . ASN A 1 360 ? 13.163 27.462 -1.068 1.00 8.48 380 ASN A O 1
ATOM 2945 N N . ALA A 1 361 ? 15.247 28.232 -0.656 1.00 8.20 381 ALA A N 1
ATOM 2946 C CA . ALA A 1 361 ? 15.099 28.111 0.783 1.00 7.90 381 ALA A CA 1
ATOM 2947 C C . ALA A 1 361 ? 13.871 28.827 1.329 1.00 7.71 381 ALA A C 1
ATOM 2948 O O . ALA A 1 361 ? 13.302 28.416 2.319 1.00 8.37 381 ALA A O 1
ATOM 2950 N N . PHE A 1 362 ? 13.519 29.968 0.692 1.00 7.62 382 PHE A N 1
ATOM 2951 C CA . PHE A 1 362 ? 12.405 30.773 1.142 1.00 8.87 382 PHE A CA 1
ATOM 2952 C C . PHE A 1 362 ? 11.324 30.917 0.091 1.00 9.01 382 PHE A C 1
ATOM 2953 O O . PHE A 1 362 ? 10.512 31.816 0.143 1.00 9.32 382 PHE A O 1
ATOM 2961 N N . GLN A 1 363 ? 11.293 29.982 -0.858 1.00 8.94 383 GLN A N 1
ATOM 2962 C CA . GLN A 1 363 ? 10.221 29.953 -1.825 1.00 8.70 383 GLN A CA 1
ATOM 2963 C C . GLN A 1 363 ? 8.889 29.764 -1.104 1.00 9.92 383 GLN A C 1
ATOM 2964 O O . GLN A 1 363 ? 8.795 28.974 -0.157 1.00 10.20 383 GLN A O 1
ATOM 2970 N N . GLY A 1 364 ? 7.867 30.516 -1.502 1.00 9.90 384 GLY A N 1
ATOM 2971 C CA . GLY A 1 364 ? 6.582 30.462 -0.882 1.00 11.22 384 GLY A CA 1
ATOM 2972 C C . GLY A 1 364 ? 6.455 31.212 0.431 1.00 9.97 384 GLY A C 1
ATOM 2973 O O . GLY A 1 364 ? 5.365 31.185 1.006 1.00 12.70 384 GLY A O 1
ATOM 2974 N N . CYS A 1 365 ? 7.518 31.875 0.872 1.00 10.20 385 CYS A N 1
ATOM 2975 C CA . CYS A 1 365 ? 7.481 32.668 2.111 1.00 10.04 385 CYS A CA 1
ATOM 2976 C C . CYS A 1 365 ? 6.938 34.048 1.804 1.00 11.03 385 CYS A C 1
ATOM 2977 O O . CYS A 1 365 ? 7.659 35.035 1.774 1.00 12.35 385 CYS A O 1
ATOM 2980 N N . ILE A 1 366 ? 5.628 34.056 1.544 1.00 12.51 386 ILE A N 1
ATOM 2981 C CA . ILE A 1 366 ? 4.942 35.231 1.045 1.00 14.73 386 ILE A CA 1
ATOM 2982 C C . ILE A 1 366 ? 4.830 36.360 2.061 1.00 14.97 386 ILE A C 1
ATOM 2983 O O . ILE A 1 366 ? 4.626 37.509 1.679 1.00 18.65 386 ILE A O 1
ATOM 2988 N N . ASN A 1 367 ? 4.945 36.048 3.345 1.00 13.25 387 ASN A N 1
ATOM 2989 C CA . ASN A 1 367 ? 4.854 37.042 4.411 1.00 14.32 387 ASN A CA 1
ATOM 2990 C C . ASN A 1 367 ? 6.187 37.491 4.918 1.00 13.18 387 ASN A C 1
ATOM 2991 O O . ASN A 1 367 ? 6.293 38.271 5.861 1.00 15.60 387 ASN A O 1
ATOM 2996 N N . LEU A 1 368 ? 7.248 37.051 4.245 1.00 12.54 388 LEU A N 1
ATOM 2997 C CA . LEU A 1 368 ? 8.571 37.445 4.580 1.00 13.00 388 LEU A CA 1
ATOM 2998 C C . LEU A 1 368 ? 8.838 38.733 3.784 1.00 14.45 388 LEU A C 1
ATOM 2999 O O . LEU A 1 368 ? 9.188 38.694 2.611 1.00 16.87 388 LEU A O 1
ATOM 3004 N N . LYS A 1 369 ? 8.599 39.873 4.420 1.00 15.23 389 LYS A N 1
ATOM 3005 C CA . LYS A 1 369 ? 8.548 41.169 3.715 1.00 16.05 389 LYS A CA 1
ATOM 3006 C C . LYS A 1 369 ? 9.856 41.911 3.750 1.00 16.17 389 LYS A C 1
ATOM 3007 O O . LYS A 1 369 ? 10.155 42.665 2.807 1.00 18.63 389 LYS A O 1
ATOM 3013 N N . LYS A 1 370 ? 10.636 41.738 4.822 1.00 16.34 390 LYS A N 1
ATOM 3014 C CA . LYS A 1 370 ? 11.878 42.488 4.999 1.00 18.44 390 LYS A CA 1
ATOM 3015 C C . LYS A 1 370 ? 12.936 41.598 5.607 1.00 17.34 390 LYS A C 1
ATOM 3016 O O . LYS A 1 370 ? 12.686 40.943 6.624 1.00 20.42 390 LYS A O 1
ATOM 3019 N N A VAL A 1 371 ? 14.093 41.500 4.988 0.50 15.06 391 VAL A N 1
ATOM 3020 N N B VAL A 1 371 ? 14.110 41.605 4.964 0.50 16.73 391 VAL A N 1
ATOM 3021 C CA A VAL A 1 371 ? 15.201 40.883 5.685 0.50 14.85 391 VAL A CA 1
ATOM 3022 C CA B VAL A 1 371 ? 15.280 40.772 5.280 0.50 17.61 391 VAL A CA 1
ATOM 3023 C C A VAL A 1 371 ? 16.420 41.752 5.512 0.50 16.82 391 VAL A C 1
ATOM 3024 C C B VAL A 1 371 ? 16.575 41.610 5.298 0.50 18.49 391 VAL A C 1
ATOM 3025 O O A VAL A 1 371 ? 16.417 42.697 4.724 0.50 16.31 391 VAL A O 1
ATOM 3026 O O B VAL A 1 371 ? 16.819 42.378 4.358 0.50 16.76 391 VAL A O 1
ATOM 3033 N N . GLU A 1 372 ? 17.422 41.457 6.322 1.00 19.00 392 GLU A N 1
ATOM 3034 C CA . GLU A 1 372 ? 18.724 42.113 6.317 1.00 19.28 392 GLU A CA 1
ATOM 3035 C C . GLU A 1 372 ? 19.773 41.047 6.035 1.00 18.24 392 GLU A C 1
ATOM 3036 O O . GLU A 1 372 ? 19.859 40.080 6.775 1.00 18.34 392 GLU A O 1
ATOM 3042 N N . LEU A 1 373 ? 20.541 41.205 4.951 1.00 19.24 393 LEU A N 1
ATOM 3043 C CA . LEU A 1 373 ? 21.634 40.302 4.544 1.00 20.10 393 LEU A CA 1
ATOM 3044 C C . LEU A 1 373 ? 22.890 41.070 4.179 1.00 19.75 393 LEU A C 1
ATOM 3045 O O . LEU A 1 373 ? 22.797 42.158 3.611 1.00 20.99 393 LEU A O 1
ATOM 3050 N N . PRO A 1 374 ? 24.061 40.459 4.347 1.00 20.76 394 PRO A N 1
ATOM 3051 C CA . PRO A 1 374 ? 25.255 41.078 3.804 1.00 23.37 394 PRO A CA 1
ATOM 3052 C C . PRO A 1 374 ? 25.206 41.053 2.285 1.00 21.51 394 PRO A C 1
ATOM 3053 O O . PRO A 1 374 ? 24.698 40.101 1.686 1.00 19.50 394 PRO A O 1
ATOM 3057 N N . LYS A 1 375 ? 25.720 42.114 1.689 1.00 21.30 395 LYS A N 1
ATOM 3058 C CA . LYS A 1 375 ? 25.939 42.183 0.259 1.00 21.89 395 LYS A CA 1
ATOM 3059 C C . LYS A 1 375 ? 26.657 40.926 -0.251 1.00 18.80 395 LYS A C 1
ATOM 3060 O O . LYS A 1 375 ? 26.380 40.460 -1.342 1.00 19.42 395 LYS A O 1
ATOM 3066 N N . ARG A 1 376 ? 27.536 40.350 0.568 1.00 21.61 396 ARG A N 1
ATOM 3067 C CA . ARG A 1 376 ? 28.266 39.113 0.278 1.00 22.84 396 ARG A CA 1
ATOM 3068 C C . ARG A 1 376 ? 27.359 37.918 -0.066 1.00 20.86 396 ARG A C 1
ATOM 3069 O O . ARG A 1 376 ? 27.763 36.967 -0.736 1.00 21.38 396 ARG A O 1
ATOM 3077 N N . LEU A 1 377 ? 26.116 37.981 0.387 1.00 17.66 397 LEU A N 1
ATOM 3078 C CA . LEU A 1 377 ? 25.150 36.906 0.125 1.00 16.06 397 LEU A CA 1
ATOM 3079 C C . LEU A 1 377 ? 24.064 37.321 -0.834 1.00 13.59 397 LEU A C 1
ATOM 3080 O O . LEU A 1 377 ? 23.054 36.602 -0.980 1.00 13.69 397 LEU A O 1
ATOM 3085 N N . GLU A 1 378 ? 24.264 38.422 -1.575 1.00 13.55 398 GLU A N 1
ATOM 3086 C CA . GLU A 1 378 ? 23.177 38.932 -2.405 1.00 13.15 398 GLU A CA 1
ATOM 3087 C C . GLU A 1 378 ? 22.745 37.991 -3.525 1.00 12.18 398 GLU A C 1
ATOM 3088 O O . GLU A 1 378 ? 21.607 38.105 -3.981 1.00 12.29 398 GLU A O 1
ATOM 3099 N N . GLN A 1 379 ? 23.620 37.091 -3.975 1.00 11.48 399 GLN A N 1
ATOM 3100 C CA . GLN A 1 379 ? 23.229 36.120 -5.018 1.00 11.95 399 GLN A CA 1
ATOM 3101 C C . GLN A 1 379 ? 22.108 35.214 -4.565 1.00 11.40 399 GLN A C 1
ATOM 3102 O O . GLN A 1 379 ? 21.458 34.613 -5.401 1.00 12.44 399 GLN A O 1
ATOM 3108 N N . TYR A 1 380 ? 21.903 35.094 -3.254 1.00 11.18 400 TYR A N 1
ATOM 3109 C CA . TYR A 1 380 ? 20.805 34.268 -2.747 1.00 11.03 400 TYR A CA 1
ATOM 3110 C C . TYR A 1 380 ? 19.466 34.989 -2.707 1.00 10.55 400 TYR A C 1
ATOM 3111 O O . TYR A 1 380 ? 18.463 34.424 -2.271 1.00 11.09 400 TYR A O 1
ATOM 3120 N N . ARG A 1 381 ? 19.396 36.226 -3.201 1.00 11.19 401 ARG A N 1
ATOM 3121 C CA . ARG A 1 381 ? 18.146 36.928 -3.194 1.00 11.85 401 ARG A CA 1
ATOM 3122 C C . ARG A 1 381 ? 17.081 36.217 -4.026 1.00 10.63 401 ARG A C 1
ATOM 3123 O O . ARG A 1 381 ? 15.885 36.321 -3.759 1.00 11.99 401 ARG A O 1
ATOM 3131 N N . TYR A 1 382 ? 17.508 35.441 -5.015 1.00 10.73 402 TYR A N 1
ATOM 3132 C CA . TYR A 1 382 ? 16.587 34.710 -5.881 1.00 11.13 402 TYR A CA 1
ATOM 3133 C C . TYR A 1 382 ? 15.892 33.533 -5.189 1.00 11.56 402 TYR A C 1
ATOM 3134 O O . TYR A 1 382 ? 14.911 32.999 -5.723 1.00 12.91 402 TYR A O 1
ATOM 3143 N N . ASP A 1 383 ? 16.369 33.205 -3.987 1.00 10.48 403 ASP A N 1
ATOM 3144 C CA . ASP A 1 383 ? 15.822 32.104 -3.205 1.00 9.73 403 ASP A CA 1
ATOM 3145 C C . ASP A 1 383 ? 14.724 32.531 -2.239 1.00 9.92 403 ASP A C 1
ATOM 3146 O O . ASP A 1 383 ? 14.235 31.732 -1.446 1.00 11.07 403 ASP A O 1
ATOM 3151 N N . PHE A 1 384 ? 14.345 33.795 -2.345 1.00 10.28 404 PHE A N 1
ATOM 3152 C CA . PHE A 1 384 ? 13.205 34.386 -1.660 1.00 9.80 404 PHE A CA 1
ATOM 3153 C C . PHE A 1 384 ? 12.097 34.730 -2.641 1.00 10.38 404 PHE A C 1
ATOM 3154 O O . PHE A 1 384 ? 12.352 34.879 -3.851 1.00 12.54 404 PHE A O 1
ATOM 3162 N N . GLU A 1 385 ? 10.888 34.930 -2.144 1.00 11.12 405 GLU A N 1
ATOM 3163 C CA . GLU A 1 385 ? 9.836 35.501 -2.971 1.00 12.57 405 GLU A CA 1
ATOM 3164 C C . GLU A 1 385 ? 10.242 36.863 -3.498 1.00 13.48 405 GLU A C 1
ATOM 3165 O O . GLU A 1 385 ? 10.976 37.586 -2.856 1.00 14.04 405 GLU A O 1
ATOM 3171 N N . ASP A 1 386 ? 9.758 37.186 -4.698 1.00 15.95 406 ASP A N 1
ATOM 3172 C CA . ASP A 1 386 ? 10.132 38.449 -5.346 1.00 18.99 406 ASP A CA 1
ATOM 3173 C C . ASP A 1 386 ? 9.541 39.674 -4.641 1.00 19.30 406 ASP A C 1
ATOM 3174 O O . ASP A 1 386 ? 9.911 40.798 -4.953 1.00 22.35 406 ASP A O 1
ATOM 3179 N N . THR A 1 387 ? 8.635 39.458 -3.695 1.00 17.16 407 THR A N 1
ATOM 3180 C CA . THR A 1 387 ? 8.072 40.515 -2.861 1.00 19.40 407 THR A CA 1
ATOM 3181 C C . THR A 1 387 ? 8.958 40.893 -1.659 1.00 18.83 407 THR A C 1
ATOM 3182 O O . THR A 1 387 ? 8.757 41.944 -1.057 1.00 20.67 407 THR A O 1
ATOM 3186 N N . THR A 1 388 ? 9.920 40.046 -1.293 1.00 15.63 408 THR A N 1
ATOM 3187 C CA . THR A 1 388 ? 10.806 40.309 -0.150 1.00 14.61 408 THR A CA 1
ATOM 3188 C C . THR A 1 388 ? 11.692 41.503 -0.497 1.00 14.65 408 THR A C 1
ATOM 3189 O O . THR A 1 388 ? 12.320 41.544 -1.575 1.00 16.85 408 THR A O 1
ATOM 3193 N N . LYS A 1 389 ? 11.752 42.451 0.436 1.00 14.84 409 LYS A N 1
ATOM 3194 C CA . LYS A 1 389 ? 12.653 43.595 0.335 1.00 15.78 409 LYS A CA 1
ATOM 3195 C C . LYS A 1 389 ? 13.880 43.354 1.189 1.00 14.67 409 LYS A C 1
ATOM 3196 O O . LYS A 1 389 ? 13.766 42.758 2.286 1.00 18.57 409 LYS A O 1
ATOM 3202 N N . PHE A 1 390 ? 15.038 43.774 0.684 1.00 15.10 410 PHE A N 1
ATOM 3203 C CA . PHE A 1 390 ? 16.324 43.521 1.307 1.00 15.43 410 PHE A CA 1
ATOM 3204 C C . PHE A 1 390 ? 16.980 44.816 1.758 1.00 18.02 410 PHE A C 1
ATOM 3205 O O . PHE A 1 390 ? 16.974 45.816 1.035 1.00 19.34 410 PHE A O 1
ATOM 3213 N N . LYS A 1 391 ? 17.596 44.748 2.920 1.00 20.28 411 LYS A N 1
ATOM 3214 C CA . LYS A 1 391 ? 18.567 45.744 3.369 1.00 22.63 411 LYS A CA 1
ATOM 3215 C C . LYS A 1 391 ? 19.943 45.102 3.327 1.00 22.35 411 LYS A C 1
ATOM 3216 O O . LYS A 1 391 ? 20.182 44.098 4.006 1.00 25.55 411 LYS A O 1
ATOM 3222 N N . TRP A 1 392 ? 20.832 45.656 2.516 1.00 21.40 412 TRP A N 1
ATOM 3223 C CA . TRP A 1 392 ? 22.120 45.082 2.241 1.00 22.86 412 TRP A CA 1
ATOM 3224 C C . TRP A 1 392 ? 23.204 45.683 3.114 1.00 23.91 412 TRP A C 1
ATOM 3225 O O . TRP A 1 392 ? 23.351 46.908 3.186 1.00 26.45 412 TRP A O 1
ATOM 3236 N N . ILE A 1 393 ? 23.956 44.820 3.782 1.00 22.75 413 ILE A N 1
ATOM 3237 C CA . ILE A 1 393 ? 24.980 45.248 4.734 1.00 23.31 413 ILE A CA 1
ATOM 3238 C C . ILE A 1 393 ? 26.307 45.243 4.003 1.00 26.31 413 ILE A C 1
ATOM 3239 O O . ILE A 1 393 ? 26.721 44.229 3.396 1.00 25.32 413 ILE A O 1
ATOM 3244 N N . LYS A 1 394 ? 26.990 46.383 4.048 1.00 28.00 414 LYS A N 1
ATOM 3245 C CA . LYS A 1 394 ? 28.262 46.505 3.356 1.00 31.53 414 LYS A CA 1
ATOM 3246 C C . LYS A 1 394 ? 29.311 45.599 4.001 1.00 34.24 414 LYS A C 1
ATOM 3247 O O . LYS A 1 394 ? 29.445 45.500 5.233 1.00 35.08 414 LYS A O 1
#

Nearest PDB structures (foldseek):
  4fs7-assembly1_A  TM=1.003E+00  e=7.287E-59  Bacteroides ovatus ATCC 8483
  4h09-assembly2_B  TM=5.528E-01  e=6.516E-11  Eubacterium ventriosum ATCC 27560
  6mlx-assembly3_C  TM=8.864E-01  e=2.299E-07  Treponema pallidum
  4gt6-assembly1_A  TM=4.933E-01  e=3.685E-12  Faecalibacterium duncaniae
  4cp6-assembly1_A  TM=4.193E-01  e=6.632E-09  Streptococcus pneumoniae